Protein AF-0000000069318572 (afdb_homodimer)

pLDDT: mean 92.72, std 10.65, range [46.88, 98.94]

Organism: Aedes albopictus (NCBI:txid7160)

Sequence (500 aa):
MDRWQNRVAAVTGASAGIGWAIAKALLQSGMVVVGMARRVDKIEELKLTLDEKLQRRMHGCKCDVSSEKDIVTAFKWIDANLGGADVLVNNAGVLKSTQLIEPGNTQMIRDVVETNIVGLILCAREAYQSMKRRNIDGHIVNMNSVVGHGVPVGVDTLTTYNVYPATKHAVTALTETFRIELLNEKSQVKLTSISPGAVRTDIFNDPDLLKKPIPFLEPEDIANSVVHVISTPKHVEIKELTIKPLGERFMDRWQNRVAAVTGASAGIGWAIAKALLQSGMVVVGMARRVDKIEELKLTLDEKLQRRMHGCKCDVSSEKDIVTAFKWIDANLGGADVLVNNAGVLKSTQLIEPGNTQMIRDVVETNIVGLILCAREAYQSMKRRNIDGHIVNMNSVVGHGVPVGVDTLTTYNVYPATKHAVTALTETFRIELLNEKSQVKLTSISPGAVRTDIFNDPDLLKKPIPFLEPEDIANSVVHVISTPKHVEIKELTIKPLGERF

Structure (mmCIF, N/CA/C/O backbone):
data_AF-0000000069318572-model_v1
#
loop_
_entity.id
_entity.type
_entity.pdbx_description
1 polymer 'Uncharacterized protein'
#
loop_
_atom_site.group_PDB
_atom_site.id
_atom_site.type_symbol
_atom_site.label_atom_id
_atom_site.label_alt_id
_atom_site.label_comp_id
_atom_site.label_asym_id
_atom_site.label_entity_id
_atom_site.label_seq_id
_atom_site.pdbx_PDB_ins_code
_atom_site.Cartn_x
_atom_site.Cartn_y
_atom_site.Cartn_z
_atom_site.occupancy
_atom_site.B_iso_or_equiv
_atom_site.auth_seq_id
_atom_site.auth_comp_id
_atom_site.auth_asym_id
_atom_site.auth_atom_id
_atom_site.pdbx_PDB_model_num
ATOM 1 N N . MET A 1 1 ? -2.518 24.375 22.562 1 90.25 1 MET A N 1
ATOM 2 C CA . MET A 1 1 ? -2.598 24.906 21.203 1 90.25 1 MET A CA 1
ATOM 3 C C . MET A 1 1 ? -1.965 26.297 21.141 1 90.25 1 MET A C 1
ATOM 5 O O . MET A 1 1 ? -1.921 26.906 20.062 1 90.25 1 MET A O 1
ATOM 9 N N . ASP A 1 2 ? -1.312 26.625 22.203 1 90.31 2 ASP A N 1
ATOM 10 C CA . ASP A 1 2 ? -0.705 27.938 22.281 1 90.31 2 ASP A CA 1
ATOM 11 C C . ASP A 1 2 ? 0.4 28.109 21.234 1 90.31 2 ASP A C 1
ATOM 13 O O . ASP A 1 2 ? 0.49 29.141 20.578 1 90.31 2 ASP A O 1
ATOM 17 N N . ARG A 1 3 ? 1.161 27.094 21.047 1 92.94 3 ARG A N 1
ATOM 18 C CA . ARG A 1 3 ? 2.305 27.203 20.141 1 92.94 3 ARG A CA 1
ATOM 19 C C . ARG A 1 3 ? 1.853 27.281 18.688 1 92.94 3 ARG A C 1
ATOM 21 O O . ARG A 1 3 ? 2.646 27.594 17.812 1 92.94 3 ARG A O 1
ATOM 28 N N . TRP A 1 4 ? 0.541 27 18.469 1 97.12 4 TRP A N 1
ATOM 29 C CA . TRP A 1 4 ? 0.069 26.906 17.094 1 97.12 4 TRP A CA 1
ATOM 30 C C . TRP A 1 4 ? -0.735 28.141 16.703 1 97.12 4 TRP A C 1
ATOM 32 O O . TRP A 1 4 ? -1.257 28.219 15.586 1 97.12 4 TRP A O 1
ATOM 42 N N . GLN A 1 5 ? -0.785 29.156 17.688 1 97.88 5 GLN A N 1
ATOM 43 C CA . GLN A 1 5 ? -1.544 30.359 17.375 1 97.88 5 GLN A CA 1
ATOM 44 C C . GLN A 1 5 ? -0.988 31.062 16.141 1 97.88 5 GLN A C 1
ATOM 46 O O . GLN A 1 5 ? 0.212 31.328 16.062 1 97.88 5 GLN A O 1
ATOM 51 N N . ASN A 1 6 ? -1.862 31.281 15.117 1 97.81 6 ASN A N 1
ATOM 52 C CA . ASN A 1 6 ? -1.591 31.984 13.867 1 97.81 6 ASN A CA 1
ATOM 53 C C . ASN A 1 6 ? -0.64 31.188 12.977 1 97.81 6 ASN A C 1
ATOM 55 O O . ASN A 1 6 ? -0.155 31.703 11.961 1 97.81 6 ASN A O 1
ATOM 59 N N . ARG A 1 7 ? -0.29 29.938 13.406 1 98.38 7 ARG A N 1
ATOM 60 C CA . ARG A 1 7 ? 0.487 29.062 12.539 1 98.38 7 ARG A CA 1
ATOM 61 C C . ARG A 1 7 ? -0.397 28.422 11.469 1 98.38 7 ARG A C 1
ATOM 63 O O . ARG A 1 7 ? -1.621 28.391 11.609 1 98.38 7 ARG A O 1
ATOM 70 N N . VAL A 1 8 ? 0.186 27.906 10.414 1 98.88 8 VAL A N 1
ATOM 71 C CA . VAL A 1 8 ? -0.548 27.5 9.219 1 98.88 8 VAL A CA 1
ATOM 72 C C . VAL A 1 8 ? -0.693 25.969 9.195 1 98.88 8 VAL A C 1
ATOM 74 O O . VAL A 1 8 ? 0.294 25.25 9.336 1 98.88 8 VAL A O 1
ATOM 77 N N . ALA A 1 9 ? -1.889 25.5 9.047 1 98.94 9 ALA A N 1
ATOM 78 C CA . ALA A 1 9 ? -2.184 24.078 8.844 1 98.94 9 ALA A CA 1
ATOM 79 C C . ALA A 1 9 ? -2.758 23.844 7.445 1 98.94 9 ALA A C 1
ATOM 81 O O . ALA A 1 9 ? -3.672 24.547 7.016 1 98.94 9 ALA A O 1
ATOM 82 N N . ALA A 1 10 ? -2.156 22.953 6.723 1 98.94 10 ALA A N 1
ATOM 83 C CA . ALA A 1 10 ? -2.74 22.438 5.484 1 98.94 10 ALA A CA 1
ATOM 84 C C . ALA A 1 10 ? -3.535 21.156 5.742 1 98.94 10 ALA A C 1
ATOM 86 O O . ALA A 1 10 ? -3.045 20.234 6.395 1 98.94 10 ALA A O 1
ATOM 87 N N . VAL A 1 11 ? -4.77 21.109 5.32 1 98.94 11 VAL A N 1
ATOM 88 C CA . VAL A 1 11 ? -5.637 19.938 5.484 1 98.94 11 VAL A CA 1
ATOM 89 C C . VAL A 1 11 ? -6.09 19.438 4.113 1 98.94 11 VAL A C 1
ATOM 91 O O . VAL A 1 11 ? -6.777 20.156 3.383 1 98.94 11 VAL A O 1
ATOM 94 N N . THR A 1 12 ? -5.707 18.234 3.742 1 98.88 12 THR A N 1
ATOM 95 C CA . THR A 1 12 ? -6.168 17.672 2.477 1 98.88 12 THR A CA 1
ATOM 96 C C . THR A 1 12 ? -7.543 17.031 2.641 1 98.88 12 THR A C 1
ATOM 98 O O . THR A 1 12 ? -7.871 16.516 3.715 1 98.88 12 THR A O 1
ATOM 101 N N . GLY A 1 13 ? -8.32 17.062 1.559 1 98.06 13 GLY A N 1
ATOM 102 C CA . GLY A 1 13 ? -9.68 16.531 1.632 1 98.06 13 GLY A CA 1
ATOM 103 C C . GLY A 1 13 ? -10.578 17.328 2.562 1 98.06 13 GLY A C 1
ATOM 104 O O . GLY A 1 13 ? -11.344 16.75 3.336 1 98.06 13 GLY A O 1
ATOM 105 N N . ALA A 1 14 ? -10.492 18.625 2.521 1 98.31 14 ALA A N 1
ATOM 106 C CA . ALA A 1 14 ? -11.102 19.484 3.539 1 98.31 14 ALA A CA 1
ATOM 107 C C . ALA A 1 14 ? -12.516 19.891 3.133 1 98.31 14 ALA A C 1
ATOM 109 O O . ALA A 1 14 ? -13.156 20.703 3.82 1 98.31 14 ALA A O 1
ATOM 110 N N . SER A 1 15 ? -13.047 19.359 2.025 1 96.81 15 SER A N 1
ATOM 111 C CA . SER A 1 15 ? -14.297 19.875 1.486 1 96.81 15 SER A CA 1
ATOM 112 C C . SER A 1 15 ? -15.5 19.188 2.139 1 96.81 15 SER A C 1
ATOM 114 O O . SER A 1 15 ? -16.641 19.516 1.839 1 96.81 15 SER A O 1
ATOM 116 N N . ALA A 1 16 ? -15.305 18.156 2.967 1 93.44 16 ALA A N 1
ATOM 117 C CA . ALA A 1 16 ? -16.406 17.469 3.609 1 93.44 16 ALA A CA 1
ATOM 118 C C . ALA A 1 16 ? -15.922 16.578 4.75 1 93.44 16 ALA A C 1
ATOM 120 O O . ALA A 1 16 ? -14.711 16.469 4.98 1 93.44 16 ALA A O 1
ATOM 121 N N . GLY A 1 17 ? -16.812 16.125 5.516 1 94.5 17 GLY A N 1
ATOM 122 C CA . GLY A 1 17 ? -16.578 15.039 6.445 1 94.5 17 GLY A CA 1
ATOM 123 C C . GLY A 1 17 ? -15.492 15.344 7.461 1 94.5 17 GLY A C 1
ATOM 124 O O . GLY A 1 17 ? -15.523 16.391 8.117 1 94.5 17 GLY A O 1
ATOM 125 N N . ILE A 1 18 ? -14.609 14.391 7.609 1 97 18 ILE A N 1
ATOM 126 C CA . ILE A 1 18 ? -13.539 14.469 8.602 1 97 18 ILE A CA 1
ATOM 127 C C . ILE A 1 18 ? -12.656 15.68 8.312 1 97 18 ILE A C 1
ATOM 129 O O . ILE A 1 18 ? -12.297 16.422 9.227 1 97 18 ILE A O 1
ATOM 133 N N . GLY A 1 19 ? -12.375 15.938 7.016 1 98.31 19 GLY A N 1
ATOM 134 C CA . GLY A 1 19 ? -11.492 17.016 6.625 1 98.31 19 GLY A CA 1
ATOM 135 C C . GLY A 1 19 ? -12.016 18.391 7.027 1 98.31 19 GLY A C 1
ATOM 136 O O . GLY A 1 19 ? -11.273 19.203 7.574 1 98.31 19 GLY A O 1
ATOM 137 N N . TRP A 1 20 ? -13.234 18.562 6.777 1 98.38 20 TRP A N 1
ATOM 138 C CA . TRP A 1 20 ? -13.82 19.859 7.141 1 98.38 20 TRP A CA 1
ATOM 139 C C . TRP A 1 20 ? -13.898 20 8.656 1 98.38 20 TRP A C 1
ATOM 141 O O . TRP A 1 20 ? -13.641 21.094 9.188 1 98.38 20 TRP A O 1
ATOM 151 N N . ALA A 1 21 ? -14.266 18.922 9.352 1 98.44 21 ALA A N 1
ATOM 152 C CA . ALA A 1 21 ? -14.32 18.984 10.805 1 98.44 21 ALA A CA 1
ATOM 153 C C . ALA A 1 21 ? -12.961 19.328 11.398 1 98.44 21 ALA A C 1
ATOM 155 O O . ALA A 1 21 ? -12.867 20.094 12.359 1 98.44 21 ALA A O 1
ATOM 156 N N . ILE A 1 22 ? -11.906 18.781 10.797 1 98.81 22 ILE A N 1
ATOM 157 C CA . ILE A 1 22 ? -10.547 19.062 11.234 1 98.81 22 ILE A CA 1
ATOM 158 C C . ILE A 1 22 ? -10.219 20.531 10.977 1 98.81 22 ILE A C 1
ATOM 160 O O . ILE A 1 22 ? -9.711 21.234 11.859 1 98.81 22 ILE A O 1
ATOM 164 N N . ALA A 1 23 ? -10.539 21.016 9.773 1 98.88 23 ALA A N 1
ATOM 165 C CA . ALA A 1 23 ? -10.281 22.406 9.422 1 98.88 23 ALA A CA 1
ATOM 166 C C . ALA A 1 23 ? -10.953 23.344 10.414 1 98.88 23 ALA A C 1
ATOM 168 O O . ALA A 1 23 ? -10.32 24.266 10.945 1 98.88 23 ALA A O 1
ATOM 169 N N . LYS A 1 24 ? -12.172 23.078 10.711 1 98.69 24 LYS A N 1
ATOM 170 C CA . LYS A 1 24 ? -12.945 23.906 11.625 1 98.69 24 LYS A CA 1
ATOM 171 C C . LYS A 1 24 ? -12.344 23.906 13.023 1 98.69 24 LYS A C 1
ATOM 173 O O . LYS A 1 24 ? -12.203 24.953 13.648 1 98.69 24 LYS A O 1
ATOM 178 N N . ALA A 1 25 ? -11.992 22.734 13.484 1 98.62 25 ALA A N 1
ATOM 179 C CA . ALA A 1 25 ? -11.422 22.609 14.828 1 98.62 25 ALA A CA 1
ATOM 180 C C . ALA A 1 25 ? -10.102 23.359 14.938 1 98.62 25 ALA A C 1
ATOM 182 O O . ALA A 1 25 ? -9.82 23.984 15.961 1 98.62 25 ALA A O 1
ATOM 183 N N . LEU A 1 26 ? -9.281 23.297 13.883 1 98.81 26 LEU A N 1
ATOM 184 C CA . LEU A 1 26 ? -7.992 23.969 13.883 1 98.81 26 LEU A CA 1
ATOM 185 C C . LEU A 1 26 ? -8.172 25.484 13.836 1 98.81 26 LEU A C 1
ATOM 187 O O . LEU A 1 26 ? -7.445 26.219 14.508 1 98.81 26 LEU A O 1
ATOM 191 N N . LEU A 1 27 ? -9.148 25.953 13.07 1 98.75 27 LEU A N 1
ATOM 192 C CA . LEU A 1 27 ? -9.492 27.375 13.055 1 98.75 27 LEU A CA 1
ATOM 193 C C . LEU A 1 27 ? -9.906 27.844 14.438 1 98.75 27 LEU A C 1
ATOM 195 O O . LEU A 1 27 ? -9.422 28.875 14.914 1 98.75 27 LEU A O 1
ATOM 199 N N . GLN A 1 28 ? -10.719 27.078 15.055 1 98.19 28 GLN A N 1
ATOM 200 C CA . GLN A 1 28 ? -11.234 27.406 16.375 1 98.19 28 GLN A CA 1
ATOM 201 C C . GLN A 1 28 ? -10.125 27.391 17.422 1 98.19 28 GLN A C 1
ATOM 203 O O . GLN A 1 28 ? -10.242 28.031 18.469 1 98.19 28 GLN A O 1
ATOM 208 N N . SER A 1 29 ? -9.078 26.688 17.078 1 98.06 29 SER A N 1
ATOM 209 C CA . SER A 1 29 ? -7.949 26.578 18 1 98.06 29 SER A CA 1
ATOM 210 C C . SER A 1 29 ? -6.918 27.672 17.734 1 98.06 29 SER A C 1
ATOM 212 O O . SER A 1 29 ? -5.824 27.656 18.297 1 98.06 29 SER A O 1
ATOM 214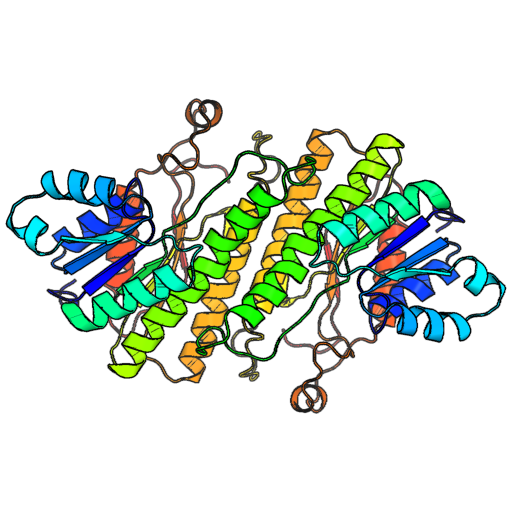 N N . GLY A 1 30 ? -7.199 28.578 16.781 1 98.31 30 GLY A N 1
ATOM 215 C CA . GLY A 1 30 ? -6.383 29.766 16.594 1 98.31 30 GLY A CA 1
ATOM 216 C C . GLY A 1 30 ? -5.449 29.688 15.406 1 98.31 30 GLY A C 1
ATOM 217 O O . GLY A 1 30 ? -4.656 30.594 15.164 1 98.31 30 GLY A O 1
ATOM 218 N N . MET A 1 31 ? -5.516 28.594 14.633 1 98.75 31 MET A N 1
ATOM 219 C CA . MET A 1 31 ? -4.609 28.422 13.508 1 98.75 31 MET A CA 1
ATOM 220 C C . MET A 1 31 ? -5.164 29.094 12.25 1 98.75 31 MET A C 1
ATOM 222 O O . MET A 1 31 ? -6.344 29.438 12.203 1 98.75 31 MET A O 1
ATOM 226 N N . VAL A 1 32 ? -4.289 29.344 11.281 1 98.88 32 VAL A N 1
ATOM 227 C CA . VAL A 1 32 ? -4.656 29.594 9.898 1 98.88 32 VAL A CA 1
ATOM 228 C C . VAL A 1 32 ? -4.762 28.281 9.133 1 98.88 32 VAL A C 1
ATOM 230 O O . VAL A 1 32 ? -3.916 27.391 9.297 1 98.88 32 VAL A O 1
ATOM 233 N N . VAL A 1 33 ? -5.852 28.109 8.359 1 98.94 33 VAL A N 1
ATOM 234 C CA . VAL A 1 33 ? -6.055 26.797 7.738 1 98.94 33 VAL A CA 1
ATOM 235 C C . VAL A 1 33 ? -6.164 26.953 6.223 1 98.94 33 VAL A C 1
ATOM 237 O O . VAL A 1 33 ? -6.84 27.859 5.734 1 98.94 33 VAL A O 1
ATOM 240 N N . VAL A 1 34 ? -5.41 26.172 5.488 1 98.94 34 VAL A N 1
ATOM 241 C CA . VAL A 1 34 ? -5.578 25.969 4.051 1 98.94 34 VAL A CA 1
ATOM 242 C C . VAL A 1 34 ? -6.262 24.641 3.789 1 98.94 34 VAL A C 1
ATOM 244 O O . VAL A 1 34 ? -5.66 23.578 3.975 1 98.94 34 VAL A O 1
ATOM 247 N N . GLY A 1 35 ? -7.531 24.734 3.406 1 98.81 35 GLY A N 1
ATOM 248 C CA . GLY A 1 35 ? -8.242 23.531 2.982 1 98.81 35 GLY A CA 1
ATOM 249 C C . GLY A 1 35 ? -8 23.172 1.529 1 98.81 35 GLY A C 1
ATOM 250 O O . GLY A 1 35 ? -8.305 23.969 0.631 1 98.81 35 GLY A O 1
ATOM 251 N N . MET A 1 36 ? -7.445 22.016 1.3 1 98.75 36 MET A N 1
ATOM 252 C CA . MET A 1 36 ? -7.133 21.547 -0.045 1 98.75 36 MET A CA 1
ATOM 253 C C . MET A 1 36 ? -8.141 20.484 -0.492 1 98.75 36 MET A C 1
ATOM 255 O O . MET A 1 36 ? -8.445 19.547 0.255 1 98.75 36 MET A O 1
ATOM 259 N N . ALA A 1 37 ? -8.672 20.672 -1.62 1 98.38 37 ALA A N 1
ATOM 260 C CA . ALA A 1 37 ? -9.617 19.703 -2.166 1 98.38 37 ALA A CA 1
ATOM 261 C C . ALA A 1 37 ? -9.797 19.891 -3.67 1 98.38 37 ALA A C 1
ATOM 263 O O . ALA A 1 37 ? -9.477 20.953 -4.207 1 98.38 37 ALA A O 1
ATOM 264 N N . ARG A 1 38 ? -10.312 18.891 -4.344 1 96 38 ARG A N 1
ATOM 265 C CA . ARG A 1 38 ? -10.688 19 -5.75 1 96 38 ARG A CA 1
ATOM 266 C C . ARG A 1 38 ? -11.828 20 -5.934 1 96 38 ARG A C 1
ATOM 268 O O . ARG A 1 38 ? -11.812 20.797 -6.871 1 96 38 ARG A O 1
ATOM 275 N N . ARG A 1 39 ? -12.758 19.969 -4.965 1 93.75 39 ARG A N 1
ATOM 276 C CA . ARG A 1 39 ? -13.93 20.828 -4.996 1 93.75 39 ARG A CA 1
ATOM 277 C C . ARG A 1 39 ? -13.734 22.047 -4.094 1 93.75 39 ARG A C 1
ATOM 279 O O . ARG A 1 39 ? -14.352 22.141 -3.031 1 93.75 39 ARG A O 1
ATOM 286 N N . VAL A 1 40 ? -12.961 22.922 -4.637 1 97.38 40 VAL A N 1
ATOM 287 C CA . VAL A 1 40 ? -12.625 24.078 -3.83 1 97.38 40 VAL A CA 1
ATOM 288 C C . VAL A 1 40 ? -13.883 24.922 -3.594 1 97.38 40 VAL A C 1
ATOM 290 O O . VAL A 1 40 ? -14.008 25.578 -2.561 1 97.38 40 VAL A O 1
ATOM 293 N N . ASP A 1 41 ? -14.859 24.828 -4.461 1 98 41 ASP A N 1
ATOM 294 C CA . ASP A 1 41 ? -16.109 25.562 -4.309 1 98 41 ASP A CA 1
ATOM 295 C C . ASP A 1 41 ? -16.859 25.125 -3.051 1 98 41 ASP A C 1
ATOM 297 O O . ASP A 1 41 ? -17.484 25.938 -2.379 1 98 41 ASP A O 1
ATOM 301 N N . LYS A 1 42 ? -16.734 23.844 -2.762 1 97.5 42 LYS A N 1
ATOM 302 C CA . LYS A 1 42 ? -17.375 23.328 -1.549 1 97.5 42 LYS A CA 1
ATOM 303 C C . LYS A 1 42 ? -16.703 23.906 -0.3 1 97.5 42 LYS A C 1
ATOM 305 O O . LYS A 1 42 ? -17.375 24.188 0.695 1 97.5 42 LYS A O 1
ATOM 310 N N . ILE A 1 43 ? -15.414 24.062 -0.311 1 98 43 ILE A N 1
ATOM 311 C CA . ILE A 1 43 ? -14.688 24.656 0.804 1 98 43 ILE A CA 1
ATOM 312 C C . ILE A 1 43 ? -15.141 26.109 0.993 1 98 43 ILE A C 1
ATOM 314 O O . ILE A 1 43 ? -15.391 26.547 2.119 1 98 43 ILE A O 1
ATOM 318 N N . GLU A 1 44 ? -15.273 26.844 -0.125 1 97.69 44 GLU A N 1
ATOM 319 C CA . GLU A 1 44 ? -15.688 28.234 -0.061 1 97.69 44 GLU A CA 1
ATOM 320 C C . GLU A 1 44 ? -17.109 28.375 0.482 1 97.69 44 GLU A C 1
ATOM 322 O O . GLU A 1 44 ? -17.406 29.297 1.241 1 97.69 44 GLU A O 1
ATOM 327 N N . GLU A 1 45 ? -17.953 27.453 0.084 1 98.06 45 GLU A N 1
ATOM 328 C CA . GLU A 1 45 ? -19.312 27.438 0.616 1 98.06 45 GLU A CA 1
ATOM 329 C C . GLU A 1 45 ? -19.312 27.188 2.121 1 98.06 45 GLU A C 1
ATOM 331 O O . GLU A 1 45 ? -20.031 27.859 2.865 1 98.06 45 GLU A O 1
ATOM 336 N N . LEU A 1 46 ? -18.547 26.234 2.594 1 97.88 46 LEU A N 1
ATOM 337 C CA . LEU A 1 46 ? -18.438 25.906 4.012 1 97.88 46 LEU A CA 1
ATOM 338 C C . LEU A 1 46 ? -17.828 27.062 4.797 1 97.88 46 LEU A C 1
ATOM 340 O O . LEU A 1 46 ? -18.25 27.328 5.926 1 97.88 46 LEU A O 1
ATOM 344 N N . LYS A 1 47 ? -16.891 27.672 4.195 1 97.81 47 LYS A N 1
ATOM 345 C CA . LYS A 1 47 ? -16.219 28.828 4.797 1 97.81 47 LYS A CA 1
ATOM 346 C C . LYS A 1 47 ? -17.234 29.906 5.184 1 97.81 47 LYS A C 1
ATOM 348 O O . LYS A 1 47 ? -17.078 30.562 6.219 1 97.81 47 LYS A O 1
ATOM 353 N N . LEU A 1 48 ? -18.281 30.094 4.418 1 97.38 48 LEU A N 1
ATOM 354 C CA . LEU A 1 48 ? -19.281 31.141 4.637 1 97.38 48 LEU A CA 1
ATOM 355 C C . LEU A 1 48 ? -20.109 30.844 5.883 1 97.38 48 LEU A C 1
ATOM 357 O O . LEU A 1 48 ? -20.781 31.734 6.41 1 97.38 48 LEU A O 1
ATOM 361 N N . THR A 1 49 ? -20.062 29.594 6.324 1 97.25 49 THR A N 1
ATOM 362 C CA . THR A 1 49 ? -20.828 29.234 7.512 1 97.25 49 THR A CA 1
ATOM 363 C C . THR A 1 49 ? -20.062 29.625 8.781 1 97.25 49 THR A C 1
ATOM 365 O O . THR A 1 49 ? -20.625 29.578 9.875 1 97.25 49 THR A O 1
ATOM 368 N N . LEU A 1 50 ? -18.828 30.047 8.68 1 97.75 50 LEU A N 1
ATOM 369 C CA . LEU A 1 50 ? -17.984 30.406 9.812 1 97.75 50 LEU A CA 1
ATOM 370 C C . LEU A 1 50 ? -18.203 31.875 10.195 1 97.75 50 LEU A C 1
ATOM 372 O O . LEU A 1 50 ? -18.703 32.656 9.398 1 97.75 50 LEU A O 1
ATOM 376 N N . ASP A 1 51 ? -17.828 32.219 11.406 1 96.88 51 ASP A N 1
ATOM 377 C CA . ASP A 1 51 ? -17.812 33.625 11.781 1 96.88 51 ASP A CA 1
ATOM 378 C C . ASP A 1 51 ? -16.734 34.406 11.031 1 96.88 51 ASP A C 1
ATOM 380 O O . ASP A 1 51 ? -15.789 33.781 10.5 1 96.88 51 ASP A O 1
ATOM 384 N N . GLU A 1 52 ? -16.812 35.656 11.031 1 96.75 52 GLU A N 1
ATOM 385 C CA . GLU A 1 52 ? -15.969 36.5 10.211 1 96.75 52 GLU A CA 1
ATOM 386 C C . GLU A 1 52 ? -14.492 36.344 10.57 1 96.75 52 GLU A C 1
ATOM 388 O O . GLU A 1 52 ? -13.633 36.281 9.688 1 96.75 52 GLU A O 1
ATOM 393 N N . LYS A 1 53 ? -14.242 36.281 11.844 1 96.56 53 LYS A N 1
ATOM 394 C CA . LYS A 1 53 ? -12.859 36.125 12.289 1 96.56 53 LYS A CA 1
ATOM 395 C C . LYS A 1 53 ? -12.242 34.844 11.773 1 96.56 53 LYS A C 1
ATOM 397 O O . LYS A 1 53 ? -11.086 34.812 11.352 1 96.56 53 LYS A O 1
ATOM 402 N N . LEU A 1 54 ? -12.969 33.781 11.82 1 97.94 54 LEU A N 1
ATOM 403 C CA . LEU A 1 54 ? -12.492 32.469 11.336 1 97.94 54 LEU A CA 1
ATOM 404 C C . LEU A 1 54 ? -12.398 32.469 9.812 1 97.94 54 LEU A C 1
ATOM 406 O O . LEU A 1 54 ? -11.484 31.859 9.25 1 97.94 54 LEU A O 1
ATOM 410 N N . GLN A 1 55 ? -13.328 33.125 9.117 1 98.25 55 GLN A N 1
ATOM 411 C CA . GLN A 1 55 ? -13.32 33.188 7.66 1 98.25 55 GLN A CA 1
ATOM 412 C C . GLN A 1 55 ? -12.016 33.781 7.145 1 98.25 55 GLN A C 1
ATOM 414 O O . GLN A 1 55 ? -11.477 33.344 6.133 1 98.25 55 GLN A O 1
ATOM 419 N N . ARG A 1 56 ? -11.516 34.75 7.859 1 97.56 56 ARG A N 1
ATOM 420 C CA . ARG A 1 56 ? -10.305 35.438 7.434 1 97.56 56 ARG A CA 1
ATOM 421 C C . ARG A 1 56 ? -9.094 34.531 7.5 1 97.56 56 ARG A C 1
ATOM 423 O O . ARG A 1 56 ? -8.117 34.719 6.773 1 97.56 56 ARG A O 1
ATOM 430 N N . ARG A 1 57 ? -9.172 33.5 8.344 1 98.44 57 ARG A N 1
ATOM 431 C CA . ARG A 1 57 ? -8.047 32.594 8.531 1 98.44 57 ARG A CA 1
ATOM 432 C C . ARG A 1 57 ? -8.258 31.297 7.781 1 98.44 57 ARG A C 1
ATOM 434 O O . ARG A 1 57 ? -7.465 30.359 7.91 1 98.44 57 ARG A O 1
ATOM 441 N N . MET A 1 58 ? -9.336 31.172 7.016 1 98.81 58 MET A N 1
ATOM 442 C CA . MET A 1 58 ? -9.648 30 6.219 1 98.81 58 MET A CA 1
ATOM 443 C C . MET A 1 58 ? -9.406 30.25 4.734 1 98.81 58 MET A C 1
ATOM 445 O O . MET A 1 58 ? -9.992 31.172 4.156 1 98.81 58 MET A O 1
ATOM 449 N N . HIS A 1 59 ? -8.523 29.484 4.137 1 98.69 59 HIS A N 1
ATOM 450 C CA . HIS A 1 59 ? -8.219 29.594 2.717 1 98.69 59 HIS A CA 1
ATOM 451 C C . HIS A 1 59 ? -8.547 28.312 1.979 1 98.69 59 HIS A C 1
ATOM 453 O O . HIS A 1 59 ? -8.18 27.219 2.43 1 98.69 59 HIS A O 1
ATOM 459 N N . GLY A 1 60 ? -9.297 28.422 0.877 1 98.44 60 GLY A N 1
ATOM 460 C CA . GLY A 1 60 ? -9.5 27.297 -0.017 1 98.44 60 GLY A CA 1
ATOM 461 C C . GLY A 1 60 ? -8.445 27.203 -1.105 1 98.44 60 GLY A C 1
ATOM 462 O O . GLY A 1 60 ? -8.031 28.219 -1.668 1 98.44 60 GLY A O 1
ATOM 463 N N . CYS A 1 61 ? -7.969 25.969 -1.33 1 98.31 61 CYS A N 1
ATOM 464 C CA . CYS A 1 61 ? -6.969 25.719 -2.363 1 98.31 61 CYS A CA 1
ATOM 465 C C . CYS A 1 61 ? -7.352 24.5 -3.209 1 98.31 61 CYS A C 1
ATOM 467 O O . CYS A 1 61 ? -7.516 23.406 -2.682 1 98.31 61 CYS A O 1
ATOM 469 N N . LYS A 1 62 ? -7.578 24.781 -4.512 1 98.38 62 LYS A N 1
ATOM 470 C CA . LYS A 1 62 ? -7.871 23.656 -5.406 1 98.38 62 LYS A CA 1
ATOM 471 C C . LYS A 1 62 ? -6.664 22.734 -5.539 1 98.38 62 LYS A C 1
ATOM 473 O O . LYS A 1 62 ? -5.578 23.172 -5.926 1 98.38 62 LYS A O 1
ATOM 478 N N . CYS A 1 63 ? -6.895 21.469 -5.18 1 98.69 63 CYS A N 1
ATOM 479 C CA . CYS A 1 63 ? -5.793 20.516 -5.23 1 98.69 63 CYS A CA 1
ATOM 480 C C . CYS A 1 63 ? -6.316 19.094 -5.305 1 98.69 63 CYS A C 1
ATOM 482 O O . CYS A 1 63 ? -6.961 18.609 -4.367 1 98.69 63 CYS A O 1
ATOM 484 N N . ASP A 1 64 ? -6.098 18.469 -6.398 1 98.62 64 ASP A N 1
ATOM 485 C CA . ASP A 1 64 ? -6.227 17.016 -6.512 1 98.62 64 ASP A CA 1
ATOM 486 C C . ASP A 1 64 ? -4.945 16.312 -6.074 1 98.62 64 ASP A C 1
ATOM 488 O O . ASP A 1 64 ? -3.932 16.375 -6.77 1 98.62 64 ASP A O 1
ATOM 492 N N . VAL A 1 65 ? -5.043 15.602 -4.945 1 98.5 65 VAL A N 1
ATOM 493 C CA . VAL A 1 65 ? -3.814 15.055 -4.371 1 98.5 65 VAL A CA 1
ATOM 494 C C . VAL A 1 65 ? -3.307 13.906 -5.242 1 98.5 65 VAL A C 1
ATOM 496 O O . VAL A 1 65 ? -2.191 13.422 -5.043 1 98.5 65 VAL A O 1
ATOM 499 N N . SER A 1 66 ? -4.098 13.43 -6.207 1 97.94 66 SER A N 1
ATOM 500 C CA . SER A 1 66 ? -3.596 12.445 -7.16 1 97.94 66 SER A CA 1
ATOM 501 C C . SER A 1 66 ? -2.764 13.109 -8.25 1 97.94 66 SER A C 1
ATOM 503 O O . SER A 1 66 ? -2.182 12.43 -9.102 1 97.94 66 SER A O 1
ATOM 505 N N . SER A 1 67 ? -2.68 14.445 -8.312 1 98.44 67 SER A N 1
ATOM 506 C CA . SER A 1 67 ? -1.887 15.227 -9.258 1 98.44 67 SER A CA 1
ATOM 507 C C . SER A 1 67 ? -0.672 15.852 -8.586 1 98.44 67 SER A C 1
ATOM 509 O O . SER A 1 67 ? -0.81 16.781 -7.781 1 98.44 67 SER A O 1
ATOM 511 N N . GLU A 1 68 ? 0.503 15.43 -8.969 1 98.12 68 GLU A N 1
ATOM 512 C CA . GLU A 1 68 ? 1.716 16.031 -8.414 1 98.12 68 GLU A CA 1
ATOM 513 C C . GLU A 1 68 ? 1.765 17.531 -8.68 1 98.12 68 GLU A C 1
ATOM 515 O O . GLU A 1 68 ? 2.193 18.297 -7.82 1 98.12 68 GLU A O 1
ATOM 520 N N . LYS A 1 69 ? 1.393 17.891 -9.852 1 98.38 69 LYS A N 1
ATOM 521 C CA . LYS A 1 69 ? 1.403 19.297 -10.219 1 98.38 69 LYS A CA 1
ATOM 522 C C . LYS A 1 69 ? 0.537 20.125 -9.273 1 98.38 69 LYS A C 1
ATOM 524 O O . LYS A 1 69 ? 0.95 21.188 -8.812 1 98.38 69 LYS A O 1
ATOM 529 N N . ASP A 1 70 ? -0.688 19.625 -8.938 1 98.75 70 ASP A N 1
ATOM 530 C CA . ASP A 1 70 ? -1.575 20.312 -8.016 1 98.75 70 ASP A CA 1
ATOM 531 C C . ASP A 1 70 ? -0.946 20.438 -6.629 1 98.75 70 ASP A C 1
ATOM 533 O O . ASP A 1 70 ? -1.013 21.484 -5.996 1 98.75 70 ASP A O 1
ATOM 537 N N . ILE A 1 71 ? -0.311 19.375 -6.152 1 98.75 71 ILE A N 1
ATOM 538 C CA . ILE A 1 71 ? 0.292 19.328 -4.824 1 98.75 71 ILE A CA 1
ATOM 539 C C . ILE A 1 71 ? 1.417 20.359 -4.734 1 98.75 71 ILE A C 1
ATOM 541 O O . ILE A 1 71 ? 1.444 21.172 -3.816 1 98.75 71 ILE A O 1
ATOM 545 N N . VAL A 1 72 ? 2.293 20.312 -5.715 1 98.5 72 VAL A N 1
ATOM 546 C CA . VAL A 1 72 ? 3.438 21.219 -5.723 1 98.5 72 VAL A CA 1
ATOM 547 C C . VAL A 1 72 ? 2.955 22.672 -5.789 1 98.5 72 VAL A C 1
ATOM 549 O O . VAL A 1 72 ? 3.447 23.531 -5.059 1 98.5 72 VAL A O 1
ATOM 552 N N . THR A 1 73 ? 1.956 22.906 -6.605 1 98.56 73 THR A N 1
ATOM 553 C CA . THR A 1 73 ? 1.399 24.25 -6.758 1 98.56 73 THR A CA 1
ATOM 554 C C . THR A 1 73 ? 0.773 24.734 -5.449 1 98.56 73 THR A C 1
ATOM 556 O O . THR A 1 73 ? 0.952 25.875 -5.051 1 98.56 73 THR A O 1
ATOM 559 N N . ALA A 1 74 ? 0.048 23.891 -4.801 1 98.69 74 ALA A N 1
ATOM 560 C CA . ALA A 1 74 ? -0.612 24.234 -3.547 1 98.69 74 ALA A CA 1
ATOM 561 C C . ALA A 1 74 ? 0.407 24.609 -2.477 1 98.69 74 ALA A C 1
ATOM 563 O O . ALA A 1 74 ? 0.265 25.641 -1.811 1 98.69 74 ALA A O 1
ATOM 564 N N . PHE A 1 75 ? 1.478 23.828 -2.305 1 98.62 75 PHE A N 1
ATOM 565 C CA . PHE A 1 75 ? 2.445 24.094 -1.248 1 98.62 75 PHE A CA 1
ATOM 566 C C . PHE A 1 75 ? 3.312 25.297 -1.596 1 98.62 75 PHE A C 1
ATOM 568 O O . PHE A 1 75 ? 3.729 26.047 -0.708 1 98.62 75 PHE A O 1
ATOM 575 N N . LYS A 1 76 ? 3.551 25.5 -2.9 1 98.5 76 LYS A N 1
ATOM 576 C CA . LYS A 1 76 ? 4.207 26.734 -3.312 1 98.5 76 LYS A CA 1
ATOM 577 C C . LYS A 1 76 ? 3.365 27.953 -2.949 1 98.5 76 LYS A C 1
ATOM 579 O O . LYS A 1 76 ? 3.895 28.969 -2.488 1 98.5 76 LYS A O 1
ATOM 584 N N . TRP A 1 77 ? 2.109 27.859 -3.193 1 9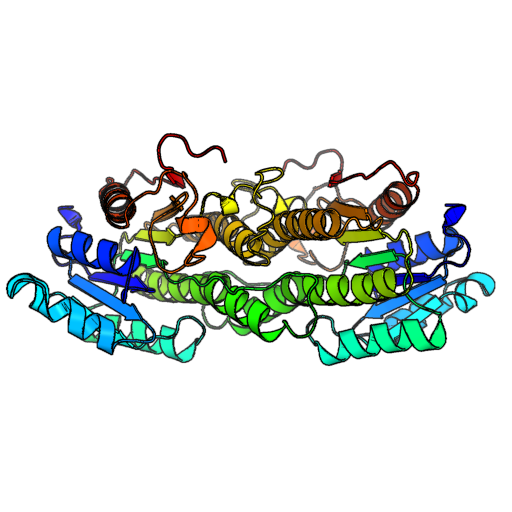8.69 77 TRP A N 1
ATOM 585 C CA . TRP A 1 77 ? 1.208 28.953 -2.846 1 98.69 77 TRP A CA 1
ATOM 586 C C . TRP A 1 77 ? 1.227 29.219 -1.345 1 98.69 77 TRP A C 1
ATOM 588 O O . TRP A 1 77 ? 1.272 30.375 -0.911 1 98.69 77 TRP A O 1
ATOM 598 N N . ILE A 1 78 ? 1.182 28.141 -0.521 1 98.75 78 ILE A N 1
ATOM 599 C CA . ILE A 1 78 ? 1.195 28.281 0.932 1 98.75 78 ILE A CA 1
ATOM 600 C C . ILE A 1 78 ? 2.482 28.969 1.376 1 98.75 78 ILE A C 1
ATOM 602 O O . ILE A 1 78 ? 2.451 29.859 2.225 1 98.75 78 ILE A O 1
ATOM 606 N N . ASP A 1 79 ? 3.6 28.609 0.808 1 98.44 79 ASP A N 1
ATOM 607 C CA . ASP A 1 79 ? 4.883 29.234 1.113 1 98.44 79 ASP A CA 1
ATOM 608 C C . ASP A 1 79 ? 4.871 30.719 0.759 1 98.44 79 ASP A C 1
ATOM 610 O O . ASP A 1 79 ? 5.262 31.562 1.571 1 98.44 79 ASP A O 1
ATOM 614 N N . ALA A 1 80 ? 4.371 31 -0.407 1 98.44 80 ALA A N 1
ATOM 615 C CA . ALA A 1 80 ? 4.438 32.375 -0.943 1 98.44 80 ALA A CA 1
ATOM 616 C C . ALA A 1 80 ? 3.477 33.281 -0.209 1 98.44 80 ALA A C 1
ATOM 618 O O . ALA A 1 80 ? 3.781 34.469 0.005 1 98.44 80 ALA A O 1
ATOM 619 N N . ASN A 1 81 ? 2.336 32.781 0.211 1 98.5 81 ASN A N 1
ATOM 620 C CA . ASN A 1 81 ? 1.274 33.656 0.688 1 98.5 81 ASN A CA 1
ATOM 621 C C . ASN A 1 81 ? 1.145 33.625 2.207 1 98.5 81 ASN A C 1
ATOM 623 O O . ASN A 1 81 ? 0.673 34.562 2.826 1 98.5 81 ASN A O 1
ATOM 627 N N . LEU A 1 82 ? 1.549 32.5 2.801 1 98.5 82 LEU A N 1
ATOM 628 C CA . LEU A 1 82 ? 1.298 32.344 4.227 1 98.5 82 LEU A CA 1
ATOM 629 C C . LEU A 1 82 ? 2.586 32.031 4.973 1 98.5 82 LEU A C 1
ATOM 631 O O . LEU A 1 82 ? 2.572 31.844 6.191 1 98.5 82 LEU A O 1
ATOM 635 N N . GLY A 1 83 ? 3.721 31.891 4.215 1 98 83 GLY A N 1
ATOM 636 C CA . GLY A 1 83 ? 5.012 31.641 4.836 1 98 83 GLY A CA 1
ATOM 637 C C . GLY A 1 83 ? 5.301 30.172 5.047 1 98 83 GLY A C 1
ATOM 638 O O . GLY A 1 83 ? 6.32 29.812 5.645 1 98 83 GLY A O 1
ATOM 639 N N . GLY A 1 84 ? 4.395 29.297 4.676 1 98.31 84 GLY A N 1
ATOM 640 C CA . GLY A 1 84 ? 4.625 27.859 4.762 1 98.31 84 GLY A CA 1
ATOM 641 C C . GLY A 1 84 ? 3.699 27.172 5.742 1 98.31 84 GLY A C 1
ATOM 642 O O . GLY A 1 84 ? 3.238 27.781 6.707 1 98.31 84 GLY A O 1
ATOM 643 N N . ALA A 1 85 ? 3.504 25.875 5.543 1 98 85 ALA A N 1
ATOM 644 C CA . ALA A 1 85 ? 2.676 25.078 6.441 1 98 85 ALA A CA 1
ATOM 645 C C . ALA A 1 85 ? 3.48 24.578 7.641 1 98 85 ALA A C 1
ATOM 647 O O . ALA A 1 85 ? 4.578 24.047 7.484 1 98 85 ALA A O 1
ATOM 648 N N . ASP A 1 86 ? 2.951 24.75 8.812 1 98.69 86 ASP A N 1
ATOM 649 C CA . ASP A 1 86 ? 3.553 24.266 10.055 1 98.69 86 ASP A CA 1
ATOM 650 C C . ASP A 1 86 ? 2.998 22.891 10.43 1 98.69 86 ASP A C 1
ATOM 652 O O . ASP A 1 86 ? 3.664 22.109 11.117 1 98.69 86 ASP A O 1
ATOM 656 N N . VAL A 1 87 ? 1.785 22.625 10.047 1 98.81 87 VAL A N 1
ATOM 657 C CA . VAL A 1 87 ? 1.101 21.359 10.273 1 98.81 87 VAL A CA 1
ATOM 658 C C . VAL A 1 87 ? 0.48 20.859 8.969 1 98.81 87 VAL A C 1
ATOM 660 O O . VAL A 1 87 ? -0.1 21.641 8.219 1 98.81 87 VAL A O 1
ATOM 663 N N . LEU A 1 88 ? 0.699 19.641 8.648 1 98.94 88 LEU A N 1
ATOM 664 C CA . LEU A 1 88 ? -0.036 18.953 7.586 1 98.94 88 LEU A CA 1
ATOM 665 C C . LEU A 1 88 ? -0.941 17.875 8.156 1 98.94 88 LEU A C 1
ATOM 667 O O . LEU A 1 88 ? -0.485 17.016 8.914 1 98.94 88 LEU A O 1
ATOM 671 N N . VAL A 1 89 ? -2.195 17.953 7.875 1 98.94 89 VAL A N 1
ATOM 672 C CA . VAL A 1 89 ? -3.104 16.828 8.094 1 98.94 89 VAL A CA 1
ATOM 673 C C . VAL A 1 89 ? -3.428 16.156 6.758 1 98.94 89 VAL A C 1
ATOM 675 O O . VAL A 1 89 ? -4.242 16.672 5.98 1 98.94 89 VAL A O 1
ATOM 678 N N . ASN A 1 90 ? -2.758 15.07 6.516 1 98.69 90 ASN A N 1
ATOM 679 C CA . ASN A 1 90 ? -2.992 14.234 5.348 1 98.69 90 ASN A CA 1
ATOM 680 C C . ASN A 1 90 ? -4.258 13.391 5.504 1 98.69 90 ASN A C 1
ATOM 682 O O . ASN A 1 90 ? -4.191 12.234 5.914 1 98.69 90 ASN A O 1
ATOM 686 N N . ASN A 1 91 ? -5.367 13.977 5.074 1 98.44 91 ASN A N 1
ATOM 687 C CA . ASN A 1 91 ? -6.668 13.375 5.348 1 98.44 91 ASN A CA 1
ATOM 688 C C . ASN A 1 91 ? -7.328 12.859 4.074 1 98.44 91 ASN A C 1
ATOM 690 O O . ASN A 1 91 ? -8.164 11.953 4.125 1 98.44 91 ASN A O 1
ATOM 694 N N . ALA A 1 92 ? -6.918 13.445 2.926 1 97.75 92 ALA A N 1
ATOM 695 C CA . ALA A 1 92 ? -7.559 13.039 1.675 1 97.75 92 ALA A CA 1
ATOM 696 C C . ALA A 1 92 ? -7.438 11.539 1.459 1 97.75 92 ALA A C 1
ATOM 698 O O . ALA A 1 92 ? -6.383 10.945 1.712 1 97.75 92 ALA A O 1
ATOM 699 N N . GLY A 1 93 ? -8.445 10.906 1.105 1 95.69 93 GLY A N 1
ATOM 700 C CA . GLY A 1 93 ? -8.531 9.492 0.776 1 95.69 93 GLY A CA 1
ATOM 701 C C . GLY A 1 93 ? -9.828 9.117 0.08 1 95.69 93 GLY A C 1
ATOM 702 O O . GLY A 1 93 ? -10.852 9.781 0.255 1 95.69 93 GLY A O 1
ATOM 703 N N . VAL A 1 94 ? -9.766 8.07 -0.695 1 94.19 94 VAL A N 1
ATOM 704 C CA . VAL A 1 94 ? -10.969 7.637 -1.404 1 94.19 94 VAL A CA 1
ATOM 705 C C . VAL A 1 94 ? -11.109 6.121 -1.295 1 94.19 94 VAL A C 1
ATOM 707 O O . VAL A 1 94 ? -10.125 5.41 -1.085 1 94.19 94 VAL A O 1
ATOM 710 N N . LEU A 1 95 ? -12.297 5.699 -1.299 1 92.56 95 LEU A N 1
ATOM 711 C CA . LEU A 1 95 ? -12.742 4.316 -1.461 1 92.56 95 LEU A CA 1
ATOM 712 C C . LEU A 1 95 ? -13.617 4.172 -2.699 1 92.56 95 LEU A C 1
ATOM 714 O O . LEU A 1 95 ? -14.461 5.027 -2.975 1 92.56 95 LEU A O 1
ATOM 718 N N . LYS A 1 96 ? -13.297 3.236 -3.533 1 89.19 96 LYS A N 1
ATOM 719 C CA . LYS A 1 96 ? -14.133 2.957 -4.699 1 89.19 96 LYS A CA 1
ATOM 720 C C . LYS A 1 96 ? -14.859 1.624 -4.551 1 89.19 96 LYS A C 1
ATOM 722 O O . LYS A 1 96 ? -14.289 0.651 -4.055 1 89.19 96 LYS A O 1
ATOM 727 N N . SER A 1 97 ? -16.078 1.678 -5 1 85.19 97 SER A N 1
ATOM 728 C CA . SER A 1 97 ? -16.875 0.464 -4.926 1 85.19 97 SER A CA 1
ATOM 729 C C . SER A 1 97 ? -16.516 -0.511 -6.039 1 85.19 97 SER A C 1
ATOM 731 O O . SER A 1 97 ? -16.797 -0.254 -7.215 1 85.19 97 SER A O 1
ATOM 733 N N . THR A 1 98 ? -15.797 -1.589 -5.742 1 87.75 98 THR A N 1
ATOM 734 C CA . THR A 1 98 ? -15.453 -2.699 -6.621 1 87.75 98 THR A CA 1
ATOM 735 C C . THR A 1 98 ? -14.922 -3.881 -5.816 1 87.75 98 THR A C 1
ATOM 737 O O . THR A 1 98 ? -15.062 -3.92 -4.59 1 87.75 98 THR A O 1
ATOM 740 N N . GLN A 1 99 ? -14.516 -4.91 -6.469 1 90.94 99 GLN A N 1
ATOM 741 C CA . GLN A 1 99 ? -13.789 -6.031 -5.891 1 90.94 99 GLN A CA 1
ATOM 742 C C . GLN A 1 99 ? -12.438 -6.23 -6.586 1 90.94 99 GLN A C 1
ATOM 744 O O . GLN A 1 99 ? -12.289 -5.91 -7.766 1 90.94 99 GLN A O 1
ATOM 749 N N . LEU A 1 100 ? -11.469 -6.766 -5.848 1 94 100 LEU A N 1
ATOM 750 C CA . LEU A 1 100 ? -10.164 -7.02 -6.445 1 94 100 LEU A CA 1
ATOM 751 C C . LEU A 1 100 ? -10.281 -7.969 -7.633 1 94 100 LEU A C 1
ATOM 753 O O . LEU A 1 100 ? -9.609 -7.789 -8.648 1 94 100 LEU A O 1
ATOM 757 N N . ILE A 1 101 ? -11.188 -8.844 -7.508 1 93.81 101 ILE A N 1
ATOM 758 C CA . ILE A 1 101 ? -11.273 -9.938 -8.469 1 93.81 101 ILE A CA 1
ATOM 759 C C . ILE A 1 101 ? -12.117 -9.508 -9.664 1 93.81 101 ILE A C 1
ATOM 761 O O . ILE A 1 101 ? -12.156 -10.203 -10.688 1 93.81 101 ILE A O 1
ATOM 765 N N . GLU A 1 102 ? -12.797 -8.398 -9.578 1 93.19 102 GLU A N 1
ATOM 766 C CA . GLU A 1 102 ? -13.695 -7.961 -10.641 1 93.19 102 GLU A CA 1
ATOM 767 C C . GLU A 1 102 ? -12.922 -7.441 -11.844 1 93.19 102 GLU A C 1
ATOM 769 O O . GLU A 1 102 ? -11.984 -6.652 -11.695 1 93.19 102 GLU A O 1
ATOM 774 N N . PRO A 1 103 ? -13.352 -7.902 -13.102 1 92.81 103 PRO A N 1
ATOM 775 C CA . PRO A 1 103 ? -12.688 -7.367 -14.297 1 92.81 103 PRO A CA 1
ATOM 776 C C . PRO A 1 103 ? -13.016 -5.895 -14.539 1 92.81 103 PRO A C 1
ATOM 778 O O . PRO A 1 103 ? -14.008 -5.383 -14.016 1 92.81 103 PRO A O 1
ATOM 781 N N . GLY A 1 104 ? -12.18 -5.246 -15.336 1 92.38 104 GLY A N 1
ATOM 782 C CA . GLY A 1 104 ? -12.461 -3.895 -15.789 1 92.38 104 GLY A CA 1
ATOM 783 C C . GLY A 1 104 ? -12.367 -2.861 -14.688 1 92.38 104 GLY A C 1
ATOM 784 O O . GLY A 1 104 ? -12.961 -1.786 -14.781 1 92.38 104 GLY A O 1
ATOM 785 N N . ASN A 1 105 ? -11.633 -3.176 -13.578 1 94.06 105 ASN A N 1
ATOM 786 C CA . ASN A 1 105 ? -11.625 -2.277 -12.43 1 94.06 105 ASN A CA 1
ATOM 787 C C . ASN A 1 105 ? -10.266 -1.601 -12.258 1 94.06 105 ASN A C 1
ATOM 789 O O . ASN A 1 105 ? -10.008 -0.974 -11.234 1 94.06 105 ASN A O 1
ATOM 793 N N . THR A 1 106 ? -9.414 -1.65 -13.25 1 97 106 THR A N 1
ATOM 794 C CA . THR A 1 106 ? -8.031 -1.209 -13.125 1 97 106 THR A CA 1
ATOM 795 C C . THR A 1 106 ? -7.965 0.269 -12.75 1 97 106 THR A C 1
ATOM 797 O O . THR A 1 106 ? -7.223 0.652 -11.836 1 97 106 THR A O 1
ATOM 800 N N . GLN A 1 107 ? -8.703 1.037 -13.445 1 97.06 107 GLN A N 1
ATOM 801 C CA . GLN A 1 107 ? -8.633 2.473 -13.195 1 97.06 107 GLN A CA 1
ATOM 802 C C . GLN A 1 107 ? -9.133 2.811 -11.797 1 97.06 107 GLN A C 1
ATOM 804 O O . GLN A 1 107 ? -8.594 3.707 -11.141 1 97.06 107 GLN A O 1
ATOM 809 N N . MET A 1 108 ? -10.164 2.127 -11.32 1 95.62 108 MET A N 1
ATOM 810 C CA . MET A 1 108 ? -10.664 2.344 -9.969 1 95.62 108 MET A CA 1
ATOM 811 C C . MET A 1 108 ? -9.594 2.018 -8.938 1 95.62 108 MET A C 1
ATOM 813 O O . MET A 1 108 ? -9.406 2.766 -7.973 1 95.62 108 MET A O 1
ATOM 817 N N . ILE A 1 109 ? -8.875 0.933 -9.156 1 97.06 109 ILE A N 1
ATOM 818 C CA . ILE A 1 109 ? -7.797 0.515 -8.266 1 97.06 109 ILE A CA 1
ATOM 819 C C . ILE A 1 109 ? -6.691 1.567 -8.273 1 97.06 109 ILE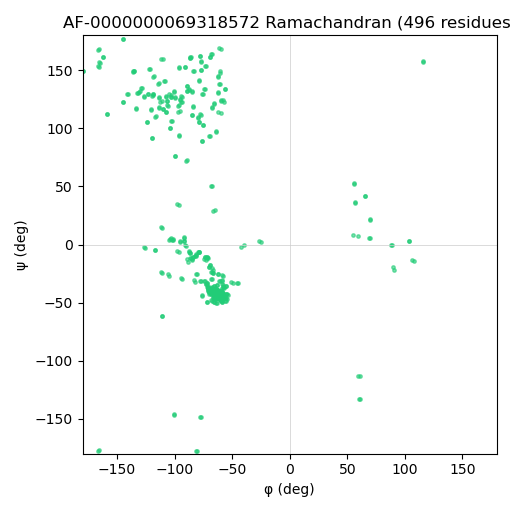 A C 1
ATOM 821 O O . ILE A 1 109 ? -6.234 2.004 -7.211 1 97.06 109 ILE A O 1
ATOM 825 N N . ARG A 1 110 ? -6.312 2.018 -9.438 1 97.81 110 ARG A N 1
ATOM 826 C CA . ARG A 1 110 ? -5.242 2.998 -9.578 1 97.81 110 ARG A CA 1
ATOM 827 C C . ARG A 1 110 ? -5.617 4.316 -8.914 1 97.81 110 ARG A C 1
ATOM 829 O O . ARG A 1 110 ? -4.773 4.977 -8.305 1 97.81 110 ARG A O 1
ATOM 836 N N . ASP A 1 111 ? -6.898 4.703 -9.055 1 97.12 111 ASP A N 1
ATOM 837 C CA . ASP A 1 111 ? -7.355 5.941 -8.438 1 97.12 111 ASP A CA 1
ATOM 838 C C . ASP A 1 111 ? -7.152 5.91 -6.926 1 97.12 111 ASP A C 1
ATOM 840 O O . ASP A 1 111 ? -6.68 6.883 -6.336 1 97.12 111 ASP A O 1
ATOM 844 N N . VAL A 1 112 ? -7.52 4.781 -6.34 1 97.44 112 VAL A N 1
ATOM 845 C CA . VAL A 1 112 ? -7.422 4.641 -4.891 1 97.44 112 VAL A CA 1
ATOM 846 C C . VAL A 1 112 ? -5.953 4.605 -4.473 1 97.44 112 VAL A C 1
ATOM 848 O O . VAL A 1 112 ? -5.555 5.293 -3.529 1 97.44 112 VAL A O 1
ATOM 851 N N . VAL A 1 113 ? -5.129 3.912 -5.172 1 98.5 113 VAL A N 1
ATOM 852 C CA . VAL A 1 113 ? -3.709 3.768 -4.867 1 98.5 113 VAL A CA 1
ATOM 853 C C . VAL A 1 113 ? -3.006 5.113 -5.031 1 98.5 113 VAL A C 1
ATOM 855 O O . VAL A 1 113 ? -2.23 5.523 -4.164 1 98.5 113 VAL A O 1
ATOM 858 N N . GLU A 1 114 ? -3.309 5.793 -6.102 1 98.44 114 GLU A N 1
ATOM 859 C CA . GLU A 1 114 ? -2.68 7.082 -6.371 1 98.44 114 GLU A CA 1
ATOM 860 C C . GLU A 1 114 ? -3.033 8.102 -5.293 1 98.44 114 GLU A C 1
ATOM 862 O O . GLU A 1 114 ? -2.158 8.82 -4.801 1 98.44 114 GLU A O 1
ATOM 867 N N . THR A 1 115 ? -4.242 8.164 -4.938 1 98.25 115 THR A N 1
ATOM 868 C CA . THR A 1 115 ? -4.711 9.156 -3.977 1 98.25 115 THR A CA 1
ATOM 869 C C . THR A 1 115 ? -4.223 8.812 -2.57 1 98.25 115 THR A C 1
ATOM 871 O O . THR A 1 115 ? -3.619 9.656 -1.896 1 98.25 115 THR A O 1
ATOM 874 N N . ASN A 1 116 ? -4.418 7.566 -2.135 1 98.5 116 ASN A N 1
ATOM 875 C CA . ASN A 1 116 ? -4.246 7.191 -0.735 1 98.5 116 ASN A CA 1
ATOM 876 C C . ASN A 1 116 ? -2.775 6.957 -0.396 1 98.5 116 ASN A C 1
ATOM 878 O O . ASN A 1 116 ? -2.385 7.027 0.771 1 98.5 116 ASN A O 1
ATOM 882 N N . ILE A 1 117 ? -1.984 6.602 -1.41 1 98.75 117 ILE A N 1
ATOM 883 C CA . ILE A 1 117 ? -0.593 6.266 -1.124 1 98.75 117 ILE A CA 1
ATOM 884 C C . ILE A 1 117 ? 0.325 7.34 -1.702 1 98.75 117 ILE A C 1
ATOM 886 O O . ILE A 1 117 ? 0.948 8.102 -0.956 1 98.75 117 ILE A O 1
ATOM 890 N N . VAL A 1 118 ? 0.295 7.527 -3.018 1 98.75 118 VAL A N 1
ATOM 891 C CA . VAL A 1 118 ? 1.238 8.43 -3.666 1 98.75 118 VAL A CA 1
ATOM 892 C C . VAL A 1 118 ? 0.938 9.875 -3.254 1 98.75 118 VAL A C 1
ATOM 894 O O . VAL A 1 118 ? 1.846 10.617 -2.885 1 98.75 118 VAL A O 1
ATOM 897 N N . GLY A 1 119 ? -0.368 10.234 -3.346 1 98.81 119 GLY A N 1
ATOM 898 C CA . GLY A 1 119 ? -0.76 11.57 -2.92 1 98.81 119 GLY A CA 1
ATOM 899 C C . GLY A 1 119 ? -0.328 11.898 -1.502 1 98.81 119 GLY A C 1
ATOM 900 O O . GLY A 1 119 ? 0.152 13 -1.23 1 98.81 119 GLY A O 1
ATOM 901 N N . LEU A 1 120 ? -0.507 10.922 -0.614 1 98.75 120 LEU A N 1
ATOM 902 C CA . LEU A 1 120 ? -0.106 11.102 0.777 1 98.75 120 LEU A CA 1
ATOM 903 C C . LEU A 1 120 ? 1.396 11.336 0.884 1 98.75 120 LEU A C 1
ATOM 905 O O . LEU A 1 120 ? 1.836 12.242 1.597 1 98.75 120 LEU A O 1
ATOM 909 N N . ILE A 1 121 ? 2.213 10.562 0.197 1 98.81 121 ILE A N 1
ATOM 910 C CA . ILE A 1 121 ? 3.668 10.68 0.222 1 98.81 121 ILE A CA 1
ATOM 911 C C . ILE A 1 121 ? 4.082 12.07 -0.265 1 98.81 121 ILE A C 1
ATOM 913 O O . ILE A 1 121 ? 4.887 12.742 0.379 1 98.81 121 ILE A O 1
ATOM 917 N N . LEU A 1 122 ? 3.502 12.492 -1.377 1 98.75 122 LEU A N 1
ATOM 918 C CA . LEU A 1 122 ? 3.928 13.742 -2.004 1 98.75 122 LEU A CA 1
ATOM 919 C C . LEU A 1 122 ? 3.533 14.938 -1.149 1 98.75 122 LEU A C 1
ATOM 921 O O . LEU A 1 122 ? 4.293 15.906 -1.04 1 98.75 122 LEU A O 1
ATOM 925 N N . CYS A 1 123 ? 2.344 14.883 -0.566 1 98.81 123 CYS A N 1
ATOM 926 C CA . CYS A 1 123 ? 1.938 15.961 0.33 1 98.81 123 CYS A CA 1
ATOM 927 C C . CYS A 1 123 ? 2.879 16.062 1.526 1 98.81 123 CYS A C 1
ATOM 929 O O . CYS A 1 123 ? 3.32 17.156 1.888 1 98.81 123 CYS A O 1
ATOM 931 N N . ALA A 1 124 ? 3.178 14.914 2.115 1 98.69 124 ALA A N 1
ATOM 932 C CA . ALA A 1 124 ? 4.09 14.898 3.258 1 98.69 124 ALA A CA 1
ATOM 933 C C . ALA A 1 124 ? 5.473 15.406 2.865 1 98.69 124 ALA A C 1
ATOM 935 O O . ALA A 1 124 ? 6.098 16.172 3.613 1 98.69 124 ALA A O 1
ATOM 936 N N . ARG A 1 125 ? 5.949 14.961 1.699 1 98.38 125 ARG A N 1
ATOM 937 C CA . ARG A 1 125 ? 7.254 15.383 1.209 1 98.38 125 ARG A CA 1
ATOM 938 C C . ARG A 1 125 ? 7.32 16.906 1.055 1 98.38 125 ARG A C 1
ATOM 940 O O . ARG A 1 125 ? 8.25 17.531 1.546 1 98.38 125 ARG A O 1
ATOM 947 N N . GLU A 1 126 ? 6.293 17.484 0.371 1 98.44 126 GLU A N 1
ATOM 948 C CA . GLU A 1 126 ? 6.289 18.922 0.128 1 98.44 126 GLU A CA 1
ATOM 949 C C . GLU A 1 126 ? 6.156 19.703 1.434 1 98.44 126 GLU A C 1
ATOM 951 O O . GLU A 1 126 ? 6.824 20.734 1.622 1 98.44 126 GLU A O 1
ATOM 956 N N . ALA A 1 127 ? 5.305 19.266 2.355 1 98.5 127 ALA A N 1
ATOM 957 C CA . ALA A 1 127 ? 5.172 19.906 3.658 1 98.5 127 ALA A CA 1
ATOM 958 C C . ALA A 1 127 ? 6.492 19.875 4.422 1 98.5 127 ALA A C 1
ATOM 960 O O . ALA A 1 127 ? 6.926 20.906 4.965 1 98.5 127 ALA A O 1
ATOM 961 N N . TYR A 1 128 ? 7.145 18.75 4.441 1 98.38 128 TYR A N 1
ATOM 962 C CA . TYR A 1 128 ? 8.391 18.609 5.188 1 98.38 128 TYR A CA 1
ATOM 963 C C . TYR A 1 128 ? 9.484 19.484 4.594 1 98.38 128 TYR A C 1
ATOM 965 O O . TYR A 1 128 ? 10.266 20.094 5.328 1 98.38 128 TYR A O 1
ATOM 973 N N . GLN A 1 129 ? 9.531 19.453 3.219 1 97.25 129 GLN A N 1
ATOM 974 C CA . GLN A 1 129 ? 10.547 20.297 2.584 1 97.25 129 GLN A CA 1
ATOM 975 C C . GLN A 1 129 ? 10.406 21.75 3.02 1 97.25 129 GLN A C 1
ATOM 977 O O . GLN A 1 129 ? 11.406 22.422 3.264 1 97.25 129 GLN A O 1
ATOM 982 N N . SER A 1 130 ? 9.211 22.219 3.072 1 97.06 130 SER A N 1
ATOM 983 C CA . SER A 1 130 ? 8.953 23.562 3.553 1 97.06 130 SER A CA 1
ATOM 984 C C . SER A 1 130 ? 9.375 23.719 5.008 1 97.06 130 SER A C 1
ATOM 986 O O . SER A 1 130 ? 10.055 24.688 5.359 1 97.06 130 SER A O 1
ATOM 988 N N . MET A 1 131 ? 9.016 22.75 5.871 1 97.94 131 MET A N 1
ATOM 989 C CA . MET A 1 131 ? 9.359 22.797 7.293 1 97.94 131 MET A CA 1
ATOM 990 C C . MET A 1 131 ? 10.875 22.766 7.484 1 97.94 131 MET A C 1
ATOM 992 O O . MET A 1 131 ? 11.406 23.484 8.328 1 97.94 131 MET A O 1
ATOM 996 N N . LYS A 1 132 ? 11.5 21.953 6.699 1 96.81 132 LYS A N 1
ATOM 997 C CA . LYS A 1 132 ? 12.953 21.797 6.758 1 96.81 132 LYS A CA 1
ATOM 998 C C . LYS A 1 132 ? 13.648 23.109 6.379 1 96.81 132 LYS A C 1
ATOM 1000 O O . LYS A 1 132 ? 14.562 23.547 7.082 1 96.81 132 LYS A O 1
ATOM 1005 N N . ARG A 1 133 ? 13.188 23.688 5.305 1 96.69 133 ARG A N 1
ATOM 1006 C CA . ARG A 1 133 ? 13.781 24.938 4.848 1 96.69 133 ARG A CA 1
ATOM 1007 C C . ARG A 1 133 ? 13.641 26.031 5.902 1 96.69 133 ARG A C 1
ATOM 1009 O O . ARG A 1 133 ? 14.523 26.875 6.055 1 96.69 133 ARG A O 1
ATOM 1016 N N . ARG A 1 134 ? 12.578 25.969 6.664 1 97 134 ARG A N 1
ATOM 1017 C CA . ARG A 1 134 ? 12.266 27 7.645 1 97 134 ARG A CA 1
ATOM 1018 C C . ARG A 1 134 ? 12.758 26.609 9.031 1 97 134 ARG A C 1
ATOM 1020 O O . ARG A 1 134 ? 12.625 27.375 9.984 1 97 134 ARG A O 1
ATOM 1027 N N . ASN A 1 135 ? 13.234 25.422 9.18 1 96 135 ASN A N 1
ATOM 1028 C CA . ASN A 1 135 ? 13.766 24.891 10.43 1 96 135 ASN A CA 1
ATOM 1029 C C . ASN A 1 135 ? 12.742 24.984 11.562 1 96 135 ASN A C 1
ATOM 1031 O O . ASN A 1 135 ? 13.023 25.547 12.617 1 96 135 ASN A O 1
ATOM 1035 N N . ILE A 1 136 ? 11.594 24.453 11.281 1 94.31 136 ILE A N 1
ATOM 1036 C CA . ILE A 1 136 ? 10.547 24.562 12.289 1 94.31 136 ILE A CA 1
ATOM 1037 C C . ILE A 1 136 ? 10.242 23.172 12.859 1 94.31 136 ILE A C 1
ATOM 1039 O O . ILE A 1 136 ? 10.594 22.156 12.25 1 94.31 136 ILE A O 1
ATOM 1043 N N . ASP A 1 137 ? 9.633 23.188 14.047 1 95.19 137 ASP A N 1
ATOM 1044 C CA . ASP A 1 137 ? 9.133 21.984 14.688 1 95.19 137 ASP A CA 1
ATOM 1045 C C . ASP A 1 137 ? 7.684 21.703 14.289 1 95.19 137 ASP A C 1
ATOM 1047 O O . ASP A 1 137 ? 6.777 21.781 15.125 1 95.19 137 ASP A O 1
ATOM 1051 N N . GLY A 1 138 ? 7.508 21.297 13.07 1 97.75 138 GLY A N 1
ATOM 1052 C CA . GLY A 1 138 ? 6.184 21.047 12.516 1 97.75 138 GLY A CA 1
ATOM 1053 C C . GLY A 1 138 ? 5.609 19.703 12.906 1 97.75 138 GLY A C 1
ATOM 1054 O O . GLY A 1 138 ? 6.176 19 13.75 1 97.75 138 GLY A O 1
ATOM 1055 N N . HIS A 1 139 ? 4.453 19.391 12.414 1 98.5 139 HIS A N 1
ATOM 1056 C CA . HIS A 1 139 ? 3.752 18.156 12.703 1 98.5 139 HIS A CA 1
ATOM 1057 C C . HIS A 1 139 ? 2.982 17.656 11.492 1 98.5 139 HIS A C 1
ATOM 1059 O O . HIS A 1 139 ? 2.207 18.391 10.891 1 98.5 139 HIS A O 1
ATOM 1065 N N . ILE A 1 140 ? 3.283 16.484 11.109 1 98.75 140 ILE A N 1
ATOM 1066 C CA . ILE A 1 140 ? 2.545 15.828 10.039 1 98.75 140 ILE A CA 1
ATOM 1067 C C . ILE A 1 140 ? 1.653 14.734 10.625 1 98.75 140 ILE A C 1
ATOM 1069 O O . ILE A 1 140 ? 2.123 13.875 11.375 1 98.75 140 ILE A O 1
ATOM 1073 N N . VAL A 1 141 ? 0.385 14.836 10.359 1 98.75 141 VAL A N 1
ATOM 1074 C CA . VAL A 1 141 ? -0.598 13.844 10.773 1 98.75 141 VAL A CA 1
ATOM 1075 C C . VAL A 1 141 ? -1.117 13.086 9.555 1 98.75 141 VAL A C 1
ATOM 1077 O O . VAL A 1 141 ? -1.689 13.68 8.641 1 98.75 141 VAL A O 1
ATOM 1080 N N . ASN A 1 142 ? -0.87 11.773 9.477 1 98.81 142 ASN A N 1
ATOM 1081 C CA . ASN A 1 142 ? -1.421 10.914 8.438 1 98.81 142 ASN A CA 1
ATOM 1082 C C . ASN A 1 142 ? -2.715 10.242 8.891 1 98.81 142 ASN A C 1
ATOM 1084 O O . ASN A 1 142 ? -2.744 9.578 9.93 1 98.81 142 ASN A O 1
ATOM 1088 N N . MET A 1 143 ? -3.768 10.477 8.133 1 98.56 143 MET A N 1
ATOM 1089 C CA . MET A 1 143 ? -5.035 9.812 8.43 1 98.56 143 MET A CA 1
ATOM 1090 C C . MET A 1 143 ? -5.031 8.375 7.906 1 98.56 143 MET A C 1
ATOM 1092 O O . MET A 1 143 ? -5.035 8.148 6.695 1 98.56 143 MET A O 1
ATOM 1096 N N . ASN A 1 144 ? -4.98 7.438 8.789 1 98.25 144 ASN A N 1
ATOM 1097 C CA . ASN A 1 144 ? -4.992 6.004 8.531 1 98.25 144 ASN A CA 1
ATOM 1098 C C . ASN A 1 144 ? -6.375 5.402 8.758 1 98.25 144 ASN A C 1
ATOM 1100 O O . ASN A 1 144 ? -7.383 5.977 8.344 1 98.25 144 ASN A O 1
ATOM 1104 N N . SER A 1 145 ? -6.535 4.281 9.18 1 95.19 145 SER A N 1
ATOM 1105 C CA . SER A 1 145 ? -7.75 3.537 9.492 1 95.19 145 SER A CA 1
ATOM 1106 C C . SER A 1 145 ? -7.445 2.307 10.336 1 95.19 145 SER A C 1
ATOM 1108 O O . SER A 1 145 ? -6.312 1.819 10.352 1 95.19 145 SER A O 1
ATOM 1110 N N . VAL A 1 146 ? -8.477 1.854 11.07 1 92.81 146 VAL A N 1
ATOM 1111 C CA . VAL A 1 146 ? -8.32 0.594 11.789 1 92.81 146 VAL A CA 1
ATOM 1112 C C . VAL A 1 146 ? -7.98 -0.523 10.805 1 92.81 146 VAL A C 1
ATOM 1114 O O . VAL A 1 146 ? -7.262 -1.464 11.141 1 92.81 146 VAL A O 1
ATOM 1117 N N . VAL A 1 147 ? -8.383 -0.402 9.586 1 92.12 147 VAL A N 1
ATOM 1118 C CA . VAL A 1 147 ? -8.117 -1.45 8.602 1 92.12 147 VAL A CA 1
ATOM 1119 C C . VAL A 1 147 ? -6.676 -1.353 8.109 1 92.12 147 VAL A C 1
ATOM 1121 O O . VAL A 1 147 ? -6.215 -2.201 7.348 1 92.12 147 VAL A O 1
ATOM 1124 N N . GLY A 1 148 ? -5.938 -0.317 8.5 1 95.81 148 GLY A N 1
ATOM 1125 C CA . GLY A 1 148 ? -4.504 -0.252 8.266 1 95.81 148 GLY A CA 1
ATOM 1126 C C . GLY A 1 148 ? -3.705 -1.178 9.164 1 95.81 148 GLY A C 1
ATOM 1127 O O . GLY A 1 148 ? -2.521 -1.422 8.922 1 95.81 148 GLY A O 1
ATOM 1128 N N . HIS A 1 149 ? -4.422 -1.702 10.148 1 93.12 149 HIS A N 1
ATOM 1129 C CA . HIS A 1 149 ? -3.756 -2.527 11.148 1 93.12 149 HIS A CA 1
ATOM 1130 C C . HIS A 1 149 ? -4.285 -3.957 11.125 1 93.12 149 HIS A C 1
ATOM 1132 O O . HIS A 1 149 ? -3.795 -4.816 11.859 1 93.12 149 HIS A O 1
ATOM 1138 N N . GLY A 1 150 ? -5.281 -4.168 10.305 1 89.88 150 GLY A N 1
ATOM 1139 C CA . GLY A 1 150 ? -5.883 -5.477 10.141 1 89.88 150 GLY A CA 1
ATOM 1140 C C . GLY A 1 150 ? -7.012 -5.492 9.125 1 89.88 150 GLY A C 1
ATOM 1141 O O . GLY A 1 150 ? -7.715 -4.492 8.961 1 89.88 150 GLY A O 1
ATOM 1142 N N . VAL A 1 151 ? -7.184 -6.605 8.477 1 88.62 151 VAL A N 1
ATOM 1143 C CA . VAL A 1 151 ? -8.305 -6.785 7.559 1 88.62 151 VAL A CA 1
ATOM 1144 C C . VAL A 1 151 ? -9.438 -7.52 8.266 1 88.62 151 VAL A C 1
ATOM 1146 O O . VAL A 1 151 ? -9.227 -8.578 8.859 1 88.62 151 VAL A O 1
ATOM 1149 N N . PRO A 1 152 ? -10.594 -6.859 8.352 1 76.81 152 PRO A N 1
ATOM 1150 C CA . PRO A 1 152 ? -11.695 -7.477 9.094 1 76.81 152 PRO A CA 1
ATOM 1151 C C . PRO A 1 152 ? -12.188 -8.773 8.453 1 76.81 152 PRO A C 1
ATOM 1153 O O . PRO A 1 152 ? -12.797 -8.742 7.387 1 76.81 152 PRO A O 1
ATOM 1156 N N . VAL A 1 153 ? -11.656 -9.844 9.031 1 65.88 153 VAL A N 1
ATOM 1157 C CA . VAL A 1 153 ? -12.062 -11.172 8.586 1 65.88 153 VAL A CA 1
ATOM 1158 C C . VAL A 1 153 ? -13.273 -11.641 9.391 1 65.88 153 VAL A C 1
ATOM 1160 O O . VAL A 1 153 ? -13.312 -11.5 10.609 1 65.88 153 VAL A O 1
ATOM 1163 N N . GLY A 1 154 ? -14.344 -12.172 8.656 1 57.53 154 GLY A N 1
ATOM 1164 C CA . GLY A 1 154 ? -15.414 -12.828 9.391 1 57.53 154 GLY A CA 1
ATOM 1165 C C . GLY A 1 154 ? -16.531 -11.883 9.789 1 57.53 154 GLY A C 1
ATOM 1166 O O . GLY A 1 154 ? -17.516 -12.305 10.398 1 57.53 154 GLY A O 1
ATOM 1167 N N . VAL A 1 155 ? -16.156 -10.594 9.828 1 50.5 155 VAL A N 1
ATOM 1168 C CA . VAL A 1 155 ? -17.297 -9.734 10.148 1 50.5 155 VAL A CA 1
ATOM 1169 C C . VAL A 1 155 ? -18.391 -9.898 9.094 1 50.5 155 VAL A C 1
ATOM 1171 O O . VAL A 1 155 ? -18.094 -10.203 7.934 1 50.5 155 VAL A O 1
ATOM 1174 N N . ASP A 1 156 ? -19.438 -10.43 9.523 1 46.88 156 ASP A N 1
ATOM 1175 C CA . ASP A 1 156 ? -20.578 -10.656 8.648 1 46.88 156 ASP A CA 1
ATOM 1176 C C . ASP A 1 156 ? -20.578 -9.688 7.473 1 46.88 156 ASP A C 1
ATOM 1178 O O . ASP A 1 156 ? -21.578 -9.562 6.766 1 46.88 156 ASP A O 1
ATOM 1182 N N . THR A 1 157 ? -19.562 -8.883 7.422 1 51.44 157 THR A N 1
ATOM 1183 C CA . THR A 1 157 ? -19.641 -7.945 6.309 1 51.44 157 THR A CA 1
ATOM 1184 C C . THR A 1 157 ? -18.844 -8.453 5.109 1 51.44 157 THR A C 1
ATOM 1186 O O . THR A 1 157 ? -17.656 -8.773 5.234 1 51.44 157 THR A O 1
ATOM 1189 N N . LEU A 1 158 ? -19.578 -9.156 4.242 1 53.34 158 LEU A N 1
ATOM 1190 C CA . LEU A 1 158 ? -19.188 -9.547 2.889 1 53.34 158 LEU A CA 1
ATOM 1191 C C . LEU A 1 158 ? -18.438 -8.414 2.193 1 53.34 158 LEU A C 1
ATOM 1193 O O . LEU A 1 158 ? -17.875 -8.617 1.116 1 53.34 158 LEU A O 1
ATOM 1197 N N . THR A 1 159 ? -18.312 -7.344 2.943 1 64.25 159 THR A N 1
ATOM 1198 C CA . THR A 1 159 ? -17.766 -6.215 2.201 1 64.25 159 THR A CA 1
ATOM 1199 C C . THR A 1 159 ? -16.266 -6.094 2.426 1 64.25 159 THR A C 1
ATOM 1201 O O . THR A 1 159 ? -15.797 -6.062 3.568 1 64.25 159 THR A O 1
ATOM 1204 N N . THR A 1 160 ? -15.414 -6.273 1.517 1 69.69 160 THR A N 1
ATOM 1205 C CA . THR A 1 160 ? -13.961 -6.332 1.63 1 69.69 160 THR A CA 1
ATOM 1206 C C . THR A 1 160 ? -13.352 -4.941 1.482 1 69.69 160 THR A C 1
ATOM 1208 O O . THR A 1 160 ? -12.203 -4.711 1.881 1 69.69 160 THR A O 1
ATOM 1211 N N . TYR A 1 161 ? -13.914 -3.977 1.104 1 80.75 161 TYR A N 1
ATOM 1212 C CA . TYR A 1 161 ? -13.453 -2.629 0.788 1 80.75 161 TYR A CA 1
ATOM 1213 C C . TYR A 1 161 ? -12.328 -2.664 -0.243 1 80.75 161 TYR A C 1
ATOM 1215 O O . TYR A 1 161 ? -11.617 -1.678 -0.425 1 80.75 161 TYR A O 1
ATOM 1223 N N . ASN A 1 162 ? -12.094 -3.846 -0.781 1 87.19 162 ASN A N 1
ATOM 1224 C CA . ASN A 1 162 ? -11.234 -4.078 -1.938 1 87.19 162 ASN A CA 1
ATOM 1225 C C . ASN A 1 162 ? -9.797 -3.637 -1.668 1 87.19 162 ASN A C 1
ATOM 1227 O O . ASN A 1 162 ? -9.133 -4.172 -0.779 1 87.19 162 ASN A O 1
ATOM 1231 N N . VAL A 1 163 ? -9.375 -2.574 -2.404 1 94.12 163 VAL A N 1
ATOM 1232 C CA . VAL A 1 163 ? -7.973 -2.182 -2.338 1 94.12 163 VAL A CA 1
ATOM 1233 C C . VAL A 1 163 ? -7.762 -1.209 -1.18 1 94.12 163 VAL A C 1
ATOM 1235 O O . VAL A 1 163 ? -6.625 -0.944 -0.783 1 94.12 163 VAL A O 1
ATOM 1238 N N . TYR A 1 164 ? -8.766 -0.749 -0.485 1 93.06 164 TYR A N 1
ATOM 1239 C CA . TYR A 1 164 ? -8.68 0.298 0.527 1 93.06 164 TYR A CA 1
ATOM 1240 C C . TYR A 1 164 ? -7.855 -0.166 1.723 1 93.06 164 TYR A C 1
ATOM 1242 O O . TYR A 1 164 ? -6.895 0.499 2.117 1 93.06 164 TYR A O 1
ATOM 1250 N N . PRO A 1 165 ? -8.117 -1.357 2.305 1 94.5 165 PRO A N 1
ATOM 1251 C CA . PRO A 1 165 ? -7.289 -1.79 3.434 1 94.5 165 PRO A CA 1
ATOM 1252 C C . PRO A 1 165 ? -5.805 -1.863 3.084 1 94.5 165 PRO A C 1
ATOM 1254 O O . PRO A 1 165 ? -4.953 -1.559 3.922 1 94.5 165 PRO A O 1
ATOM 1257 N N . ALA A 1 166 ? -5.52 -2.273 1.878 1 97.31 166 ALA A N 1
ATOM 1258 C CA . ALA A 1 166 ? -4.129 -2.334 1.436 1 97.31 166 ALA A CA 1
ATOM 1259 C C . ALA A 1 166 ? -3.479 -0.954 1.481 1 97.31 166 ALA A C 1
ATOM 1261 O O . ALA A 1 166 ? -2.332 -0.815 1.914 1 97.31 166 ALA A O 1
ATOM 1262 N N . THR A 1 167 ? -4.18 0.076 1.025 1 98.06 167 THR A N 1
ATOM 1263 C CA . THR A 1 167 ? -3.623 1.424 1.033 1 98.06 167 THR A CA 1
ATOM 1264 C C . THR A 1 167 ? -3.408 1.912 2.463 1 98.06 167 THR A C 1
ATOM 1266 O O . THR A 1 167 ? -2.436 2.617 2.746 1 98.06 167 THR A O 1
ATOM 1269 N N . LYS A 1 168 ? -4.289 1.528 3.336 1 97.69 168 LYS A N 1
ATOM 1270 C CA . LYS A 1 168 ? -4.152 1.981 4.719 1 97.69 168 LYS A CA 1
ATOM 1271 C C . LYS A 1 168 ? -3.074 1.188 5.449 1 97.69 168 LYS A C 1
ATOM 1273 O O . LYS A 1 168 ? -2.385 1.724 6.32 1 97.69 168 LYS A O 1
ATOM 1278 N N . HIS A 1 169 ? -2.863 -0.071 5.109 1 97.94 169 HIS A N 1
ATOM 1279 C CA . HIS A 1 169 ? -1.668 -0.778 5.555 1 97.94 169 HIS A CA 1
ATOM 1280 C C . HIS A 1 169 ? -0.402 -0.064 5.098 1 97.94 169 HIS A C 1
ATOM 1282 O O . HIS A 1 169 ? 0.566 0.042 5.855 1 97.94 169 HIS A O 1
ATOM 1288 N N . ALA A 1 170 ? -0.439 0.359 3.881 1 98.56 170 ALA A N 1
ATOM 1289 C CA . ALA A 1 170 ? 0.703 1.105 3.359 1 98.56 170 ALA A CA 1
ATOM 1290 C C . ALA A 1 170 ? 0.939 2.381 4.164 1 98.56 170 ALA A C 1
ATOM 1292 O O . ALA A 1 170 ? 2.084 2.736 4.453 1 98.56 170 ALA A O 1
ATOM 1293 N N . VAL A 1 171 ? -0.111 3.07 4.531 1 98.5 171 VAL A N 1
ATOM 1294 C CA . VAL A 1 171 ? -0.003 4.301 5.309 1 98.5 171 VAL A CA 1
ATOM 1295 C C . VAL A 1 171 ? 0.66 4.008 6.648 1 98.5 171 VAL A C 1
ATOM 1297 O O . VAL A 1 171 ? 1.476 4.797 7.133 1 98.5 171 VAL A O 1
ATOM 1300 N N . THR A 1 172 ? 0.318 2.869 7.27 1 97.69 172 THR A N 1
ATOM 1301 C CA . THR A 1 172 ? 0.948 2.461 8.516 1 97.69 172 THR A CA 1
ATOM 1302 C C . THR A 1 172 ? 2.463 2.381 8.359 1 97.69 172 THR A C 1
ATOM 1304 O O . THR A 1 172 ? 3.207 2.957 9.156 1 97.69 172 THR A O 1
ATOM 1307 N N . ALA A 1 173 ? 2.887 1.742 7.34 1 96.94 173 ALA A N 1
ATOM 1308 C CA . ALA A 1 173 ? 4.316 1.565 7.098 1 96.94 173 ALA A CA 1
ATOM 1309 C C . ALA A 1 173 ? 4.969 2.885 6.695 1 96.94 173 ALA A C 1
ATOM 1311 O O . ALA A 1 173 ? 6.094 3.176 7.109 1 96.94 173 ALA A O 1
ATOM 1312 N N . LEU A 1 174 ? 4.305 3.662 5.871 1 97.69 174 LEU A N 1
ATOM 1313 C CA . LEU A 1 174 ? 4.832 4.941 5.414 1 97.69 174 LEU A CA 1
ATOM 1314 C C . LEU A 1 174 ? 5.094 5.875 6.594 1 97.69 174 LEU A C 1
ATOM 1316 O O . LEU A 1 174 ? 6.102 6.582 6.621 1 97.69 174 LEU A O 1
ATOM 1320 N N . THR A 1 175 ? 4.145 5.891 7.516 1 96.75 175 THR A N 1
ATOM 1321 C CA . THR A 1 175 ? 4.297 6.77 8.664 1 96.75 175 THR A CA 1
ATOM 1322 C C . THR A 1 175 ? 5.578 6.441 9.43 1 96.75 175 THR A C 1
ATOM 1324 O O . THR A 1 175 ? 6.352 7.344 9.773 1 96.75 175 THR A O 1
ATOM 1327 N N . GLU A 1 176 ? 5.801 5.176 9.594 1 93.94 176 GLU A N 1
ATOM 1328 C CA . GLU A 1 176 ? 7.012 4.758 10.297 1 93.94 176 GLU A CA 1
ATOM 1329 C C . GLU A 1 176 ? 8.258 5.051 9.469 1 93.94 176 GLU A C 1
ATOM 1331 O O . GLU A 1 176 ? 9.281 5.48 10.008 1 93.94 176 GLU A O 1
ATOM 1336 N N . THR A 1 177 ? 8.219 4.801 8.203 1 94.38 177 THR A N 1
ATOM 1337 C CA . THR A 1 177 ? 9.359 5.062 7.332 1 94.38 177 THR A CA 1
ATOM 1338 C C . THR A 1 177 ? 9.703 6.547 7.32 1 94.38 177 THR A C 1
ATOM 1340 O O . THR A 1 177 ? 10.875 6.922 7.43 1 94.38 177 THR A O 1
ATOM 1343 N N . PHE A 1 178 ? 8.688 7.414 7.176 1 94.81 178 PHE A N 1
ATOM 1344 C CA . PHE A 1 178 ? 8.898 8.852 7.266 1 94.81 178 PHE A CA 1
ATOM 1345 C C . PHE A 1 178 ? 9.578 9.219 8.578 1 94.81 178 PHE A C 1
ATOM 1347 O O . PHE A 1 178 ? 10.523 10.008 8.594 1 94.81 178 PHE A O 1
ATOM 1354 N N . ARG A 1 179 ? 9.07 8.656 9.633 1 93 179 ARG A N 1
ATOM 1355 C CA . ARG A 1 179 ? 9.617 8.953 10.953 1 93 179 ARG A CA 1
ATOM 1356 C C . ARG A 1 179 ? 11.109 8.641 11.016 1 93 179 ARG A C 1
ATOM 1358 O O . ARG A 1 179 ? 11.898 9.453 11.5 1 93 179 ARG A O 1
ATOM 1365 N N . ILE A 1 180 ? 11.516 7.465 10.5 1 92.19 180 ILE A N 1
ATOM 1366 C CA . ILE A 1 180 ? 12.906 7.043 10.516 1 92.19 180 ILE A CA 1
ATOM 1367 C C . ILE A 1 180 ? 13.75 8.008 9.688 1 92.19 180 ILE A C 1
ATOM 1369 O O . ILE A 1 180 ? 14.844 8.398 10.086 1 92.19 180 ILE A O 1
ATOM 1373 N N . GLU A 1 181 ? 13.242 8.406 8.562 1 92.44 181 GLU A N 1
ATOM 1374 C CA . GLU A 1 181 ? 13.992 9.328 7.711 1 92.44 181 GLU A CA 1
ATOM 1375 C C . GLU A 1 181 ? 14.141 10.688 8.383 1 92.44 181 GLU A C 1
ATOM 1377 O O . GLU A 1 181 ? 15.195 11.328 8.273 1 92.44 181 GLU A O 1
ATOM 1382 N N . LEU A 1 182 ? 13.094 11.133 9.047 1 92.69 182 LEU A N 1
ATOM 1383 C CA . LEU A 1 182 ? 13.18 12.391 9.773 1 92.69 182 LEU A CA 1
ATOM 1384 C C . LEU A 1 182 ? 14.203 12.305 10.898 1 92.69 182 LEU A C 1
ATOM 1386 O O . LEU A 1 182 ? 14.969 13.25 11.125 1 92.69 182 LEU A O 1
ATOM 1390 N N . LEU A 1 183 ? 14.195 11.188 11.57 1 88.88 183 LEU A N 1
ATOM 1391 C CA . LEU A 1 183 ? 15.164 10.961 12.633 1 88.88 183 LEU A CA 1
ATOM 1392 C C . LEU A 1 183 ? 16.578 10.977 12.086 1 88.88 183 LEU A C 1
ATOM 1394 O O . LEU A 1 183 ? 17.484 11.57 12.695 1 88.88 183 LEU A O 1
ATOM 1398 N N . ASN A 1 184 ? 16.719 10.352 10.953 1 89.12 184 ASN A N 1
ATOM 1399 C CA . ASN A 1 184 ? 18.031 10.32 10.32 1 89.12 184 ASN A CA 1
ATOM 1400 C C . ASN A 1 184 ? 18.531 11.719 9.953 1 89.12 184 ASN A C 1
ATOM 1402 O O . ASN A 1 184 ? 19.734 11.984 9.961 1 89.12 184 ASN A O 1
ATOM 1406 N N . GLU A 1 185 ? 17.578 12.633 9.75 1 90.88 185 GLU A N 1
ATOM 1407 C CA . GLU A 1 185 ? 17.922 14.016 9.414 1 90.88 185 GLU A CA 1
ATOM 1408 C C . GLU A 1 185 ? 17.953 14.898 10.656 1 90.88 185 GLU A C 1
ATOM 1410 O O . GLU A 1 185 ? 18.094 16.109 10.562 1 90.88 185 GLU A O 1
ATOM 1415 N N . LYS A 1 186 ? 17.734 14.289 11.828 1 92.5 186 LYS A N 1
ATOM 1416 C CA . LYS A 1 186 ? 17.688 15.008 13.102 1 92.5 186 LYS A CA 1
ATOM 1417 C C . LYS A 1 186 ? 16.641 16.109 13.078 1 92.5 186 LYS A C 1
ATOM 1419 O O . LYS A 1 186 ? 16.859 17.203 13.594 1 92.5 186 LYS A O 1
ATOM 1424 N N . SER A 1 187 ? 15.547 15.805 12.375 1 94.38 187 SER A N 1
ATOM 1425 C CA . SER A 1 187 ? 14.445 16.75 12.273 1 94.38 187 SER A CA 1
ATOM 1426 C C . SER A 1 187 ? 13.672 16.844 13.586 1 94.38 187 SER A C 1
ATOM 1428 O O . SER A 1 187 ? 13.609 15.875 14.344 1 94.38 187 SER A O 1
ATOM 1430 N N . GLN A 1 188 ? 13.039 18.016 13.797 1 94.5 188 GLN A N 1
ATOM 1431 C CA . GLN A 1 188 ? 12.18 18.219 14.961 1 94.5 188 GLN A CA 1
ATOM 1432 C C . GLN A 1 188 ? 10.711 18.094 14.586 1 94.5 188 GLN A C 1
ATOM 1434 O O . GLN A 1 188 ? 9.828 18.406 15.391 1 94.5 188 GLN A O 1
ATOM 1439 N N . VAL A 1 189 ? 10.484 17.734 13.312 1 97.25 189 VAL A N 1
ATOM 1440 C CA . VAL A 1 189 ? 9.117 17.547 12.836 1 97.25 189 VAL A CA 1
ATOM 1441 C C . VAL A 1 189 ? 8.562 16.219 13.344 1 97.25 189 VAL A C 1
ATOM 1443 O O . VAL A 1 189 ? 9.227 15.195 13.266 1 97.25 189 VAL A O 1
ATOM 1446 N N . LYS A 1 190 ? 7.367 16.25 13.938 1 96.75 190 LYS A N 1
ATOM 1447 C CA . LYS A 1 190 ? 6.715 15.062 14.469 1 96.75 190 LYS A CA 1
ATOM 1448 C C . LYS A 1 190 ? 5.816 14.414 13.414 1 96.75 190 LYS A C 1
ATOM 1450 O O . LYS A 1 190 ? 5.359 15.086 12.484 1 96.75 190 LYS A O 1
ATOM 1455 N N . LEU A 1 191 ? 5.637 13.109 13.562 1 96.69 191 LEU A N 1
ATOM 1456 C CA . LEU A 1 191 ? 4.746 12.32 12.711 1 96.69 191 LEU A CA 1
ATOM 1457 C C . LEU A 1 191 ? 3.754 11.523 13.555 1 96.69 191 LEU A C 1
ATOM 1459 O O . LEU A 1 191 ? 4.148 10.844 14.5 1 96.69 191 LEU A O 1
ATOM 1463 N N . THR A 1 192 ? 2.461 11.68 13.25 1 97.69 192 THR A N 1
ATOM 1464 C CA . THR A 1 192 ? 1.424 10.914 13.93 1 97.69 192 THR A CA 1
ATOM 1465 C C . THR A 1 192 ? 0.505 10.227 12.922 1 97.69 192 THR A C 1
ATOM 1467 O O . THR A 1 192 ? 0.133 10.828 11.906 1 97.69 192 THR A O 1
ATOM 1470 N N . SER A 1 193 ? 0.213 8.977 13.172 1 98.44 193 SER A N 1
ATOM 1471 C CA . SER A 1 193 ? -0.86 8.273 12.477 1 98.44 193 SER A CA 1
ATOM 1472 C C . SER A 1 193 ? -2.127 8.227 13.32 1 98.44 193 SER A C 1
ATOM 1474 O O . SER A 1 193 ? -2.074 7.875 14.508 1 98.44 193 SER A O 1
ATOM 1476 N N . ILE A 1 194 ? -3.279 8.664 12.805 1 98.06 194 ILE A N 1
ATOM 1477 C CA . ILE A 1 194 ? -4.582 8.477 13.438 1 98.06 194 ILE A CA 1
ATOM 1478 C C . ILE A 1 194 ? -5.383 7.426 12.664 1 98.06 194 ILE A C 1
ATOM 1480 O O . ILE A 1 194 ? -5.523 7.52 11.445 1 98.06 194 ILE A O 1
ATOM 1484 N N . SER A 1 195 ? -5.887 6.41 13.375 1 98.19 195 SER A N 1
ATOM 1485 C CA . SER A 1 195 ? -6.598 5.289 12.766 1 98.19 195 SER A CA 1
ATOM 1486 C C . SER A 1 195 ? -8.023 5.188 13.289 1 98.19 195 SER A C 1
ATOM 1488 O O . SER A 1 195 ? -8.281 4.477 14.266 1 98.19 195 SER A O 1
ATOM 1490 N N . PRO A 1 196 ? -8.977 5.844 12.594 1 95.69 196 PRO A N 1
ATOM 1491 C CA . PRO A 1 196 ? -10.383 5.77 13.016 1 95.69 196 PRO A CA 1
ATOM 1492 C C . PRO A 1 196 ? -11.039 4.449 12.625 1 95.69 196 PRO A C 1
ATOM 1494 O O . PRO A 1 196 ? -10.656 3.826 11.633 1 95.69 196 PRO A O 1
ATOM 1497 N N . GLY A 1 197 ? -12.016 4.047 13.445 1 92.06 197 GLY A N 1
ATOM 1498 C CA . GLY A 1 197 ? -13.016 3.086 13.016 1 92.06 197 GLY A CA 1
ATOM 1499 C C . GLY A 1 197 ? -14.086 3.695 12.133 1 92.06 197 GLY A C 1
ATOM 1500 O O . GLY A 1 197 ? -13.797 4.586 11.328 1 92.06 197 GLY A O 1
ATOM 1501 N N . ALA A 1 198 ? -15.266 3.221 12.172 1 88.62 198 ALA A N 1
ATOM 1502 C CA . ALA A 1 198 ? -16.344 3.705 11.328 1 88.62 198 ALA A CA 1
ATOM 1503 C C . ALA A 1 198 ? -16.734 5.133 11.695 1 88.62 198 ALA A C 1
ATOM 1505 O O . ALA A 1 198 ? -17.078 5.414 12.844 1 88.62 198 ALA A O 1
ATOM 1506 N N . VAL A 1 199 ? -16.578 6.023 10.773 1 91.62 199 VAL A N 1
ATOM 1507 C CA . VAL A 1 199 ? -16.969 7.422 10.953 1 91.62 199 VAL A CA 1
ATOM 1508 C C . VAL A 1 199 ? -18.109 7.766 10 1 91.62 199 VAL A C 1
ATOM 1510 O O . VAL A 1 199 ? -18.125 7.34 8.844 1 91.62 199 VAL A O 1
ATOM 1513 N N . ARG A 1 200 ? -19.031 8.461 10.445 1 87.19 200 ARG A N 1
ATOM 1514 C CA . ARG A 1 200 ? -20.156 8.875 9.602 1 87.19 200 ARG A CA 1
ATOM 1515 C C . ARG A 1 200 ? -19.703 9.891 8.555 1 87.19 200 ARG A C 1
ATOM 1517 O O . ARG A 1 200 ? -19.703 11.094 8.82 1 87.19 200 ARG A O 1
ATOM 1524 N N . THR A 1 201 ? -19.359 9.398 7.406 1 86.19 201 THR A N 1
ATOM 1525 C CA . THR A 1 201 ? -18.953 10.227 6.281 1 86.19 201 THR A CA 1
ATOM 1526 C C . THR A 1 201 ? -19.422 9.625 4.961 1 86.19 201 THR A C 1
ATOM 1528 O O . THR A 1 201 ? -20.031 8.555 4.945 1 86.19 201 THR A O 1
ATOM 1531 N N . ASP A 1 202 ? -19.156 10.336 3.971 1 75.19 202 ASP A N 1
ATOM 1532 C CA . ASP A 1 202 ? -19.562 9.891 2.641 1 75.19 202 ASP A CA 1
ATOM 1533 C C . ASP A 1 202 ? -18.703 8.742 2.15 1 75.19 202 ASP A C 1
ATOM 1535 O O . ASP A 1 202 ? -19.047 8.055 1.186 1 75.19 202 ASP A O 1
ATOM 1539 N N . ILE A 1 203 ? -17.594 8.453 2.77 1 68.81 203 ILE A N 1
ATOM 1540 C CA . ILE A 1 203 ? -16.688 7.43 2.262 1 68.81 203 ILE A CA 1
ATOM 1541 C C . ILE A 1 203 ? -17.344 6.055 2.363 1 68.81 203 ILE A C 1
ATOM 1543 O O . ILE A 1 203 ? -17.172 5.207 1.486 1 68.81 203 ILE A O 1
ATOM 1547 N N . PHE A 1 204 ? -18.078 5.855 3.398 1 63.94 204 PHE A N 1
ATOM 1548 C CA . PHE A 1 204 ? -18.781 4.586 3.555 1 63.94 204 PHE A CA 1
ATOM 1549 C C . PHE A 1 204 ? -20.219 4.711 3.098 1 63.94 204 PHE A C 1
ATOM 1551 O O . PHE A 1 204 ? -21.125 4.109 3.691 1 63.94 204 PHE A O 1
ATOM 1558 N N . ASN A 1 205 ? -20.406 5.457 2.143 1 58.84 205 ASN A N 1
ATOM 1559 C CA . ASN A 1 205 ? -21.781 5.777 1.791 1 58.84 205 ASN A CA 1
ATOM 1560 C C . ASN A 1 205 ? -22.531 4.547 1.288 1 58.84 205 ASN A C 1
ATOM 1562 O O . ASN A 1 205 ? -23.359 4.648 0.375 1 58.84 205 ASN A O 1
ATOM 1566 N N . ASP A 1 206 ? -22.125 3.479 1.762 1 58.25 206 ASP A N 1
ATOM 1567 C CA . ASP A 1 206 ? -22.969 2.322 1.476 1 58.25 206 ASP A CA 1
ATOM 1568 C C . ASP A 1 206 ? -24.234 2.34 2.33 1 58.25 206 ASP A C 1
ATOM 1570 O O . ASP A 1 206 ? -24.172 2.176 3.551 1 58.25 206 ASP A O 1
ATOM 1574 N N . PRO A 1 207 ? -25.281 2.746 1.63 1 58.47 207 PRO A N 1
ATOM 1575 C CA . PRO A 1 207 ? -26.531 2.834 2.385 1 58.47 207 PRO A CA 1
ATOM 1576 C C . PRO A 1 207 ? -26.781 1.613 3.268 1 58.47 207 PRO A C 1
ATOM 1578 O O . PRO A 1 207 ? -27.328 1.74 4.367 1 58.47 207 PRO A O 1
ATOM 1581 N N . ASP A 1 208 ? -26.312 0.51 2.725 1 58.59 208 ASP A N 1
ATOM 1582 C CA . ASP A 1 208 ? -26.562 -0.714 3.479 1 58.59 208 ASP A CA 1
ATOM 1583 C C . ASP A 1 208 ? -25.703 -0.767 4.742 1 58.59 208 ASP A C 1
ATOM 1585 O O . ASP A 1 208 ? -26.141 -1.285 5.773 1 58.59 208 ASP A O 1
ATOM 1589 N N . LEU A 1 209 ? -24.531 -0.216 4.633 1 61.56 209 LEU A N 1
ATOM 1590 C CA . LEU A 1 209 ? -23.672 -0.17 5.805 1 61.56 209 LEU A CA 1
ATOM 1591 C C . LEU A 1 209 ? -24.203 0.824 6.836 1 61.56 209 LEU A C 1
ATOM 1593 O O . LEU A 1 209 ? -24.125 0.577 8.039 1 61.56 209 LEU A O 1
ATOM 1597 N N . LEU A 1 210 ? -24.703 1.853 6.273 1 59.25 210 LEU A N 1
ATOM 1598 C CA . LEU A 1 210 ? -25.188 2.91 7.152 1 59.25 210 LEU A CA 1
ATOM 1599 C C . LEU A 1 210 ? -26.438 2.469 7.895 1 59.25 210 LEU A C 1
ATOM 1601 O O . LEU A 1 210 ? -26.781 3.027 8.945 1 59.25 210 LEU A O 1
ATOM 1605 N N . LYS A 1 211 ? -27.094 1.431 7.359 1 59.44 211 LYS A N 1
ATOM 1606 C CA . LYS A 1 211 ? -28.312 0.896 7.965 1 59.44 211 LYS A CA 1
ATOM 1607 C C . LYS A 1 211 ? -27.984 -0.12 9.055 1 59.44 211 LYS A C 1
ATOM 1609 O O . LYS A 1 211 ? -28.828 -0.458 9.875 1 59.44 211 LYS A O 1
ATOM 1614 N N . LYS A 1 212 ? -26.75 -0.476 9.047 1 62.41 212 LYS A N 1
ATOM 1615 C CA . LYS A 1 212 ? -26.406 -1.498 10.031 1 62.41 212 LYS A CA 1
ATOM 1616 C C . LYS A 1 212 ? -26.25 -0.89 11.422 1 62.41 212 LYS A C 1
ATOM 1618 O O . LYS A 1 212 ? -25.875 0.273 11.562 1 62.41 212 LYS A O 1
ATOM 1623 N N . PRO A 1 213 ? -26.734 -1.628 12.367 1 67.25 213 PRO A N 1
ATOM 1624 C CA . PRO A 1 213 ? -26.641 -1.117 13.742 1 67.25 213 PRO A CA 1
ATOM 1625 C C . PRO A 1 213 ? -25.203 -1.055 14.258 1 67.25 213 PRO A C 1
ATOM 1627 O O . PRO A 1 213 ? -24.875 -1.692 15.258 1 67.25 213 PRO A O 1
ATOM 1630 N N . ILE A 1 214 ? -24.422 -0.49 13.492 1 71.88 214 ILE A N 1
ATOM 1631 C CA . ILE A 1 214 ? -23.047 -0.351 13.953 1 71.88 214 ILE A CA 1
ATOM 1632 C C . ILE A 1 214 ? -22.812 1.064 14.477 1 71.88 214 ILE A C 1
ATOM 1634 O O . ILE A 1 214 ? -23.359 2.029 13.938 1 71.88 214 ILE A O 1
ATOM 1638 N N . PRO A 1 215 ? -22.219 1.146 15.656 1 81.94 215 PRO A N 1
ATOM 1639 C CA . PRO A 1 215 ? -21.906 2.471 16.188 1 81.94 215 PRO A CA 1
ATOM 1640 C C . PRO A 1 215 ? -20.938 3.248 15.312 1 81.94 215 PRO A C 1
ATOM 1642 O O . PRO A 1 215 ? -20.047 2.654 14.695 1 81.94 215 PRO A O 1
ATOM 1645 N N . PHE A 1 216 ? -21.172 4.516 15.117 1 88.69 216 PHE A N 1
ATOM 1646 C CA . PHE A 1 216 ? -20.312 5.371 14.305 1 88.69 216 PHE A CA 1
ATOM 1647 C C . PHE A 1 216 ? -19.719 6.496 15.148 1 88.69 216 PHE A C 1
ATOM 1649 O O . PHE A 1 216 ? -20.375 7 16.062 1 88.69 216 PHE A O 1
ATOM 1656 N N . LEU A 1 217 ? -18.5 6.832 14.82 1 91.81 217 LEU A N 1
ATOM 1657 C CA . LEU A 1 217 ? -17.969 8.125 15.242 1 91.81 217 LEU A CA 1
ATOM 1658 C C . LEU A 1 217 ? -18.516 9.242 14.367 1 91.81 217 LEU A C 1
ATOM 1660 O O . LEU A 1 217 ? -18.984 9 13.258 1 91.81 217 LEU A O 1
ATOM 1664 N N . GLU A 1 218 ? -18.484 10.438 14.914 1 93.25 218 GLU A N 1
ATOM 1665 C CA . GLU A 1 218 ? -18.719 11.641 14.133 1 93.25 218 GLU A CA 1
ATOM 1666 C C . GLU A 1 218 ? -17.422 12.281 13.672 1 93.25 218 GLU A C 1
ATOM 1668 O O . GLU A 1 218 ? -16.375 12.133 14.328 1 93.25 218 GLU A O 1
ATOM 1673 N N . PRO A 1 219 ? -17.406 12.992 12.555 1 96.56 219 PRO A N 1
ATOM 1674 C CA . PRO A 1 219 ? -16.203 13.672 12.078 1 96.56 219 PRO A CA 1
ATOM 1675 C C . PRO A 1 219 ? -15.531 14.508 13.164 1 96.56 219 PRO A C 1
ATOM 1677 O O . PRO A 1 219 ? -14.305 14.555 13.234 1 96.56 219 PRO A O 1
ATOM 1680 N N . GLU A 1 220 ? -16.297 15.078 14.07 1 97.19 220 GLU A N 1
ATOM 1681 C CA . GLU A 1 220 ? -15.773 15.922 15.133 1 97.19 220 GLU A CA 1
ATOM 1682 C C . GLU A 1 220 ? -14.938 15.109 16.125 1 97.19 220 GLU A C 1
ATOM 1684 O O . GLU A 1 220 ? -14 15.633 16.734 1 97.19 220 GLU A O 1
ATOM 1689 N N . ASP A 1 221 ? -15.281 13.844 16.266 1 95.81 221 ASP A N 1
ATOM 1690 C CA . ASP A 1 221 ? -14.492 12.984 17.141 1 95.81 221 ASP A CA 1
ATOM 1691 C C . ASP A 1 221 ? -13.062 12.844 16.641 1 95.81 221 ASP A C 1
ATOM 1693 O O . ASP A 1 221 ? -12.109 12.836 17.422 1 95.81 221 ASP A O 1
ATOM 1697 N N . ILE A 1 222 ? -12.906 12.742 15.312 1 97.75 222 ILE A N 1
ATOM 1698 C CA . ILE A 1 222 ? -11.586 12.648 14.703 1 97.75 222 ILE A CA 1
ATOM 1699 C C . ILE A 1 222 ? -10.867 13.992 14.812 1 97.75 222 ILE A C 1
ATOM 1701 O O . ILE A 1 222 ? -9.672 14.039 15.125 1 97.75 222 ILE A O 1
ATOM 1705 N N . ALA A 1 223 ? -11.609 15.078 14.609 1 98.5 223 ALA A N 1
ATOM 1706 C CA . ALA A 1 223 ? -11.039 16.422 14.719 1 98.5 223 ALA A CA 1
ATOM 1707 C C . ALA A 1 223 ? -10.461 16.656 16.109 1 98.5 223 ALA A C 1
ATOM 1709 O O . ALA A 1 223 ? -9.383 17.234 16.25 1 98.5 223 ALA A O 1
ATOM 1710 N N . ASN A 1 224 ? -11.18 16.172 17.125 1 96.69 224 ASN A N 1
ATOM 1711 C CA . ASN A 1 224 ? -10.703 16.312 18.5 1 96.69 224 ASN A CA 1
ATOM 1712 C C . ASN A 1 224 ? -9.391 15.57 18.7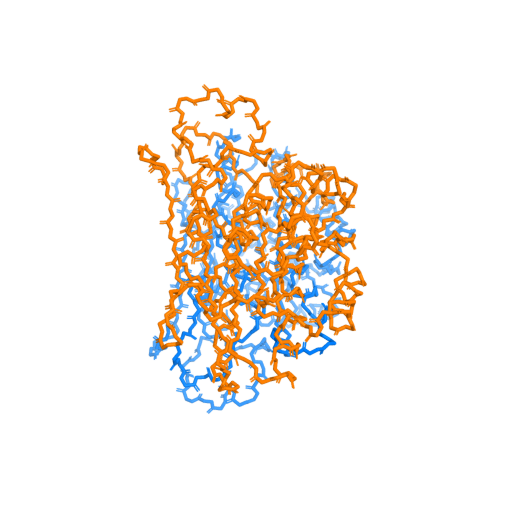03 1 96.69 224 ASN A C 1
ATOM 1714 O O . ASN A 1 224 ? -8.508 16.047 19.422 1 96.69 224 ASN A O 1
ATOM 1718 N N . SER A 1 225 ? -9.281 14.43 18.141 1 97.56 225 SER A N 1
ATOM 1719 C CA . SER A 1 225 ? -8.047 13.656 18.234 1 97.56 225 SER A CA 1
ATOM 1720 C C . SER A 1 225 ? -6.887 14.375 17.562 1 97.56 225 SER A C 1
ATOM 1722 O O . SER A 1 225 ? -5.762 14.352 18.062 1 97.56 225 SER A O 1
ATOM 1724 N N . VAL A 1 226 ? -7.156 15.023 16.375 1 98.38 226 VAL A N 1
ATOM 1725 C CA . VAL A 1 226 ? -6.113 15.773 15.68 1 98.38 226 VAL A CA 1
ATOM 1726 C C . VAL A 1 226 ? -5.629 16.922 16.562 1 98.38 226 VAL A C 1
ATOM 1728 O O . VAL A 1 226 ? -4.422 17.109 16.734 1 98.38 226 VAL A O 1
ATOM 1731 N N . VAL A 1 227 ? -6.535 17.688 17.188 1 98.19 227 VAL A N 1
ATOM 1732 C CA . VAL A 1 227 ? -6.172 18.781 18.062 1 98.19 227 VAL A CA 1
ATOM 1733 C C . VAL A 1 227 ? -5.348 18.266 19.234 1 98.19 227 VAL A C 1
ATOM 1735 O O . VAL A 1 227 ? -4.328 18.844 19.609 1 98.19 227 VAL A O 1
ATOM 1738 N N . HIS A 1 228 ? -5.789 17.125 19.781 1 95.69 228 HIS A N 1
ATOM 1739 C CA . HIS A 1 228 ? -5.074 16.516 20.906 1 95.69 228 HIS A CA 1
ATOM 1740 C C . HIS A 1 228 ? -3.639 16.188 20.531 1 95.69 228 HIS A C 1
ATOM 1742 O O . HIS A 1 228 ? -2.701 16.547 21.234 1 95.69 228 HIS A O 1
ATOM 1748 N N . VAL A 1 229 ? -3.439 15.547 19.375 1 96.5 229 VAL A N 1
ATOM 1749 C CA . VAL A 1 229 ? -2.117 15.039 19.031 1 96.5 229 VAL A CA 1
ATOM 1750 C C . VAL A 1 229 ? -1.188 16.203 18.688 1 96.5 229 VAL A C 1
ATOM 1752 O O . VAL A 1 229 ? -0.007 16.188 19.047 1 96.5 229 VAL A O 1
ATOM 1755 N N . ILE A 1 230 ? -1.702 17.266 18.016 1 97.38 230 ILE A N 1
ATOM 1756 C CA . ILE A 1 230 ? -0.777 18.312 17.625 1 97.38 230 ILE A CA 1
ATOM 1757 C C . ILE A 1 230 ? -0.529 19.25 18.797 1 97.38 230 ILE A C 1
ATOM 1759 O O . ILE A 1 230 ? 0.404 20.062 18.766 1 97.38 230 ILE A O 1
ATOM 1763 N N . SER A 1 231 ? -1.295 19.141 19.906 1 96 231 SER A N 1
ATOM 1764 C CA . SER A 1 231 ? -1.156 20 21.078 1 96 231 SER A CA 1
ATOM 1765 C C . SER A 1 231 ? -0.065 19.484 22 1 96 231 SER A C 1
ATOM 1767 O O . SER A 1 231 ? 0.303 20.172 22.969 1 96 231 SER A O 1
ATOM 1769 N N . THR A 1 232 ? 0.426 18.281 21.766 1 93.12 232 THR A N 1
ATOM 1770 C CA . THR A 1 232 ? 1.451 17.734 22.641 1 93.12 232 THR A CA 1
ATOM 1771 C C . THR A 1 232 ? 2.697 18.609 22.641 1 93.12 232 THR A C 1
ATOM 1773 O O . THR A 1 232 ? 3.01 19.25 21.641 1 93.12 232 THR A O 1
ATOM 1776 N N . PRO A 1 233 ? 3.389 18.641 23.797 1 90.81 233 PRO A N 1
ATOM 1777 C CA . PRO A 1 233 ? 4.633 19.406 23.828 1 90.81 233 PRO A CA 1
ATOM 1778 C C . PRO A 1 233 ? 5.66 18.906 22.812 1 90.81 233 PRO A C 1
ATOM 1780 O O . PRO A 1 233 ? 5.523 17.797 22.297 1 90.81 233 PRO A O 1
ATOM 1783 N N . LYS A 1 234 ? 6.676 19.672 22.625 1 90.75 234 LYS A N 1
ATOM 1784 C CA . LYS A 1 234 ? 7.684 19.406 21.609 1 90.75 234 LYS A CA 1
ATOM 1785 C C . LYS A 1 234 ? 8.344 18.062 21.828 1 90.75 234 LYS A C 1
ATOM 1787 O O . LYS A 1 234 ? 8.727 17.375 20.875 1 90.75 234 LYS A O 1
ATOM 1792 N N . HIS A 1 235 ? 8.445 17.641 23.094 1 90.81 235 HIS A N 1
ATOM 1793 C CA . HIS A 1 235 ? 9.203 16.422 23.391 1 90.81 235 HIS A CA 1
ATOM 1794 C C . HIS A 1 235 ? 8.305 15.195 23.359 1 90.81 235 HIS A C 1
ATOM 1796 O O . HIS A 1 235 ? 8.773 14.07 23.547 1 90.81 235 HIS A O 1
ATOM 1802 N N . VAL A 1 236 ? 6.973 15.336 23.094 1 90.25 236 VAL A N 1
ATOM 1803 C CA . VAL A 1 236 ? 6.02 14.234 23.109 1 90.25 236 VAL A CA 1
ATOM 1804 C C . VAL A 1 236 ? 5.492 13.992 21.688 1 90.25 236 VAL A C 1
ATOM 1806 O O . VAL A 1 236 ? 4.918 14.891 21.078 1 90.25 236 VAL A O 1
ATOM 1809 N N . GLU A 1 237 ? 5.742 12.82 21.172 1 93.5 237 GLU A N 1
ATOM 1810 C CA . GLU A 1 237 ? 5.234 12.398 19.875 1 93.5 237 GLU A CA 1
ATOM 1811 C C . GLU A 1 237 ? 4.289 11.203 20.016 1 93.5 237 GLU A C 1
ATOM 1813 O O . GLU A 1 237 ? 4.703 10.125 20.438 1 93.5 237 GLU A O 1
ATOM 1818 N N . ILE A 1 238 ? 3.057 11.414 19.797 1 92.81 238 ILE A N 1
ATOM 1819 C CA . ILE A 1 238 ? 2.125 10.297 19.688 1 92.81 238 ILE A CA 1
ATOM 1820 C C . ILE A 1 238 ? 2.268 9.625 18.328 1 92.81 238 ILE A C 1
ATOM 1822 O O . ILE A 1 238 ? 1.863 10.195 17.312 1 92.81 238 ILE A O 1
ATOM 1826 N N . LYS A 1 239 ? 2.754 8.445 18.281 1 93.31 239 LYS A N 1
ATOM 1827 C CA . LYS A 1 239 ? 3.068 7.766 17.031 1 93.31 239 LYS A CA 1
ATOM 1828 C C . LYS A 1 239 ? 1.802 7.262 16.344 1 93.31 239 LYS A C 1
ATOM 1830 O O . LYS A 1 239 ? 1.673 7.348 15.125 1 93.31 239 LYS A O 1
ATOM 1835 N N . GLU A 1 240 ? 0.929 6.664 17.203 1 96.19 240 GLU A N 1
ATOM 1836 C CA . GLU A 1 240 ? -0.304 6.055 16.719 1 96.19 240 GLU A CA 1
ATOM 1837 C C . GLU A 1 240 ? -1.463 6.316 17.672 1 96.19 240 GLU A C 1
ATOM 1839 O O . GLU A 1 240 ? -1.311 6.191 18.891 1 96.19 240 GLU A O 1
ATOM 1844 N N . LEU A 1 241 ? -2.58 6.789 17.156 1 93.81 241 LEU A N 1
ATOM 1845 C CA . LEU A 1 241 ? -3.834 6.914 17.891 1 93.81 241 LEU A CA 1
ATOM 1846 C C . LEU A 1 241 ? -4.957 6.168 17.172 1 93.81 241 LEU A C 1
ATOM 1848 O O . LEU A 1 241 ? -5.398 6.578 16.094 1 93.81 241 LEU A O 1
ATOM 1852 N N . THR A 1 242 ? -5.383 4.965 17.719 1 95 242 THR A N 1
ATOM 1853 C CA . THR A 1 242 ? -6.516 4.203 17.188 1 95 242 THR A CA 1
ATOM 1854 C C . THR A 1 242 ? -7.789 4.543 17.969 1 95 242 THR A C 1
ATOM 1856 O O . THR A 1 242 ? -7.816 4.48 19.188 1 95 242 THR A O 1
ATOM 1859 N N . ILE A 1 243 ? -8.844 4.961 17.266 1 92.12 243 ILE A N 1
ATOM 1860 C CA . ILE A 1 243 ? -10.086 5.398 17.906 1 92.12 243 ILE A CA 1
ATOM 1861 C C . ILE A 1 243 ? -11.273 4.73 17.234 1 92.12 243 ILE A C 1
ATOM 1863 O O . ILE A 1 243 ? -11.383 4.734 16 1 92.12 243 ILE A O 1
ATOM 1867 N N . LYS A 1 244 ? -12.164 4.141 17.984 1 90.5 244 LYS A N 1
ATOM 1868 C CA . LYS A 1 244 ? -13.328 3.414 17.484 1 90.5 244 LYS A CA 1
ATOM 1869 C C . LYS A 1 244 ? -14.586 3.768 18.281 1 90.5 244 LYS A C 1
ATOM 1871 O O . LYS A 1 244 ? -14.5 4.164 19.438 1 90.5 244 LYS A O 1
ATOM 1876 N N . PRO A 1 245 ? -15.719 3.717 17.578 1 89.06 245 PRO A N 1
ATOM 1877 C CA . PRO A 1 245 ? -16.922 3.801 18.406 1 89.06 245 PRO A CA 1
ATOM 1878 C C . PRO A 1 245 ? -17.047 2.641 19.391 1 89.06 245 PRO A C 1
ATOM 1880 O O . PRO A 1 245 ? -16.672 1.508 19.078 1 89.06 245 PRO A O 1
ATOM 1883 N N . LEU A 1 246 ? -17.578 2.975 20.547 1 82 246 LEU A N 1
ATOM 1884 C CA . LEU A 1 246 ? -17.797 1.923 21.531 1 82 246 LEU A CA 1
ATOM 1885 C C . LEU A 1 246 ? -18.703 0.831 20.953 1 82 246 LEU A C 1
ATOM 1887 O O . LEU A 1 246 ? -19.766 1.12 20.406 1 82 246 LEU A O 1
ATOM 1891 N N . GLY A 1 247 ? -18.312 -0.358 20.938 1 77.88 247 GLY A N 1
ATOM 1892 C CA . GLY A 1 247 ? -19.125 -1.469 20.484 1 77.88 247 GLY A CA 1
ATOM 1893 C C . GLY A 1 247 ? -18.688 -2.002 19.125 1 77.88 247 GLY A C 1
ATOM 1894 O O . GLY A 1 247 ? -19.188 -3.039 18.672 1 77.88 247 GLY A O 1
ATOM 1895 N N . GLU A 1 248 ? -17.828 -1.27 18.391 1 80.12 248 GLU A N 1
ATOM 1896 C CA . GLU A 1 248 ? -17.328 -1.81 17.125 1 80.12 248 GLU A CA 1
ATOM 1897 C C . GLU A 1 248 ? -16.531 -3.09 17.359 1 80.12 248 GLU A C 1
ATOM 1899 O O . GLU A 1 248 ? -15.578 -3.102 18.141 1 80.12 248 GLU A O 1
ATOM 1904 N N . ARG A 1 249 ? -16.859 -4.125 16.578 1 69.88 249 ARG A N 1
ATOM 1905 C CA . ARG A 1 249 ? -16.312 -5.453 16.844 1 69.88 249 ARG A CA 1
ATOM 1906 C C . ARG A 1 249 ? -14.922 -5.598 16.234 1 69.88 249 ARG A C 1
ATOM 1908 O O . ARG A 1 249 ? -14.086 -6.332 16.766 1 69.88 249 ARG A O 1
ATOM 1915 N N . PHE A 1 250 ? -14.773 -4.953 15.258 1 78.75 250 PHE A N 1
ATOM 1916 C CA . PHE A 1 250 ? -13.461 -5.07 14.641 1 78.75 250 PHE A CA 1
ATOM 1917 C C . PHE A 1 250 ? -12.453 -4.145 15.312 1 78.75 250 PHE A C 1
ATOM 1919 O O . PHE A 1 250 ? -12.781 -3.002 15.641 1 78.75 250 PHE A O 1
ATOM 1926 N N . MET B 1 1 ? 3.387 -33 -4.797 1 90.06 1 MET B N 1
ATOM 1927 C CA . MET B 1 1 ? 3.393 -32.281 -6.07 1 90.06 1 MET B CA 1
ATOM 1928 C C . MET B 1 1 ? 2.734 -33.094 -7.164 1 90.06 1 MET B C 1
ATOM 1930 O O . MET B 1 1 ? 2.635 -32.656 -8.312 1 90.06 1 MET B O 1
ATOM 1934 N N . ASP B 1 2 ? 2.123 -34.156 -6.711 1 90 2 ASP B N 1
ATOM 1935 C CA . ASP B 1 2 ? 1.499 -35.062 -7.66 1 90 2 ASP B CA 1
ATOM 1936 C C . ASP B 1 2 ? 0.345 -34.375 -8.398 1 90 2 ASP B C 1
ATOM 1938 O O . ASP B 1 2 ? 0.205 -34.531 -9.609 1 90 2 ASP B O 1
ATOM 1942 N N . ARG B 1 3 ? -0.409 -33.625 -7.703 1 92.75 3 ARG B N 1
ATOM 1943 C CA . ARG B 1 3 ? -1.595 -33.031 -8.305 1 92.75 3 ARG B CA 1
ATOM 1944 C C . ARG B 1 3 ? -1.209 -31.938 -9.312 1 92.75 3 ARG B C 1
ATOM 1946 O O . ARG B 1 3 ? -2.049 -31.469 -10.086 1 92.75 3 ARG B O 1
ATOM 1953 N N . TRP B 1 4 ? 0.099 -31.547 -9.281 1 97 4 TRP B N 1
ATOM 1954 C CA . TRP B 1 4 ? 0.509 -30.406 -10.102 1 97 4 TRP B CA 1
ATOM 1955 C C . TRP B 1 4 ? 1.271 -30.875 -11.336 1 97 4 TRP B C 1
ATOM 1957 O O . TRP B 1 4 ? 1.739 -30.062 -12.133 1 97 4 TRP B O 1
ATOM 1967 N N . GLN B 1 5 ? 1.343 -32.281 -11.5 1 97.88 5 GLN B N 1
ATOM 1968 C CA . GLN B 1 5 ? 2.064 -32.781 -12.664 1 97.88 5 GLN B CA 1
ATOM 1969 C C . GLN B 1 5 ? 1.443 -32.281 -13.961 1 97.88 5 GLN B C 1
ATOM 1971 O O . GLN B 1 5 ? 0.235 -32.406 -14.172 1 97.88 5 GLN B O 1
ATOM 1976 N N . ASN B 1 6 ? 2.266 -31.609 -14.812 1 97.81 6 ASN B N 1
ATOM 1977 C CA . ASN B 1 6 ? 1.931 -31.094 -16.141 1 97.81 6 ASN B CA 1
ATOM 1978 C C . ASN B 1 6 ? 0.957 -29.922 -16.047 1 97.81 6 ASN B C 1
ATOM 1980 O O . ASN B 1 6 ? 0.416 -29.484 -17.062 1 97.81 6 ASN B O 1
ATOM 1984 N N . ARG B 1 7 ? 0.658 -29.484 -14.797 1 98.38 7 ARG B N 1
ATOM 1985 C CA . ARG B 1 7 ? -0.14 -28.266 -14.633 1 98.38 7 ARG B CA 1
ATOM 1986 C C . ARG B 1 7 ? 0.708 -27.016 -14.852 1 98.38 7 ARG B C 1
ATOM 1988 O O . ARG B 1 7 ? 1.938 -27.078 -14.781 1 98.38 7 ARG B O 1
ATOM 1995 N N . VAL B 1 8 ? 0.086 -25.891 -15.094 1 98.88 8 VAL B N 1
ATOM 1996 C CA . VAL B 1 8 ? 0.775 -24.688 -15.562 1 98.88 8 VAL B CA 1
ATOM 1997 C C . VAL B 1 8 ? 0.948 -23.703 -14.406 1 98.88 8 VAL B C 1
ATOM 1999 O O . VAL B 1 8 ? -0.018 -23.375 -13.719 1 98.88 8 VAL B O 1
ATOM 2002 N N . ALA B 1 9 ? 2.146 -23.266 -14.18 1 98.94 9 ALA B N 1
ATOM 2003 C CA . ALA B 1 9 ? 2.461 -22.203 -13.234 1 98.94 9 ALA B CA 1
ATOM 2004 C C . ALA B 1 9 ? 2.98 -20.969 -13.953 1 98.94 9 ALA B C 1
ATOM 2006 O O . ALA B 1 9 ? 3.859 -21.062 -14.805 1 98.94 9 ALA B O 1
ATOM 2007 N N . ALA B 1 10 ? 2.371 -19.844 -13.688 1 98.94 10 ALA B N 1
ATOM 2008 C CA . ALA B 1 10 ? 2.914 -18.547 -14.094 1 98.94 10 ALA B CA 1
ATOM 2009 C C . ALA B 1 10 ? 3.74 -17.922 -12.977 1 98.94 10 ALA B C 1
ATOM 2011 O O . ALA B 1 10 ? 3.295 -17.844 -11.828 1 98.94 10 ALA B O 1
ATOM 2012 N N . VAL B 1 11 ? 4.949 -17.531 -13.25 1 98.94 11 VAL B N 1
ATOM 2013 C CA . VAL B 1 11 ? 5.844 -16.906 -12.289 1 98.94 11 VAL B CA 1
ATOM 2014 C C . VAL B 1 11 ? 6.25 -15.523 -12.781 1 98.94 11 VAL B C 1
ATOM 2016 O O . VAL B 1 11 ? 6.891 -15.398 -13.836 1 98.94 11 VAL B O 1
ATOM 2019 N N . THR B 1 12 ? 5.875 -14.469 -12.07 1 98.88 12 THR B N 1
ATOM 2020 C CA . THR B 1 12 ? 6.293 -13.125 -12.453 1 98.88 12 THR B CA 1
ATOM 2021 C C . THR B 1 12 ? 7.688 -12.82 -11.914 1 98.88 12 THR B C 1
ATOM 2023 O O . THR B 1 12 ? 8.07 -13.328 -10.852 1 98.88 12 THR B O 1
ATOM 2026 N N . GLY B 1 13 ? 8.422 -11.992 -12.641 1 98 13 GLY B N 1
ATOM 2027 C CA . GLY B 1 13 ? 9.789 -11.688 -12.25 1 98 13 GLY B CA 1
ATOM 2028 C C . GLY B 1 13 ? 10.711 -12.891 -12.312 1 98 13 GLY B C 1
ATOM 2029 O O . GLY B 1 13 ? 11.516 -13.117 -11.406 1 98 13 GLY B O 1
ATOM 2030 N N . ALA B 1 14 ? 10.602 -13.688 -13.336 1 98.31 14 ALA B N 1
ATOM 2031 C CA . ALA B 1 14 ? 11.234 -15 -13.375 1 98.31 14 ALA B CA 1
ATOM 2032 C C . ALA B 1 14 ? 12.625 -14.922 -14.016 1 98.31 14 ALA B C 1
ATOM 2034 O O . ALA B 1 14 ? 13.281 -15.953 -14.211 1 98.31 14 ALA B O 1
ATOM 2035 N N . SER B 1 15 ? 13.117 -13.719 -14.32 1 96.69 15 SER B N 1
ATOM 2036 C CA . SER B 1 15 ? 14.336 -13.602 -15.109 1 96.69 15 SER B CA 1
ATOM 2037 C C . SER B 1 15 ? 15.578 -13.648 -14.219 1 96.69 15 SER B C 1
ATOM 2039 O O . SER B 1 15 ? 16.703 -13.602 -14.719 1 96.69 15 SER B O 1
ATOM 2041 N N . ALA B 1 16 ? 15.438 -13.641 -12.891 1 93.38 16 ALA B N 1
ATOM 2042 C CA . ALA B 1 16 ? 16.594 -13.672 -11.992 1 93.38 16 ALA B CA 1
ATOM 2043 C C . ALA B 1 16 ? 16.156 -14 -10.562 1 93.38 16 ALA B C 1
ATOM 2045 O O . ALA B 1 16 ? 14.961 -14.141 -10.281 1 93.38 16 ALA B O 1
ATOM 2046 N N . GLY B 1 17 ? 17.094 -14.297 -9.781 1 94.44 17 GLY B N 1
ATOM 2047 C CA . GLY B 1 17 ? 16.906 -14.328 -8.336 1 94.44 17 GLY B CA 1
ATOM 2048 C C . GLY B 1 17 ? 15.867 -15.336 -7.887 1 94.44 17 GLY B C 1
ATOM 2049 O O . GLY B 1 17 ? 15.906 -16.5 -8.289 1 94.44 17 GLY B O 1
ATOM 2050 N N . ILE B 1 18 ? 15 -14.859 -7.012 1 97 18 ILE B N 1
ATOM 2051 C CA . ILE B 1 18 ? 13.977 -15.695 -6.398 1 97 18 ILE B CA 1
ATOM 2052 C C . ILE B 1 18 ? 13.055 -16.266 -7.48 1 97 18 ILE B C 1
ATOM 2054 O O . ILE B 1 18 ? 12.727 -17.453 -7.469 1 97 18 ILE B O 1
ATOM 2058 N N . GLY B 1 19 ? 12.719 -15.422 -8.492 1 98.31 19 GLY B N 1
ATOM 2059 C CA . GLY B 1 19 ? 11.797 -15.828 -9.539 1 98.31 19 GLY B CA 1
ATOM 2060 C C . GLY B 1 19 ? 12.312 -17 -10.367 1 98.31 19 GLY B C 1
ATOM 2061 O O . GLY B 1 19 ? 11.578 -17.953 -10.625 1 98.31 19 GLY B O 1
ATOM 2062 N N . TRP B 1 20 ? 13.516 -16.875 -10.719 1 98.38 20 TRP B N 1
ATOM 2063 C CA . TRP B 1 20 ? 14.094 -17.969 -11.508 1 98.38 20 TRP B CA 1
ATOM 2064 C C . TRP B 1 20 ? 14.234 -19.234 -10.672 1 98.38 20 TRP B C 1
ATOM 2066 O O . TRP B 1 20 ? 13.969 -20.328 -11.156 1 98.38 20 TRP B O 1
ATOM 2076 N N . ALA B 1 21 ? 14.648 -19.094 -9.414 1 98.44 21 ALA B N 1
ATOM 2077 C CA . ALA B 1 21 ? 14.766 -20.25 -8.531 1 98.44 21 ALA B CA 1
ATOM 2078 C C . ALA B 1 21 ? 13.422 -20.953 -8.383 1 98.44 21 ALA B C 1
ATOM 2080 O O . ALA B 1 21 ? 13.359 -22.188 -8.359 1 98.44 21 ALA B O 1
ATOM 2081 N N . ILE B 1 22 ? 12.359 -20.156 -8.289 1 98.81 22 ILE B N 1
ATOM 2082 C CA . ILE B 1 22 ? 11.008 -20.719 -8.172 1 98.81 22 ILE B CA 1
ATOM 2083 C C . ILE B 1 22 ? 10.641 -21.438 -9.461 1 98.81 22 ILE B C 1
ATOM 2085 O O . ILE B 1 22 ? 10.156 -22.578 -9.422 1 98.81 22 ILE B O 1
ATOM 2089 N N . ALA B 1 23 ? 10.906 -20.797 -10.602 1 98.88 23 ALA B N 1
ATOM 2090 C CA . ALA B 1 23 ? 10.609 -21.422 -11.891 1 98.88 23 ALA B CA 1
ATOM 2091 C C . ALA B 1 23 ? 11.305 -22.781 -12.023 1 98.88 23 ALA B C 1
ATOM 2093 O O . ALA B 1 23 ? 10.664 -23.766 -12.367 1 98.88 23 ALA B O 1
ATOM 2094 N N . LYS B 1 24 ? 12.539 -22.812 -11.672 1 98.62 24 LYS B N 1
ATOM 2095 C CA . LYS B 1 24 ? 13.328 -24.031 -11.781 1 98.62 24 LYS B CA 1
ATOM 2096 C C . LYS B 1 24 ? 12.781 -25.125 -10.859 1 98.62 24 LYS B C 1
ATOM 2098 O O . LYS B 1 24 ? 12.648 -26.266 -11.273 1 98.62 24 LYS B O 1
ATOM 2103 N N . ALA B 1 25 ? 12.477 -24.75 -9.641 1 98.56 25 ALA B N 1
ATOM 2104 C CA . ALA B 1 25 ? 11.969 -25.719 -8.672 1 98.56 25 ALA B CA 1
ATOM 2105 C C . ALA B 1 25 ? 10.633 -26.297 -9.125 1 98.56 25 ALA B C 1
ATOM 2107 O O . ALA B 1 25 ? 10.375 -27.5 -8.961 1 98.56 25 ALA B O 1
ATOM 2108 N N . LEU B 1 26 ? 9.773 -25.453 -9.711 1 98.81 26 LEU B N 1
ATOM 2109 C CA . LEU B 1 26 ? 8.469 -25.906 -10.188 1 98.81 26 LEU B CA 1
ATOM 2110 C C . LEU B 1 26 ? 8.625 -26.828 -11.391 1 98.81 26 LEU B C 1
ATOM 2112 O O . LEU B 1 26 ? 7.914 -27.828 -11.508 1 98.81 26 LEU B O 1
ATOM 2116 N N . LEU B 1 27 ? 9.555 -26.516 -12.281 1 98.69 27 LEU B N 1
ATOM 2117 C CA . LEU B 1 27 ? 9.867 -27.391 -13.398 1 98.69 27 LEU B CA 1
ATOM 2118 C C . LEU B 1 27 ? 10.328 -28.75 -12.906 1 98.69 27 LEU B C 1
ATOM 2120 O O . LEU B 1 27 ? 9.852 -29.781 -13.391 1 98.69 27 LEU B O 1
ATOM 2124 N N . GLN B 1 28 ? 11.188 -28.719 -11.953 1 98.19 28 GLN B N 1
ATOM 2125 C CA . GLN B 1 28 ? 11.758 -29.953 -11.406 1 98.19 28 GLN B CA 1
ATOM 2126 C C . GLN B 1 28 ? 10.695 -30.766 -10.68 1 98.19 28 GLN B C 1
ATOM 2128 O O . GLN B 1 28 ? 10.844 -31.984 -10.508 1 98.19 28 GLN B O 1
ATOM 2133 N N . SER B 1 29 ? 9.641 -30.078 -10.312 1 98.06 29 SER B N 1
ATOM 2134 C CA . SER B 1 29 ? 8.555 -30.75 -9.609 1 98.06 29 SER B CA 1
ATOM 2135 C C . SER B 1 29 ? 7.492 -31.25 -10.578 1 98.06 29 SER B C 1
ATOM 2137 O O . SER B 1 29 ? 6.426 -31.703 -10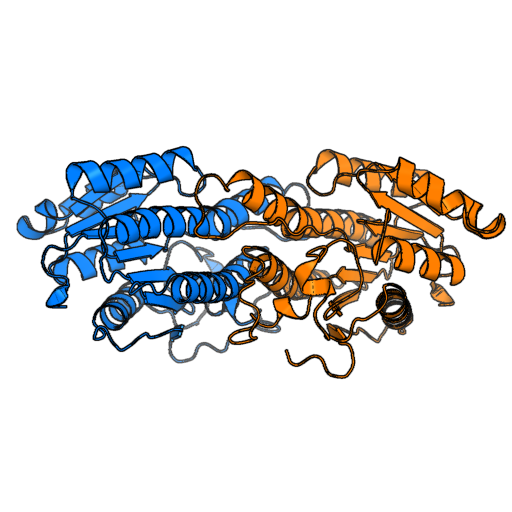.156 1 98.06 29 SER B O 1
ATOM 2139 N N . GLY B 1 30 ? 7.715 -31.078 -11.891 1 98.31 30 GLY B N 1
ATOM 2140 C CA . GLY B 1 30 ? 6.871 -31.703 -12.898 1 98.31 30 GLY B CA 1
ATOM 2141 C C . GLY B 1 30 ? 5.891 -30.75 -13.547 1 98.31 30 GLY B C 1
ATOM 2142 O O . GLY B 1 30 ? 5.074 -31.156 -14.375 1 98.31 30 GLY B O 1
ATOM 2143 N N . MET B 1 31 ? 5.941 -29.469 -13.195 1 98.75 31 MET B N 1
ATOM 2144 C CA . MET B 1 31 ? 4.992 -28.5 -13.734 1 98.75 31 MET B CA 1
ATOM 2145 C C . MET B 1 31 ? 5.48 -27.953 -15.07 1 98.75 31 MET B C 1
ATOM 2147 O O . MET B 1 31 ? 6.652 -28.109 -15.422 1 98.75 31 MET B O 1
ATOM 2151 N N . VAL B 1 32 ? 4.566 -27.375 -15.836 1 98.88 32 VAL B N 1
ATOM 2152 C CA . VAL B 1 32 ? 4.871 -26.453 -16.922 1 98.88 32 VAL B CA 1
ATOM 2153 C C . VAL B 1 32 ? 4.969 -25.031 -16.391 1 98.88 32 VAL B C 1
ATOM 2155 O O . VAL B 1 32 ? 4.148 -24.609 -15.57 1 98.88 32 VAL B O 1
ATOM 2158 N N . VAL B 1 33 ? 6.027 -24.297 -16.797 1 98.94 33 VAL B N 1
ATOM 2159 C CA . VAL B 1 33 ? 6.23 -22.984 -16.188 1 98.94 33 VAL B CA 1
ATOM 2160 C C . VAL B 1 33 ? 6.273 -21.906 -17.266 1 98.94 33 VAL B C 1
ATOM 2162 O O . VAL B 1 33 ? 6.906 -22.094 -18.312 1 98.94 33 VAL B O 1
ATOM 2165 N N . VAL B 1 34 ? 5.5 -20.859 -17.094 1 98.94 34 VAL B N 1
ATOM 2166 C CA . VAL B 1 34 ? 5.613 -19.625 -17.859 1 98.94 34 VAL B CA 1
ATOM 2167 C C . VAL B 1 34 ? 6.312 -18.547 -17.016 1 98.94 34 VAL B C 1
ATOM 2169 O O . VAL B 1 34 ? 5.738 -18.047 -16.047 1 98.94 34 VAL B O 1
ATOM 2172 N N . GLY B 1 35 ? 7.559 -18.281 -17.375 1 98.81 35 GLY B N 1
ATOM 2173 C CA . GLY B 1 35 ? 8.273 -17.188 -16.75 1 98.81 35 GLY B CA 1
ATOM 2174 C C . GLY B 1 35 ? 7.977 -15.844 -17.391 1 98.81 35 GLY B C 1
ATOM 2175 O O . GLY B 1 35 ? 8.234 -15.641 -18.578 1 98.81 35 GLY B O 1
ATOM 2176 N N . MET B 1 36 ? 7.426 -14.945 -16.609 1 98.75 36 MET B N 1
ATOM 2177 C CA . MET B 1 36 ? 7.074 -13.609 -17.078 1 98.75 36 MET B CA 1
ATOM 2178 C C . MET B 1 36 ? 8.078 -12.578 -16.594 1 98.75 36 MET B C 1
ATOM 2180 O O . MET B 1 36 ? 8.43 -12.555 -15.406 1 98.75 36 MET B O 1
ATOM 2184 N N . ALA B 1 37 ? 8.57 -11.812 -17.469 1 98.38 37 ALA B N 1
ATOM 2185 C CA . ALA B 1 37 ? 9.516 -10.758 -17.109 1 98.38 37 ALA B CA 1
ATOM 2186 C C . ALA B 1 37 ? 9.625 -9.711 -18.203 1 98.38 37 ALA B C 1
ATOM 2188 O O . ALA B 1 37 ? 9.266 -9.969 -19.359 1 98.38 37 ALA B O 1
ATOM 2189 N N . ARG B 1 38 ? 10.133 -8.547 -17.875 1 95.88 38 ARG B N 1
ATOM 2190 C CA . ARG B 1 38 ? 10.438 -7.523 -18.859 1 95.88 38 ARG B CA 1
ATOM 2191 C C . ARG B 1 38 ? 11.555 -7.98 -19.797 1 95.88 38 ARG B C 1
ATOM 2193 O O . ARG B 1 38 ? 11.492 -7.758 -21.016 1 95.88 38 ARG B O 1
ATOM 2200 N N . ARG B 1 39 ? 12.531 -8.688 -19.188 1 93.38 39 ARG B N 1
ATOM 2201 C CA . ARG B 1 39 ? 13.688 -9.188 -19.938 1 93.38 39 ARG B CA 1
ATOM 2202 C C . ARG B 1 39 ? 13.508 -10.664 -20.297 1 93.38 39 ARG B C 1
ATOM 2204 O O . ARG B 1 39 ? 14.156 -11.531 -19.719 1 93.38 39 ARG B O 1
ATOM 2211 N N . VAL B 1 40 ? 12.688 -10.812 -21.281 1 97.38 40 VAL B N 1
ATOM 2212 C CA . VAL B 1 40 ? 12.367 -12.18 -21.656 1 97.38 40 VAL B CA 1
ATOM 2213 C C . VAL B 1 40 ? 13.609 -12.867 -22.219 1 97.38 40 VAL B C 1
ATOM 2215 O O . VAL B 1 40 ? 13.766 -14.086 -22.078 1 97.38 40 VAL B O 1
ATOM 2218 N N . ASP B 1 41 ? 14.555 -12.117 -22.734 1 98 41 ASP B N 1
ATOM 2219 C CA . ASP B 1 41 ? 15.805 -12.672 -23.25 1 98 41 ASP B CA 1
ATOM 2220 C C . ASP B 1 41 ? 16.609 -13.352 -22.141 1 98 41 ASP B C 1
ATOM 2222 O O . ASP B 1 41 ? 17.25 -14.375 -22.375 1 98 41 ASP B O 1
ATOM 2226 N N . LYS B 1 42 ? 16.516 -12.773 -20.953 1 97.44 42 LYS B N 1
ATOM 2227 C CA . LYS B 1 42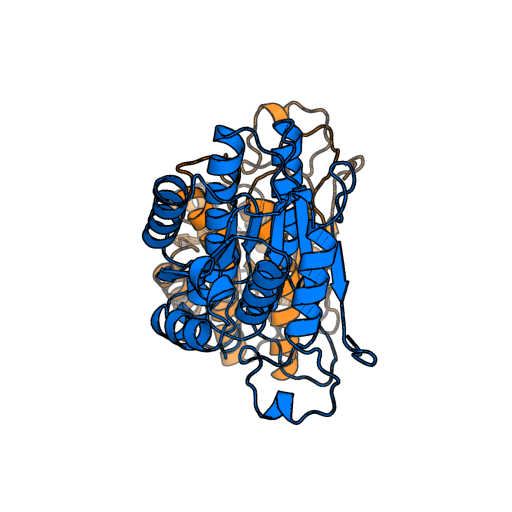 ? 17.219 -13.375 -19.828 1 97.44 42 LYS B CA 1
ATOM 2228 C C . LYS B 1 42 ? 16.594 -14.719 -19.453 1 97.44 42 LYS B C 1
ATOM 2230 O O . LYS B 1 42 ? 17.297 -15.656 -19.078 1 97.44 42 LYS B O 1
ATOM 2235 N N . ILE B 1 43 ? 15.297 -14.836 -19.531 1 97.94 43 ILE B N 1
ATOM 2236 C CA . ILE B 1 43 ? 14.609 -16.094 -19.266 1 97.94 43 ILE B CA 1
ATOM 2237 C C . ILE B 1 43 ? 15.039 -17.141 -20.281 1 97.94 43 ILE B C 1
ATOM 2239 O O . ILE B 1 43 ? 15.328 -18.297 -19.922 1 97.94 43 ILE B O 1
ATOM 2243 N N . GLU B 1 44 ? 15.109 -16.734 -21.562 1 97.69 44 GLU B N 1
ATOM 2244 C CA . GLU B 1 44 ? 15.5 -17.656 -22.625 1 97.69 44 GLU B CA 1
ATOM 2245 C C . GLU B 1 44 ? 16.938 -18.141 -22.438 1 97.69 44 GLU B C 1
ATOM 2247 O O . GLU B 1 44 ? 17.25 -19.312 -22.688 1 97.69 44 GLU B O 1
ATOM 2252 N N . GLU B 1 45 ? 17.781 -17.25 -22.016 1 98.06 45 GLU B N 1
ATOM 2253 C CA . GLU B 1 45 ? 19.172 -17.625 -21.719 1 98.06 45 GLU B CA 1
ATOM 2254 C C . GLU B 1 45 ? 19.234 -18.625 -20.578 1 98.06 45 GLU B C 1
ATOM 2256 O O . GLU B 1 45 ? 19.969 -19.609 -20.656 1 98.06 45 GLU B O 1
ATOM 2261 N N . LEU B 1 46 ? 18.5 -18.406 -19.5 1 97.88 46 LEU B N 1
ATOM 2262 C CA . LEU B 1 46 ? 18.469 -19.281 -18.344 1 97.88 46 LEU B CA 1
ATOM 2263 C C . LEU B 1 46 ? 17.875 -20.641 -18.719 1 97.88 46 LEU B C 1
ATOM 2265 O O . LEU B 1 46 ? 18.328 -21.688 -18.234 1 97.88 46 LEU B O 1
ATOM 2269 N N . LYS B 1 47 ? 16.891 -20.578 -19.547 1 97.75 47 LYS B N 1
ATOM 2270 C CA . LYS B 1 47 ? 16.234 -21.797 -20.031 1 97.75 47 LYS B CA 1
ATOM 2271 C C . LYS B 1 47 ? 17.234 -22.75 -20.656 1 97.75 47 LYS B C 1
ATOM 2273 O O . LYS B 1 47 ? 17.125 -23.969 -20.5 1 97.75 47 LYS B O 1
ATOM 2278 N N . LEU B 1 48 ? 18.25 -22.266 -21.328 1 97.38 48 LEU B N 1
ATOM 2279 C CA . LEU B 1 48 ? 19.234 -23.078 -22.031 1 97.38 48 LEU B CA 1
ATOM 2280 C C . LEU B 1 48 ? 20.125 -23.844 -21.047 1 97.38 48 LEU B C 1
ATOM 2282 O O . LEU B 1 48 ? 20.797 -24.797 -21.438 1 97.38 48 LEU B O 1
ATOM 2286 N N . THR B 1 49 ? 20.109 -23.391 -19.812 1 97.19 49 THR B N 1
ATOM 2287 C CA . THR B 1 49 ? 20.922 -24.062 -18.812 1 97.19 49 THR B CA 1
ATOM 2288 C C . THR B 1 49 ? 20.219 -25.297 -18.281 1 97.19 49 THR B C 1
ATOM 2290 O O . THR B 1 49 ? 20.812 -26.109 -17.562 1 97.19 49 THR B O 1
ATOM 2293 N N . LEU B 1 50 ? 18.984 -25.516 -18.609 1 97.75 50 LEU B N 1
ATOM 2294 C CA . LEU B 1 50 ? 18.172 -26.641 -18.141 1 97.75 50 LEU B CA 1
ATOM 2295 C C . LEU B 1 50 ? 18.375 -27.859 -19.047 1 97.75 50 LEU B C 1
ATOM 2297 O O . LEU B 1 50 ? 18.844 -27.734 -20.172 1 97.75 50 LEU B O 1
ATOM 2301 N N . ASP B 1 51 ? 18.031 -29.016 -18.531 1 96.88 51 ASP B N 1
ATOM 2302 C CA . ASP B 1 51 ? 18.016 -30.203 -19.375 1 96.88 51 ASP B CA 1
ATOM 2303 C C . ASP B 1 51 ? 16.891 -30.125 -20.406 1 96.88 51 ASP B C 1
ATOM 2305 O O . ASP B 1 51 ? 15.938 -29.359 -20.234 1 96.88 51 ASP B O 1
ATOM 2309 N N . GLU B 1 52 ? 16.953 -30.922 -21.391 1 96.75 52 GLU B N 1
ATOM 2310 C CA . GLU B 1 52 ? 16.047 -30.859 -22.531 1 96.75 52 GLU B CA 1
ATOM 2311 C C . GLU B 1 52 ? 14.594 -31.047 -22.109 1 96.75 52 GLU B C 1
ATOM 2313 O O . GLU B 1 52 ? 13.703 -30.344 -22.594 1 96.75 52 GLU B O 1
ATOM 2318 N N . LYS B 1 53 ? 14.398 -32 -21.25 1 96.5 53 LYS B N 1
ATOM 2319 C CA . LYS B 1 53 ? 13.039 -32.281 -20.797 1 96.5 53 LYS B CA 1
ATOM 2320 C C . LYS B 1 53 ? 12.43 -31.062 -20.094 1 96.5 53 LYS B C 1
ATOM 2322 O O . LYS B 1 53 ? 11.25 -30.75 -20.297 1 96.5 53 LYS B O 1
ATOM 2327 N N . LEU B 1 54 ? 13.188 -30.422 -19.281 1 97.88 54 LEU B N 1
ATOM 2328 C CA . LEU B 1 54 ? 12.719 -29.234 -18.562 1 97.88 54 LEU B CA 1
ATOM 2329 C C . LEU B 1 54 ? 12.555 -28.047 -19.516 1 97.88 54 LEU B C 1
ATOM 2331 O O . LEU B 1 54 ? 11.633 -27.25 -19.359 1 97.88 54 LEU B O 1
ATOM 2335 N N . GLN B 1 55 ? 13.438 -27.906 -20.5 1 98.25 55 GLN B N 1
ATOM 2336 C CA . GLN B 1 55 ? 13.367 -26.812 -21.469 1 98.25 55 GLN B CA 1
ATOM 2337 C C . GLN B 1 55 ? 12.031 -26.828 -22.203 1 98.25 55 GLN B C 1
ATOM 2339 O O . GLN B 1 55 ? 11.461 -25.766 -22.484 1 98.25 55 GLN B O 1
ATOM 2344 N N . ARG B 1 56 ? 11.547 -28 -22.469 1 97.56 56 ARG B N 1
ATOM 2345 C CA . ARG B 1 56 ? 10.305 -28.141 -23.234 1 97.56 56 ARG B CA 1
ATOM 2346 C C . ARG B 1 56 ? 9.109 -27.641 -22.438 1 97.56 56 ARG B C 1
ATOM 2348 O O . ARG B 1 56 ? 8.102 -27.219 -23 1 97.56 56 ARG B O 1
ATOM 2355 N N . ARG B 1 57 ? 9.242 -27.641 -21.109 1 98.44 57 ARG B N 1
ATOM 2356 C CA . ARG B 1 57 ? 8.141 -27.234 -20.25 1 98.44 57 ARG B CA 1
ATOM 2357 C C . ARG B 1 57 ? 8.352 -25.828 -19.719 1 98.44 57 ARG B C 1
ATOM 2359 O O . ARG B 1 57 ? 7.578 -25.344 -18.875 1 98.44 57 ARG B O 1
ATOM 2366 N N . MET B 1 58 ? 9.391 -25.141 -20.172 1 98.81 58 MET B N 1
ATOM 2367 C CA . MET B 1 58 ? 9.695 -23.766 -19.766 1 98.81 58 MET B CA 1
ATOM 2368 C C . MET B 1 58 ? 9.383 -22.781 -20.891 1 98.81 58 MET B C 1
ATOM 2370 O O . MET B 1 58 ? 9.93 -22.906 -22 1 98.81 58 MET B O 1
ATOM 2374 N N . HIS B 1 59 ? 8.492 -21.844 -20.641 1 98.62 59 HIS B N 1
ATOM 2375 C CA . HIS B 1 59 ? 8.125 -20.828 -21.609 1 98.62 59 HIS B CA 1
ATOM 2376 C C . HIS B 1 59 ? 8.445 -19.422 -21.094 1 98.62 59 HIS B C 1
ATOM 2378 O O . HIS B 1 59 ? 8.109 -19.094 -19.953 1 98.62 59 HIS B O 1
ATOM 2384 N N . GLY B 1 60 ? 9.141 -18.641 -21.906 1 98.44 60 GLY B N 1
ATOM 2385 C CA . GLY B 1 60 ? 9.328 -17.219 -21.609 1 98.44 60 GLY B CA 1
ATOM 2386 C C . GLY B 1 60 ? 8.234 -16.344 -22.172 1 98.44 60 GLY B C 1
ATOM 2387 O O . GLY B 1 60 ? 7.781 -16.562 -23.297 1 98.44 60 GLY B O 1
ATOM 2388 N N . CYS B 1 61 ? 7.781 -15.406 -21.344 1 98.31 61 CYS B N 1
ATOM 2389 C CA . CYS B 1 61 ? 6.746 -14.461 -21.766 1 98.31 61 CYS B CA 1
ATOM 2390 C C . CYS B 1 61 ? 7.121 -13.039 -21.375 1 98.31 61 CYS B C 1
ATOM 2392 O O . CYS B 1 61 ? 7.324 -12.742 -20.203 1 98.31 61 CYS B O 1
ATOM 2394 N N . LYS B 1 62 ? 7.285 -12.195 -22.422 1 98.38 62 LYS B N 1
ATOM 2395 C CA . LYS B 1 62 ? 7.562 -10.789 -22.141 1 98.38 62 LYS B CA 1
ATOM 2396 C C . LYS B 1 62 ? 6.371 -10.125 -21.453 1 98.38 62 LYS B C 1
ATOM 2398 O O . LYS B 1 62 ? 5.262 -10.117 -22 1 98.38 62 LYS B O 1
ATOM 2403 N N . CYS B 1 63 ? 6.633 -9.602 -20.266 1 98.69 63 CYS B N 1
ATOM 2404 C CA . CYS B 1 63 ? 5.551 -8.977 -19.516 1 98.69 63 CYS B CA 1
ATOM 2405 C C . CYS B 1 63 ? 6.098 -8.008 -18.469 1 98.69 63 CYS B C 1
ATOM 2407 O O . CYS B 1 63 ? 6.781 -8.422 -17.531 1 98.69 63 CYS B O 1
ATOM 2409 N N . ASP B 1 64 ? 5.852 -6.773 -18.672 1 98.62 64 ASP B N 1
ATOM 2410 C CA . ASP B 1 64 ? 6.004 -5.766 -17.641 1 98.62 64 ASP B CA 1
ATOM 2411 C C . ASP B 1 64 ? 4.754 -5.684 -16.766 1 98.62 64 ASP B C 1
ATOM 2413 O O . ASP B 1 64 ? 3.711 -5.203 -17.203 1 98.62 64 ASP B O 1
ATOM 2417 N N . VAL B 1 65 ? 4.902 -6.102 -15.5 1 98.5 65 VAL B N 1
ATOM 2418 C CA . VAL B 1 65 ? 3.709 -6.219 -14.672 1 98.5 65 VAL B CA 1
ATOM 2419 C C . VAL B 1 65 ? 3.188 -4.832 -14.312 1 98.5 65 VAL B C 1
ATOM 2421 O O . VAL B 1 65 ? 2.092 -4.695 -13.766 1 98.5 65 VAL B O 1
ATOM 2424 N N . SER B 1 66 ? 3.953 -3.764 -14.57 1 97.88 66 SER B N 1
ATOM 2425 C CA . SER B 1 66 ? 3.43 -2.412 -14.391 1 97.88 66 SER B CA 1
ATOM 2426 C C . SER B 1 66 ? 2.539 -2.008 -15.562 1 97.88 66 SER B C 1
ATOM 2428 O O . SER B 1 66 ? 1.938 -0.931 -15.547 1 97.88 66 SER B O 1
ATOM 2430 N N . SER B 1 67 ? 2.428 -2.811 -16.641 1 98.38 67 SER B N 1
ATOM 2431 C CA . SER B 1 67 ? 1.582 -2.588 -17.797 1 98.38 67 SER B CA 1
ATOM 2432 C C . SER B 1 67 ? 0.385 -3.533 -17.812 1 98.38 67 SER B C 1
ATOM 2434 O O . SER B 1 67 ? 0.54 -4.738 -18.016 1 98.38 67 SER B O 1
ATOM 2436 N N . GLU B 1 68 ? -0.798 -2.994 -17.672 1 98.12 68 GLU B N 1
ATOM 2437 C CA . GLU B 1 68 ? -1.996 -3.826 -17.734 1 98.12 68 GLU B CA 1
ATOM 2438 C C . GLU B 1 68 ? -2.086 -4.574 -19.062 1 98.12 68 GLU B C 1
ATOM 2440 O O . GLU B 1 68 ? -2.49 -5.738 -19.094 1 98.12 68 GLU B O 1
ATOM 2445 N N . LYS B 1 69 ? -1.771 -3.871 -20.094 1 98.38 69 LYS B N 1
ATOM 2446 C CA . LYS B 1 69 ? -1.824 -4.48 -21.422 1 98.38 69 LYS B CA 1
ATOM 2447 C C . LYS B 1 69 ? -0.934 -5.719 -21.5 1 98.38 69 LYS B C 1
ATOM 2449 O O . LYS B 1 69 ? -1.348 -6.758 -22.016 1 98.38 69 LYS B O 1
ATOM 2454 N N . ASP B 1 70 ? 0.309 -5.641 -20.953 1 98.75 70 ASP B N 1
ATOM 2455 C CA . ASP B 1 70 ? 1.222 -6.777 -20.938 1 98.75 70 ASP B CA 1
ATOM 2456 C C . ASP B 1 70 ? 0.648 -7.938 -20.125 1 98.75 70 ASP B C 1
ATOM 2458 O O . ASP B 1 70 ? 0.722 -9.094 -20.547 1 98.75 70 ASP B O 1
ATOM 2462 N N . ILE B 1 71 ? 0.053 -7.645 -18.984 1 98.75 71 ILE B N 1
ATOM 2463 C CA . ILE B 1 71 ? -0.492 -8.656 -18.078 1 98.75 71 ILE B CA 1
ATOM 2464 C C . ILE B 1 71 ? -1.631 -9.398 -18.781 1 98.75 71 ILE B C 1
ATOM 2466 O O . ILE B 1 71 ? -1.634 -10.633 -18.828 1 98.75 71 ILE B O 1
ATOM 2470 N N . VAL B 1 72 ? -2.541 -8.633 -19.328 1 98.5 72 VAL B N 1
ATOM 2471 C CA . VAL B 1 72 ? -3.703 -9.227 -19.984 1 98.5 72 VAL B CA 1
ATOM 2472 C C . VAL B 1 72 ? -3.25 -10.078 -21.172 1 98.5 72 VAL B C 1
ATOM 2474 O O . VAL B 1 72 ? -3.727 -11.203 -21.359 1 98.5 72 VAL B O 1
ATOM 2477 N N . THR B 1 73 ? -2.293 -9.586 -21.922 1 98.56 73 THR B N 1
ATOM 2478 C CA . THR B 1 73 ? -1.77 -10.305 -23.078 1 98.56 73 THR B CA 1
ATOM 2479 C C . THR B 1 73 ? -1.099 -11.602 -22.641 1 98.56 73 THR B C 1
ATOM 2481 O O . THR B 1 73 ? -1.279 -12.641 -23.281 1 98.56 73 THR B O 1
ATOM 2484 N N . ALA B 1 74 ? -0.336 -11.555 -21.609 1 98.69 74 ALA B N 1
ATOM 2485 C CA . ALA B 1 74 ? 0.369 -12.734 -21.109 1 98.69 74 ALA B CA 1
ATOM 2486 C C . ALA B 1 74 ? -0.613 -13.82 -20.688 1 98.69 74 ALA B C 1
ATOM 2488 O O . ALA B 1 74 ? -0.464 -14.984 -21.062 1 98.69 74 ALA B O 1
ATOM 2489 N N . PHE B 1 75 ? -1.661 -13.484 -19.938 1 98.62 75 PHE B N 1
ATOM 2490 C CA . PHE B 1 75 ? -2.59 -14.484 -19.422 1 98.62 75 PHE B CA 1
ATOM 2491 C C . PHE B 1 75 ? -3.492 -15 -20.547 1 98.62 75 PHE B C 1
ATOM 2493 O O . PHE B 1 75 ? -3.885 -16.172 -20.547 1 98.62 75 PHE B O 1
ATOM 2500 N N . LYS B 1 76 ? -3.781 -14.117 -21.516 1 98.5 76 LYS B N 1
ATOM 2501 C CA . LYS B 1 76 ? -4.48 -14.594 -22.703 1 98.5 76 LYS B CA 1
ATOM 2502 C C . LYS B 1 76 ? -3.645 -15.633 -23.453 1 98.5 76 LYS B C 1
ATOM 2504 O O . LYS B 1 76 ? -4.172 -16.641 -23.922 1 98.5 76 LYS B O 1
ATOM 2509 N N . TRP B 1 77 ? -2.4 -15.352 -23.594 1 98.69 77 TRP B N 1
ATOM 2510 C CA . TRP B 1 77 ? -1.507 -16.297 -24.25 1 98.69 77 TRP B CA 1
ATOM 2511 C C . TRP B 1 77 ? -1.47 -17.625 -23.5 1 98.69 77 TRP B C 1
ATOM 2513 O O . TRP B 1 77 ? -1.521 -18.703 -24.125 1 98.69 77 TRP B O 1
ATOM 2523 N N . ILE B 1 78 ? -1.368 -17.594 -22.156 1 98.75 78 ILE B N 1
ATOM 2524 C CA . ILE B 1 78 ? -1.325 -18.797 -21.344 1 98.75 78 ILE B CA 1
ATOM 2525 C C . ILE B 1 78 ? -2.604 -19.609 -21.547 1 98.75 78 ILE B C 1
ATOM 2527 O O . ILE B 1 78 ? -2.555 -20.828 -21.688 1 98.75 78 ILE B O 1
ATOM 2531 N N . ASP B 1 79 ? -3.738 -18.953 -21.578 1 98.44 79 ASP B N 1
ATOM 2532 C CA . ASP B 1 79 ? -5.02 -19.625 -21.812 1 98.44 79 ASP B CA 1
ATOM 2533 C C . ASP B 1 79 ? -5.047 -20.281 -23.188 1 98.44 79 ASP B C 1
ATOM 2535 O O . ASP B 1 79 ? -5.422 -21.453 -23.312 1 98.44 79 ASP B O 1
ATOM 2539 N N . ALA B 1 80 ? -4.602 -19.547 -24.172 1 98.44 80 ALA B N 1
ATOM 2540 C CA . ALA B 1 80 ? -4.719 -20 -25.547 1 98.44 80 ALA B CA 1
ATOM 2541 C C . ALA B 1 80 ? -3.744 -21.141 -25.844 1 98.44 80 ALA B C 1
ATOM 2543 O O . ALA B 1 80 ? -4.062 -22.062 -26.609 1 98.44 80 ALA B O 1
ATOM 2544 N N . ASN B 1 81 ? -2.576 -21.125 -25.234 1 98.5 81 ASN B N 1
ATOM 2545 C CA . ASN B 1 81 ? -1.514 -22.031 -25.656 1 98.5 81 ASN B CA 1
ATOM 2546 C C . ASN B 1 81 ? -1.319 -23.172 -24.656 1 98.5 81 ASN B C 1
ATOM 2548 O O . ASN B 1 81 ? -0.839 -24.234 -25.031 1 98.5 81 ASN B O 1
ATOM 2552 N N . LEU B 1 82 ? -1.684 -22.938 -23.406 1 98.5 82 LEU B N 1
ATOM 2553 C CA . LEU B 1 82 ? -1.372 -23.938 -22.391 1 98.5 82 LEU B CA 1
ATOM 2554 C C . LEU B 1 82 ? -2.623 -24.328 -21.625 1 98.5 82 LEU B C 1
ATOM 2556 O O . LEU B 1 82 ? -2.557 -25.156 -20.703 1 98.5 82 LEU B O 1
ATOM 2560 N N . GLY B 1 83 ? -3.787 -23.672 -21.953 1 98 83 GLY B N 1
ATOM 2561 C CA . GLY B 1 83 ? -5.047 -24.031 -21.312 1 98 83 GLY B CA 1
ATOM 2562 C C . GLY B 1 83 ? -5.293 -23.266 -20.031 1 98 83 GLY B C 1
ATOM 2563 O O . GLY B 1 83 ? -6.27 -23.531 -19.328 1 98 83 GLY B O 1
ATOM 2564 N N . GLY B 1 84 ? -4.391 -22.406 -19.625 1 98.31 84 GLY B N 1
ATOM 2565 C CA . GLY B 1 84 ? -4.59 -21.562 -18.453 1 98.31 84 GLY B CA 1
ATOM 2566 C C . GLY B 1 84 ? -3.611 -21.859 -17.344 1 98.31 84 GLY B C 1
ATOM 2567 O O . GLY B 1 84 ? -3.125 -22.984 -17.219 1 98.31 84 GLY B O 1
ATOM 2568 N N . ALA B 1 85 ? -3.395 -20.891 -16.453 1 98 85 ALA B N 1
ATOM 2569 C CA . ALA B 1 85 ? -2.514 -21.062 -15.305 1 98 85 ALA B CA 1
ATOM 2570 C C . ALA B 1 85 ? -3.258 -21.703 -14.141 1 98 85 ALA B C 1
ATOM 2572 O O . ALA B 1 85 ? -4.352 -21.266 -13.773 1 98 85 ALA B O 1
ATOM 2573 N N . ASP B 1 86 ? -2.686 -22.703 -13.547 1 98.69 86 ASP B N 1
ATOM 2574 C CA . ASP B 1 86 ? -3.225 -23.359 -12.367 1 98.69 86 ASP B CA 1
ATOM 2575 C C . ASP B 1 86 ? -2.629 -22.781 -11.086 1 98.69 86 ASP B C 1
ATOM 2577 O O . ASP B 1 86 ? -3.252 -22.828 -10.023 1 98.69 86 ASP B O 1
ATOM 2581 N N . VAL B 1 87 ? -1.43 -22.297 -11.172 1 98.81 87 VAL B N 1
ATOM 2582 C CA . VAL B 1 87 ? -0.713 -21.656 -10.07 1 98.81 87 VAL B CA 1
ATOM 2583 C C . VAL B 1 87 ? -0.14 -20.312 -10.539 1 98.81 87 VAL B C 1
ATOM 2585 O O . VAL B 1 87 ? 0.392 -20.219 -11.648 1 98.81 87 VAL B O 1
ATOM 2588 N N . LEU B 1 88 ? -0.344 -19.297 -9.781 1 98.94 88 LEU B N 1
ATOM 2589 C CA . LEU B 1 88 ? 0.356 -18.031 -9.961 1 98.94 88 LEU B CA 1
ATOM 2590 C C . LEU B 1 88 ? 1.304 -17.75 -8.797 1 98.94 88 LEU B C 1
ATOM 2592 O O . LEU B 1 88 ? 0.896 -17.812 -7.637 1 98.94 88 LEU B O 1
ATOM 2596 N N . VAL B 1 89 ? 2.543 -17.562 -9.086 1 98.94 89 VAL B N 1
ATOM 2597 C CA . VAL B 1 89 ? 3.48 -17 -8.125 1 98.94 89 VAL B CA 1
ATOM 2598 C C . VAL B 1 89 ? 3.762 -15.539 -8.469 1 98.94 89 VAL B C 1
ATOM 2600 O O . VAL B 1 89 ? 4.531 -15.25 -9.383 1 98.94 89 VAL B O 1
ATOM 2603 N N . ASN B 1 90 ? 3.111 -14.68 -7.75 1 98.69 90 ASN B N 1
ATOM 2604 C CA . ASN B 1 90 ? 3.318 -13.234 -7.848 1 98.69 90 ASN B CA 1
ATOM 2605 C C . ASN B 1 90 ? 4.609 -12.805 -7.152 1 98.69 90 ASN B C 1
ATOM 2607 O O . ASN B 1 90 ? 4.586 -12.406 -5.988 1 98.69 90 ASN B O 1
ATOM 2611 N N . ASN B 1 91 ? 5.688 -12.82 -7.914 1 98.5 91 ASN B N 1
ATOM 2612 C CA . ASN B 1 91 ? 7.012 -12.625 -7.336 1 98.5 91 ASN B CA 1
ATOM 2613 C C . ASN B 1 91 ? 7.625 -11.297 -7.762 1 98.5 91 ASN B C 1
ATOM 2615 O O . ASN B 1 91 ? 8.477 -10.75 -7.062 1 98.5 91 ASN B O 1
ATOM 2619 N N . ALA B 1 92 ? 7.156 -10.789 -8.922 1 97.75 92 ALA B N 1
ATOM 2620 C CA . ALA B 1 92 ? 7.75 -9.547 -9.43 1 97.75 92 ALA B CA 1
ATOM 2621 C C . ALA B 1 92 ? 7.652 -8.438 -8.391 1 97.75 92 ALA B C 1
ATOM 2623 O O . ALA B 1 92 ? 6.621 -8.273 -7.734 1 97.75 92 ALA B O 1
ATOM 2624 N N . GLY B 1 93 ? 8.656 -7.754 -8.164 1 95.75 93 GLY B N 1
ATOM 2625 C CA . GLY B 1 93 ? 8.758 -6.605 -7.277 1 95.75 93 GLY B CA 1
ATOM 2626 C C . GLY B 1 93 ? 10.023 -5.801 -7.484 1 95.75 93 GLY B C 1
ATOM 2627 O O . GLY B 1 93 ? 11.047 -6.336 -7.93 1 95.75 93 GLY B O 1
ATOM 2628 N N . VAL B 1 94 ? 9.953 -4.535 -7.168 1 94.12 94 VAL B N 1
ATOM 2629 C CA . VAL B 1 94 ? 11.125 -3.684 -7.332 1 94.12 94 VAL B CA 1
ATOM 2630 C C . VAL B 1 94 ? 11.305 -2.807 -6.094 1 94.12 94 VAL B C 1
ATOM 2632 O O . VAL B 1 94 ? 10.344 -2.549 -5.367 1 94.12 94 VAL B O 1
ATOM 2635 N N . LEU B 1 95 ? 12.492 -2.502 -5.824 1 92.62 95 LEU B N 1
ATOM 2636 C CA . LEU B 1 95 ? 12.953 -1.493 -4.875 1 92.62 95 LEU B CA 1
ATOM 2637 C C . LEU B 1 95 ? 13.781 -0.423 -5.578 1 92.62 95 LEU B C 1
ATOM 2639 O O . LEU B 1 95 ? 14.602 -0.735 -6.449 1 92.62 95 LEU B O 1
ATOM 2643 N N . LYS B 1 96 ? 13.445 0.805 -5.391 1 89.31 96 LYS B N 1
ATOM 2644 C CA . LYS B 1 96 ? 14.234 1.902 -5.941 1 89.31 96 LYS B CA 1
ATOM 2645 C C . LYS B 1 96 ? 15 2.641 -4.844 1 89.31 96 LYS B C 1
ATOM 2647 O O . LYS B 1 96 ? 14.461 2.861 -3.754 1 89.31 96 LYS B O 1
ATOM 2652 N N . SER B 1 97 ? 16.188 2.98 -5.215 1 85.31 97 SER B N 1
ATOM 2653 C CA . SER B 1 97 ? 17.016 3.703 -4.258 1 85.31 97 SER B CA 1
ATOM 2654 C C . SER B 1 97 ? 16.625 5.176 -4.188 1 85.31 97 SER B C 1
ATOM 2656 O O . SER B 1 97 ? 16.844 5.926 -5.141 1 85.31 97 SER B O 1
ATOM 2658 N N . THR B 1 98 ? 15.953 5.613 -3.141 1 88.19 98 THR B N 1
ATOM 2659 C CA . THR B 1 98 ? 15.586 6.988 -2.812 1 88.19 98 THR B CA 1
ATOM 2660 C C . THR B 1 98 ? 15.109 7.09 -1.368 1 88.19 98 THR B C 1
ATOM 2662 O O . THR B 1 98 ? 15.289 6.16 -0.581 1 88.19 98 THR B O 1
ATOM 2665 N N . GLN B 1 99 ? 14.711 8.242 -0.955 1 91.06 99 GLN B N 1
ATOM 2666 C CA . GLN B 1 99 ? 14.031 8.484 0.31 1 91.06 99 GLN B CA 1
ATOM 2667 C C . GLN B 1 99 ? 12.664 9.125 0.08 1 91.06 99 GLN B C 1
ATOM 2669 O O . GLN B 1 99 ? 12.469 9.852 -0.898 1 91.06 99 GLN B O 1
ATOM 2674 N N . LEU B 1 100 ? 11.727 8.867 0.989 1 94.12 100 LEU B N 1
ATOM 2675 C CA . LEU B 1 100 ? 10.398 9.469 0.865 1 94.12 100 LEU B CA 1
ATOM 2676 C C . LEU B 1 100 ? 10.492 10.992 0.843 1 94.12 100 LEU B C 1
ATOM 2678 O O . LEU B 1 100 ? 9.773 11.648 0.087 1 94.12 100 LEU B O 1
ATOM 2682 N N . ILE B 1 101 ? 11.414 11.461 1.571 1 93.88 101 ILE B N 1
ATOM 2683 C CA . ILE B 1 101 ? 11.484 12.898 1.81 1 93.88 101 ILE B CA 1
ATOM 2684 C C . ILE B 1 101 ? 12.266 13.57 0.686 1 93.88 101 ILE B C 1
ATOM 2686 O O . ILE B 1 101 ? 12.273 14.805 0.578 1 93.88 101 ILE B O 1
ATOM 2690 N N . GLU B 1 102 ? 12.93 12.82 -0.157 1 93.31 102 GLU B N 1
ATOM 2691 C CA . GLU B 1 102 ? 13.781 13.383 -1.198 1 93.31 102 GLU B CA 1
ATOM 2692 C C . GLU B 1 102 ? 12.945 13.977 -2.332 1 93.31 102 GLU B C 1
ATOM 2694 O O . GLU B 1 102 ? 12 13.344 -2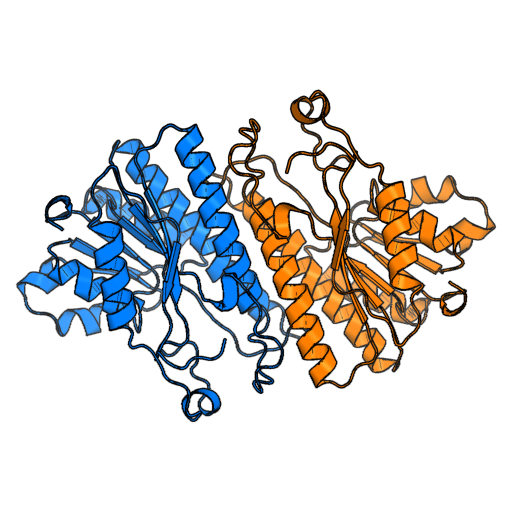.811 1 93.31 102 GLU B O 1
ATOM 2699 N N . PRO B 1 103 ? 13.328 15.25 -2.777 1 92.94 103 PRO B N 1
ATOM 2700 C CA . PRO B 1 103 ? 12.609 15.82 -3.916 1 92.94 103 PRO B CA 1
ATOM 2701 C C . PRO B 1 103 ? 12.898 15.086 -5.227 1 92.94 103 PRO B C 1
ATOM 2703 O O . PRO B 1 103 ? 13.898 14.375 -5.332 1 92.94 103 PRO B O 1
ATOM 2706 N N . GLY B 1 104 ? 12.016 15.289 -6.207 1 92.56 104 GLY B N 1
ATOM 2707 C CA . GLY B 1 104 ? 12.258 14.797 -7.555 1 92.56 104 GLY B CA 1
ATOM 2708 C C . GLY B 1 104 ? 12.195 13.289 -7.66 1 92.56 104 GLY B C 1
ATOM 2709 O O . GLY B 1 104 ? 12.758 12.703 -8.586 1 92.56 104 GLY B O 1
ATOM 2710 N N . ASN B 1 105 ? 11.5 12.602 -6.695 1 94.19 105 ASN B N 1
ATOM 2711 C CA . ASN B 1 105 ? 11.531 11.141 -6.68 1 94.19 105 ASN B CA 1
ATOM 2712 C C . ASN B 1 105 ? 10.164 10.555 -7.027 1 94.19 105 ASN B C 1
ATOM 2714 O O . ASN B 1 105 ? 9.938 9.359 -6.84 1 94.19 105 ASN B O 1
ATOM 2718 N N . THR B 1 106 ? 9.273 11.336 -7.566 1 97.06 106 THR B N 1
ATOM 2719 C CA . THR B 1 106 ? 7.887 10.93 -7.766 1 97.06 106 THR B CA 1
ATOM 2720 C C . THR B 1 106 ? 7.809 9.695 -8.664 1 97.06 106 THR B C 1
ATOM 2722 O O . THR B 1 106 ? 7.098 8.742 -8.359 1 97.06 106 THR B O 1
ATOM 2725 N N . GLN B 1 107 ? 8.492 9.766 -9.742 1 97.12 107 GLN B N 1
ATOM 2726 C CA . GLN B 1 107 ? 8.406 8.656 -10.688 1 97.12 107 GLN B CA 1
ATOM 2727 C C . GLN B 1 107 ? 8.961 7.371 -10.086 1 97.12 107 GLN B C 1
ATOM 2729 O O . GLN B 1 107 ? 8.43 6.285 -10.336 1 97.12 107 GLN B O 1
ATOM 2734 N N . MET B 1 108 ? 10.023 7.457 -9.312 1 95.75 108 MET B N 1
ATOM 2735 C CA . MET B 1 108 ? 10.578 6.281 -8.641 1 95.75 108 MET B CA 1
ATOM 2736 C C . MET B 1 108 ? 9.555 5.664 -7.691 1 95.75 108 MET B C 1
ATOM 2738 O O . MET B 1 108 ? 9.398 4.445 -7.656 1 95.75 108 MET B O 1
ATOM 2742 N N . ILE B 1 109 ? 8.859 6.512 -6.957 1 97.06 109 ILE B N 1
ATOM 2743 C CA . ILE B 1 109 ? 7.824 6.066 -6.023 1 97.06 109 ILE B CA 1
ATOM 2744 C C . ILE B 1 109 ? 6.695 5.387 -6.793 1 97.06 109 ILE B C 1
ATOM 2746 O O . ILE B 1 109 ? 6.277 4.281 -6.445 1 97.06 109 ILE B O 1
ATOM 2750 N N . ARG B 1 110 ? 6.258 6 -7.863 1 97.88 110 ARG B N 1
ATOM 2751 C CA . ARG B 1 110 ? 5.16 5.469 -8.664 1 97.88 110 ARG B CA 1
ATOM 2752 C C . ARG B 1 110 ? 5.535 4.125 -9.281 1 97.88 110 ARG B C 1
ATOM 2754 O O . ARG B 1 110 ? 4.699 3.223 -9.367 1 97.88 110 ARG B O 1
ATOM 2761 N N . ASP B 1 111 ? 6.801 4.012 -9.727 1 97.19 111 ASP B N 1
ATOM 2762 C CA . ASP B 1 111 ? 7.258 2.758 -10.312 1 97.19 111 ASP B CA 1
ATOM 2763 C C . ASP B 1 111 ? 7.117 1.604 -9.328 1 97.19 111 ASP B C 1
ATOM 2765 O O . ASP B 1 111 ? 6.645 0.523 -9.688 1 97.19 111 ASP B O 1
ATOM 2769 N N . VAL B 1 112 ? 7.531 1.875 -8.094 1 97.5 112 VAL B N 1
ATOM 2770 C CA . VAL B 1 112 ? 7.496 0.841 -7.066 1 97.5 112 VAL B CA 1
ATOM 2771 C C . VAL B 1 112 ? 6.047 0.51 -6.715 1 97.5 112 VAL B C 1
ATOM 2773 O O . VAL B 1 112 ? 5.672 -0.662 -6.637 1 97.5 112 VAL B O 1
ATOM 2776 N N . VAL B 1 113 ? 5.211 1.479 -6.582 1 98.5 113 VAL B N 1
ATOM 2777 C CA . VAL B 1 113 ? 3.809 1.306 -6.219 1 98.5 113 VAL B CA 1
ATOM 2778 C C . VAL B 1 113 ? 3.072 0.565 -7.332 1 98.5 113 VAL B C 1
ATOM 2780 O O . VAL B 1 113 ? 2.328 -0.382 -7.07 1 98.5 113 VAL B O 1
ATOM 2783 N N . GLU B 1 114 ? 3.316 0.966 -8.555 1 98.44 114 GLU B N 1
ATOM 2784 C CA . GLU B 1 114 ? 2.652 0.344 -9.695 1 98.44 114 GLU B CA 1
ATOM 2785 C C . GLU B 1 114 ? 3.031 -1.129 -9.82 1 98.44 114 GLU B C 1
ATOM 2787 O O . GLU B 1 114 ? 2.164 -1.983 -10.023 1 98.44 114 GLU B O 1
ATOM 2792 N N . THR B 1 115 ? 4.25 -1.415 -9.695 1 98.25 115 THR B N 1
ATOM 2793 C CA . THR B 1 115 ? 4.738 -2.777 -9.875 1 98.25 115 THR B CA 1
ATOM 2794 C C . THR B 1 115 ? 4.32 -3.662 -8.703 1 98.25 115 THR B C 1
ATOM 2796 O O . THR B 1 115 ? 3.73 -4.727 -8.906 1 98.25 115 THR B O 1
ATOM 2799 N N . ASN B 1 116 ? 4.559 -3.205 -7.469 1 98.44 116 ASN B N 1
ATOM 2800 C CA . ASN B 1 116 ? 4.449 -4.055 -6.285 1 98.44 116 ASN B CA 1
ATOM 2801 C C . ASN B 1 116 ? 2.998 -4.199 -5.832 1 98.44 116 ASN B C 1
ATOM 2803 O O . ASN B 1 116 ? 2.654 -5.156 -5.137 1 98.44 116 ASN B O 1
ATOM 2807 N N . ILE B 1 117 ? 2.168 -3.205 -6.172 1 98.75 117 ILE B N 1
ATOM 2808 C CA . ILE B 1 117 ? 0.796 -3.242 -5.676 1 98.75 117 ILE B CA 1
ATOM 2809 C C . ILE B 1 117 ? -0.166 -3.494 -6.836 1 98.75 117 ILE B C 1
ATOM 2811 O O . ILE B 1 117 ? -0.776 -4.562 -6.922 1 98.75 117 ILE B O 1
ATOM 2815 N N . VAL B 1 118 ? -0.189 -2.588 -7.805 1 98.69 118 VAL B N 1
ATOM 2816 C CA . VAL B 1 118 ? -1.176 -2.678 -8.875 1 98.69 118 VAL B CA 1
ATOM 2817 C C . VAL B 1 118 ? -0.888 -3.902 -9.742 1 98.69 118 VAL B C 1
ATOM 2819 O O . VAL B 1 118 ? -1.794 -4.68 -10.047 1 98.69 118 VAL B O 1
ATOM 2822 N N . GLY B 1 119 ? 0.406 -4.039 -10.141 1 98.81 119 GLY B N 1
ATOM 2823 C CA . GLY B 1 119 ? 0.787 -5.207 -10.914 1 98.81 119 GLY B CA 1
ATOM 2824 C C . GLY B 1 119 ? 0.405 -6.52 -10.25 1 98.81 119 GLY B C 1
ATOM 2825 O O . GLY B 1 119 ? -0.084 -7.434 -10.914 1 98.81 119 GLY B O 1
ATOM 2826 N N . LEU B 1 120 ? 0.642 -6.586 -8.945 1 98.75 120 LEU B N 1
ATOM 2827 C CA . LEU B 1 120 ? 0.294 -7.785 -8.188 1 98.75 120 LEU B CA 1
ATOM 2828 C C . LEU B 1 120 ? -1.207 -8.047 -8.242 1 98.75 120 LEU B C 1
ATOM 2830 O O . LEU B 1 120 ? -1.635 -9.18 -8.477 1 98.75 120 LEU B O 1
ATOM 2834 N N . ILE B 1 121 ? -2.041 -7.039 -8.047 1 98.81 121 ILE B N 1
ATOM 2835 C CA . ILE B 1 121 ? -3.494 -7.16 -8.062 1 98.81 121 ILE B CA 1
ATOM 2836 C C . ILE B 1 121 ? -3.955 -7.668 -9.422 1 98.81 121 ILE B C 1
ATOM 2838 O O . ILE B 1 121 ? -4.742 -8.617 -9.508 1 98.81 121 ILE B O 1
ATOM 2842 N N . LEU B 1 122 ? -3.428 -7.062 -10.477 1 98.75 122 LEU B N 1
ATOM 2843 C CA . LEU B 1 122 ? -3.904 -7.375 -11.82 1 98.75 122 LEU B CA 1
ATOM 2844 C C . LEU B 1 122 ? -3.496 -8.789 -12.227 1 98.75 122 LEU B C 1
ATOM 2846 O O . LEU B 1 122 ? -4.27 -9.5 -12.875 1 98.75 122 LEU B O 1
ATOM 2850 N N . CYS B 1 123 ? -2.283 -9.188 -11.867 1 98.81 123 CYS B N 1
ATOM 2851 C CA . CYS B 1 123 ? -1.863 -10.555 -12.148 1 98.81 123 CYS B CA 1
ATOM 2852 C C . CYS B 1 123 ? -2.756 -11.555 -11.43 1 98.81 123 CYS B C 1
ATOM 2854 O O . CYS B 1 123 ? -3.203 -12.539 -12.031 1 98.81 123 CYS B O 1
ATOM 2856 N N . ALA B 1 124 ? -3.01 -11.297 -10.164 1 98.69 124 ALA B N 1
ATOM 2857 C CA . ALA B 1 124 ? -3.873 -12.188 -9.391 1 98.69 124 ALA B CA 1
ATOM 2858 C C . ALA B 1 124 ? -5.281 -12.234 -9.977 1 98.69 124 ALA B C 1
ATOM 2860 O O . ALA B 1 124 ? -5.891 -13.297 -10.062 1 98.69 124 ALA B O 1
ATOM 2861 N N . ARG B 1 125 ? -5.793 -11.055 -10.344 1 98.38 125 ARG B N 1
ATOM 2862 C CA . ARG B 1 125 ? -7.129 -10.961 -10.922 1 98.38 125 ARG B CA 1
ATOM 2863 C C . ARG B 1 125 ? -7.23 -11.805 -12.195 1 98.38 125 ARG B C 1
ATOM 2865 O O . ARG B 1 125 ? -8.148 -12.609 -12.336 1 98.38 125 ARG B O 1
ATOM 2872 N N . GLU B 1 126 ? -6.238 -11.633 -13.125 1 98.44 126 GLU B N 1
ATOM 2873 C CA . GLU B 1 126 ? -6.273 -12.359 -14.391 1 98.44 126 GLU B CA 1
ATOM 2874 C C . GLU B 1 126 ? -6.109 -13.859 -14.18 1 98.44 126 GLU B C 1
ATOM 2876 O O . GLU B 1 126 ? -6.789 -14.664 -14.82 1 98.44 126 GLU B O 1
ATOM 2881 N N . ALA B 1 127 ? -5.203 -14.281 -13.289 1 98.5 127 ALA B N 1
ATOM 2882 C CA . ALA B 1 127 ? -5.031 -15.695 -12.977 1 98.5 127 ALA B CA 1
ATOM 2883 C C . ALA B 1 127 ? -6.316 -16.297 -12.414 1 98.5 127 ALA B C 1
ATOM 2885 O O . ALA B 1 127 ? -6.75 -17.359 -12.844 1 98.5 127 ALA B O 1
ATOM 2886 N N . TYR B 1 128 ? -6.945 -15.594 -11.5 1 98.31 128 TYR B N 1
ATOM 2887 C CA . TYR B 1 128 ? -8.156 -16.109 -10.867 1 98.31 128 TYR B CA 1
ATOM 2888 C C . TYR B 1 128 ? -9.289 -16.234 -11.875 1 98.31 128 TYR B C 1
ATOM 2890 O O . TYR B 1 128 ? -10.055 -17.203 -11.852 1 98.31 128 TYR B O 1
ATOM 2898 N N . GLN B 1 129 ? -9.398 -15.141 -12.719 1 97.31 129 GLN B N 1
ATOM 2899 C CA . GLN B 1 129 ? -10.453 -15.203 -13.727 1 97.31 129 GLN B CA 1
ATOM 2900 C C . GLN B 1 129 ? -10.328 -16.453 -14.578 1 97.31 129 GLN B C 1
ATOM 2902 O O . GLN B 1 129 ? -11.328 -17.094 -14.906 1 97.31 129 GLN B O 1
ATOM 2907 N N . SER B 1 130 ? -9.133 -16.766 -14.961 1 97.06 130 SER B N 1
ATOM 2908 C CA . SER B 1 130 ? -8.883 -17.984 -15.711 1 97.06 130 SER B CA 1
ATOM 2909 C C . SER B 1 130 ? -9.25 -19.234 -14.898 1 97.06 130 SER B C 1
ATOM 2911 O O . SER B 1 130 ? -9.93 -20.125 -15.398 1 97.06 130 SER B O 1
ATOM 2913 N N . MET B 1 131 ? -8.836 -19.281 -13.617 1 97.94 131 MET B N 1
ATOM 2914 C CA . MET B 1 131 ? -9.125 -20.406 -12.734 1 97.94 131 MET B CA 1
ATOM 2915 C C . MET B 1 131 ? -10.625 -20.562 -12.531 1 97.94 131 MET B C 1
ATOM 2917 O O . MET B 1 131 ? -11.141 -21.688 -12.539 1 97.94 131 MET B O 1
ATOM 2921 N N . LYS B 1 132 ? -11.266 -19.453 -12.375 1 96.81 132 LYS B N 1
ATOM 2922 C CA . LYS B 1 132 ? -12.711 -19.438 -12.164 1 96.81 132 LYS B CA 1
ATOM 2923 C C . LYS B 1 132 ? -13.453 -19.984 -13.383 1 96.81 132 LYS B C 1
ATOM 2925 O O . LYS B 1 132 ? -14.344 -20.828 -13.25 1 96.81 132 LYS B O 1
ATOM 2930 N N . ARG B 1 133 ? -13.039 -19.531 -14.531 1 96.69 133 ARG B N 1
ATOM 2931 C CA . ARG B 1 133 ? -13.672 -19.969 -15.766 1 96.69 133 ARG B CA 1
ATOM 2932 C C . ARG B 1 133 ? -13.508 -21.484 -15.945 1 96.69 133 ARG B C 1
ATOM 2934 O O . ARG B 1 133 ? -14.398 -22.156 -16.469 1 96.69 133 ARG B O 1
ATOM 2941 N N . ARG B 1 134 ? -12.422 -22 -15.453 1 97 134 ARG B N 1
ATOM 2942 C CA . ARG B 1 134 ? -12.094 -23.422 -15.656 1 97 134 ARG B CA 1
ATOM 2943 C C . ARG B 1 134 ? -12.508 -24.25 -14.445 1 97 134 ARG B C 1
ATOM 2945 O O . ARG B 1 134 ? -12.352 -25.469 -14.445 1 97 134 ARG B O 1
ATOM 2952 N N . ASN B 1 135 ? -12.961 -23.641 -13.422 1 95.94 135 ASN B N 1
ATOM 2953 C CA . ASN B 1 135 ? -13.422 -24.281 -12.195 1 95.94 135 ASN B CA 1
ATOM 2954 C C . ASN B 1 135 ? -12.352 -25.172 -11.594 1 95.94 135 ASN B C 1
ATOM 2956 O O . ASN B 1 135 ? -12.594 -26.359 -11.344 1 95.94 135 ASN B O 1
ATOM 2960 N N . ILE B 1 136 ? -11.203 -24.609 -11.43 1 94.12 136 ILE B N 1
ATOM 2961 C CA . ILE B 1 136 ? -10.117 -25.422 -10.906 1 94.12 136 ILE B CA 1
ATOM 2962 C C . ILE B 1 136 ? -9.766 -24.984 -9.484 1 94.12 136 ILE B C 1
ATOM 2964 O O . ILE B 1 136 ? -10.117 -23.875 -9.07 1 94.12 136 ILE B O 1
ATOM 2968 N N . ASP B 1 137 ? -9.117 -25.906 -8.773 1 95.06 137 ASP B N 1
ATOM 2969 C CA . ASP B 1 137 ? -8.562 -25.625 -7.453 1 95.06 137 ASP B CA 1
ATOM 2970 C C . ASP B 1 137 ? -7.129 -25.109 -7.551 1 95.06 137 ASP B C 1
ATOM 2972 O O . ASP B 1 137 ? -6.188 -25.797 -7.129 1 95.06 137 ASP B O 1
ATOM 2976 N N . GLY B 1 138 ? -7 -23.891 -8 1 97.69 138 GLY B N 1
ATOM 2977 C CA . GLY B 1 138 ? -5.699 -23.281 -8.219 1 97.69 138 GLY B CA 1
ATOM 2978 C C . GLY B 1 138 ? -5.078 -22.734 -6.953 1 97.69 138 GLY B C 1
ATOM 2979 O O . GLY B 1 138 ? -5.602 -22.938 -5.855 1 97.69 138 GLY B O 1
ATOM 2980 N N . HIS B 1 139 ? -3.934 -22.125 -7.07 1 98.5 139 HIS B N 1
ATOM 2981 C CA . HIS B 1 139 ? -3.195 -21.547 -5.949 1 98.5 139 HIS B CA 1
ATOM 2982 C C . HIS B 1 139 ? -2.467 -20.281 -6.363 1 98.5 139 HIS B C 1
ATOM 2984 O O . HIS B 1 139 ? -1.726 -20.281 -7.348 1 98.5 139 HIS B O 1
ATOM 2990 N N . ILE B 1 140 ? -2.768 -19.266 -5.688 1 98.75 140 ILE B N 1
ATOM 2991 C CA . ILE B 1 140 ? -2.061 -18 -5.887 1 98.75 140 ILE B CA 1
ATOM 2992 C C . ILE B 1 140 ? -1.124 -17.734 -4.711 1 98.75 140 ILE B C 1
ATOM 2994 O O . ILE B 1 140 ? -1.546 -17.781 -3.553 1 98.75 140 ILE B O 1
ATOM 2998 N N . VAL B 1 141 ? 0.127 -17.562 -5.004 1 98.75 141 VAL B N 1
ATOM 2999 C CA . VAL B 1 141 ? 1.144 -17.234 -4.008 1 98.75 141 VAL B CA 1
ATOM 3000 C C . VAL B 1 141 ? 1.627 -15.805 -4.211 1 98.75 141 VAL B C 1
ATOM 3002 O O . VAL B 1 141 ? 2.152 -15.469 -5.277 1 98.75 141 VAL B O 1
ATOM 3005 N N . ASN B 1 142 ? 1.405 -14.93 -3.246 1 98.81 142 ASN B N 1
ATOM 3006 C CA . ASN B 1 142 ? 1.93 -13.57 -3.256 1 98.81 142 ASN B CA 1
ATOM 3007 C C . ASN B 1 142 ? 3.254 -13.469 -2.502 1 98.81 142 ASN B C 1
ATOM 3009 O O . ASN B 1 142 ? 3.336 -13.844 -1.331 1 98.81 142 ASN B O 1
ATOM 3013 N N . MET B 1 143 ? 4.27 -13 -3.201 1 98.56 143 MET B N 1
ATOM 3014 C CA . MET B 1 143 ? 5.559 -12.781 -2.551 1 98.56 143 MET B CA 1
ATOM 3015 C C . MET B 1 143 ? 5.562 -11.477 -1.767 1 98.56 143 MET B C 1
ATOM 3017 O O . MET B 1 143 ? 5.512 -10.391 -2.355 1 98.56 143 MET B O 1
ATOM 3021 N N . ASN B 1 144 ? 5.566 -11.57 -0.488 1 98.25 144 ASN B N 1
ATOM 3022 C CA . ASN B 1 144 ? 5.594 -10.461 0.461 1 98.25 144 ASN B CA 1
ATOM 3023 C C . ASN B 1 144 ? 6.996 -10.227 1.015 1 98.25 144 ASN B C 1
ATOM 3025 O O . ASN B 1 144 ? 7.973 -10.242 0.265 1 98.25 144 ASN B O 1
ATOM 3029 N N . SER B 1 145 ? 7.199 -9.852 2.143 1 95.25 145 SER B N 1
ATOM 3030 C CA . SER B 1 145 ? 8.438 -9.594 2.865 1 95.25 145 SER B CA 1
ATOM 3031 C C . SER B 1 145 ? 8.195 -9.477 4.367 1 95.25 145 SER B C 1
ATOM 3033 O O . SER B 1 145 ? 7.07 -9.203 4.797 1 95.25 145 SER B O 1
ATOM 3035 N N . VAL B 1 146 ? 9.258 -9.727 5.141 1 92.81 146 VAL B N 1
ATOM 3036 C CA . VAL B 1 146 ? 9.148 -9.492 6.574 1 92.81 146 VAL B CA 1
ATOM 3037 C C . VAL B 1 146 ? 8.797 -8.031 6.832 1 92.81 146 VAL B C 1
ATOM 3039 O O . VAL B 1 146 ? 8.117 -7.711 7.809 1 92.81 146 VAL B O 1
ATOM 3042 N N . VAL B 1 147 ? 9.141 -7.164 5.945 1 92.25 147 VAL B N 1
ATOM 3043 C CA . VAL B 1 147 ? 8.867 -5.746 6.145 1 92.25 147 VAL B CA 1
ATOM 3044 C C . VAL B 1 147 ? 7.402 -5.457 5.82 1 92.25 147 VAL B C 1
ATOM 3046 O O . VAL B 1 147 ? 6.926 -4.336 6.012 1 92.25 147 VAL B O 1
ATOM 3049 N N . GLY B 1 148 ? 6.652 -6.43 5.297 1 95.88 148 GLY B N 1
ATOM 3050 C CA . GLY B 1 148 ? 5.211 -6.316 5.156 1 95.88 148 GLY B CA 1
ATOM 3051 C C . GLY B 1 148 ? 4.473 -6.441 6.473 1 95.88 148 GLY B C 1
ATOM 3052 O O . GLY B 1 148 ? 3.283 -6.121 6.559 1 95.88 148 GLY B O 1
ATOM 3053 N N . HIS B 1 149 ? 5.238 -6.855 7.465 1 93.12 149 HIS B N 1
ATOM 3054 C CA . HIS B 1 149 ? 4.633 -7.121 8.766 1 93.12 149 HIS B CA 1
ATOM 3055 C C . HIS B 1 149 ? 5.188 -6.184 9.836 1 93.12 149 HIS B C 1
ATOM 3057 O O . HIS B 1 149 ? 4.75 -6.223 10.984 1 93.12 149 HIS B O 1
ATOM 3063 N N . GLY B 1 150 ? 6.148 -5.395 9.438 1 89.81 150 GLY B N 1
ATOM 3064 C CA . GLY B 1 150 ? 6.766 -4.418 10.32 1 89.81 150 GLY B CA 1
ATOM 3065 C C . GLY B 1 150 ? 7.852 -3.604 9.648 1 89.81 150 GLY B C 1
ATOM 3066 O O . GLY B 1 150 ? 8.539 -4.098 8.75 1 89.81 150 GLY B O 1
ATOM 3067 N N . VAL B 1 151 ? 8.016 -2.393 10.078 1 88.75 151 VAL B N 1
ATOM 3068 C CA . VAL B 1 151 ? 9.102 -1.546 9.594 1 88.75 151 VAL B CA 1
ATOM 3069 C C . VAL B 1 151 ? 10.281 -1.611 10.562 1 88.75 151 VAL B C 1
ATOM 3071 O O . VAL B 1 151 ? 10.117 -1.414 11.766 1 88.75 151 VAL B O 1
ATOM 3074 N N . PRO B 1 152 ? 11.422 -2.064 10.062 1 77.12 152 PRO B N 1
ATOM 3075 C CA . PRO B 1 152 ? 12.562 -2.232 10.961 1 77.12 152 PRO B CA 1
ATOM 3076 C C . PRO B 1 152 ? 13.055 -0.91 11.547 1 77.12 152 PRO B C 1
ATOM 3078 O O . PRO B 1 152 ? 13.656 -0.102 10.836 1 77.12 152 PRO B O 1
ATOM 3081 N N . VAL B 1 153 ? 12.562 -0.685 12.742 1 66.5 153 VAL B N 1
ATOM 3082 C CA . VAL B 1 153 ? 12.977 0.508 13.469 1 66.5 153 VAL B CA 1
ATOM 3083 C C . VAL B 1 153 ? 14.227 0.205 14.297 1 66.5 153 VAL B C 1
ATOM 3085 O O . VAL B 1 153 ? 14.297 -0.827 14.969 1 66.5 153 VAL B O 1
ATOM 3088 N N . GLY B 1 154 ? 15.266 1.114 14.203 1 57.91 154 GLY B N 1
ATOM 3089 C CA . GLY B 1 154 ? 16.375 0.979 15.133 1 57.91 154 GLY B CA 1
ATOM 3090 C C . GLY B 1 154 ? 17.484 0.083 14.617 1 57.91 154 GLY B C 1
ATOM 3091 O O . GLY B 1 154 ? 18.5 -0.107 15.289 1 57.91 154 GLY B O 1
ATOM 3092 N N . VAL B 1 155 ? 17.094 -0.745 13.625 1 51.22 155 VAL B N 1
ATOM 3093 C CA . VAL B 1 155 ? 18.203 -1.534 13.117 1 51.22 155 VAL B CA 1
ATOM 3094 C C . VAL B 1 155 ? 19.266 -0.608 12.523 1 51.22 155 VAL B C 1
ATOM 3096 O O . VAL B 1 155 ? 18.953 0.479 12.031 1 51.22 155 VAL B O 1
ATOM 3099 N N . ASP B 1 156 ? 20.359 -0.595 13.133 1 47.56 156 ASP B N 1
ATOM 3100 C CA . ASP B 1 156 ? 21.484 0.229 12.703 1 47.56 156 ASP B CA 1
ATOM 3101 C C . ASP B 1 156 ? 21.422 0.501 11.195 1 47.56 156 ASP B C 1
ATOM 3103 O O . ASP B 1 156 ? 22.391 0.974 10.609 1 47.56 156 ASP B O 1
ATOM 3107 N N . THR B 1 157 ? 20.391 0.036 10.578 1 52.06 157 THR B N 1
ATOM 3108 C CA . THR B 1 157 ? 20.391 0.299 9.141 1 52.06 157 THR B CA 1
ATOM 3109 C C . THR B 1 157 ? 19.578 1.55 8.82 1 52.06 157 THR B C 1
ATOM 3111 O O . THR B 1 157 ? 18.422 1.666 9.219 1 52.06 157 THR B O 1
ATOM 3114 N N . LEU B 1 158 ? 20.312 2.658 8.742 1 53.75 158 LEU B N 1
ATOM 3115 C CA . LEU B 1 158 ? 19.875 3.951 8.227 1 53.75 158 LEU B CA 1
ATOM 3116 C C . LEU B 1 158 ? 19.047 3.779 6.961 1 53.75 158 LEU B C 1
ATOM 3118 O O . LEU B 1 158 ? 18.422 4.73 6.488 1 53.75 158 LEU B O 1
ATOM 3122 N N . THR B 1 159 ? 18.953 2.525 6.586 1 64.56 159 THR B N 1
ATOM 3123 C CA . THR B 1 159 ? 18.312 2.389 5.285 1 64.56 159 THR B CA 1
ATOM 3124 C C . THR B 1 159 ? 16.812 2.102 5.441 1 64.56 159 THR B C 1
ATOM 3126 O O . THR B 1 159 ? 16.438 1.167 6.148 1 64.56 159 THR B O 1
ATOM 3129 N N . THR B 1 160 ? 15.961 2.92 5.051 1 71 160 THR B N 1
ATOM 3130 C CA . THR B 1 160 ? 14.523 2.834 5.258 1 71 160 THR B CA 1
ATOM 3131 C C . THR B 1 160 ? 13.859 2.037 4.137 1 71 160 THR B C 1
ATOM 3133 O O . THR B 1 160 ? 12.727 1.563 4.289 1 71 160 THR B O 1
ATOM 3136 N N . TYR B 1 161 ? 14.391 1.771 3.096 1 80.69 161 TYR B N 1
ATOM 3137 C CA . TYR B 1 161 ? 13.867 1.146 1.886 1 80.69 161 TYR B CA 1
ATOM 3138 C C . TYR B 1 161 ? 12.711 1.951 1.313 1 80.69 161 TYR B C 1
ATOM 3140 O O . TYR B 1 161 ? 11.961 1.457 0.465 1 80.69 161 TYR B O 1
ATOM 3148 N N . ASN B 1 162 ? 12.5 3.105 1.896 1 87.19 162 ASN B N 1
ATOM 3149 C CA . ASN B 1 162 ? 11.602 4.133 1.393 1 87.19 162 ASN B CA 1
ATOM 3150 C C . ASN B 1 162 ? 10.172 3.619 1.281 1 87.19 162 ASN B C 1
ATOM 3152 O O . ASN B 1 162 ? 9.562 3.246 2.285 1 87.19 162 ASN B O 1
ATOM 3156 N N . VAL B 1 163 ? 9.695 3.521 0.015 1 94.12 163 VAL B N 1
ATOM 3157 C CA . VAL B 1 163 ? 8.281 3.195 -0.185 1 94.12 163 VAL B CA 1
ATOM 3158 C C . VAL B 1 163 ? 8.102 1.679 -0.197 1 94.12 163 VAL B C 1
ATOM 3160 O O . VAL B 1 163 ? 6.977 1.182 -0.099 1 94.12 163 VAL B O 1
ATOM 3163 N N . TYR B 1 164 ? 9.125 0.867 -0.164 1 93.12 164 TYR B N 1
ATOM 3164 C CA . TYR B 1 164 ? 9.055 -0.581 -0.333 1 93.12 164 TYR B CA 1
ATOM 3165 C C . TYR B 1 164 ? 8.289 -1.229 0.814 1 93.12 164 TYR B C 1
ATOM 3167 O O . TYR B 1 164 ? 7.332 -1.973 0.587 1 93.12 164 TYR B O 1
ATOM 3175 N N . PRO B 1 165 ? 8.602 -0.923 2.098 1 94.62 165 PRO B N 1
ATOM 3176 C CA . PRO B 1 165 ? 7.832 -1.539 3.18 1 94.62 165 PRO B CA 1
ATOM 3177 C C . PRO B 1 165 ? 6.336 -1.25 3.074 1 94.62 165 PRO B C 1
ATOM 3179 O O . PRO B 1 165 ? 5.516 -2.109 3.402 1 94.62 165 PRO B O 1
ATOM 3182 N N . ALA B 1 166 ? 6.012 -0.058 2.641 1 97.31 166 ALA B N 1
ATOM 3183 C CA . ALA B 1 166 ? 4.605 0.297 2.465 1 97.31 166 ALA B CA 1
ATOM 3184 C C . ALA B 1 166 ? 3.932 -0.623 1.451 1 97.31 166 ALA B C 1
ATOM 3186 O O . ALA B 1 166 ? 2.803 -1.068 1.664 1 97.31 166 ALA B O 1
ATOM 3187 N N . THR B 1 167 ? 4.586 -0.914 0.338 1 98.12 167 THR B N 1
ATOM 3188 C CA . THR B 1 167 ? 4.004 -1.782 -0.678 1 98.12 167 THR B CA 1
ATOM 3189 C C . THR B 1 167 ? 3.838 -3.203 -0.146 1 98.12 167 THR B C 1
ATOM 3191 O O . THR B 1 167 ? 2.867 -3.887 -0.474 1 98.12 167 THR B O 1
ATOM 3194 N N . LYS B 1 168 ? 4.77 -3.619 0.665 1 97.69 168 LYS B N 1
ATOM 3195 C CA . LYS B 1 168 ? 4.68 -4.977 1.193 1 97.69 168 LYS B CA 1
ATOM 3196 C C . LYS B 1 168 ? 3.646 -5.062 2.314 1 97.69 168 LYS B C 1
ATOM 3198 O O . LYS B 1 168 ? 2.982 -6.09 2.479 1 97.69 168 LYS B O 1
ATOM 3203 N N . HIS B 1 169 ? 3.443 -4.004 3.086 1 97.94 169 HIS B N 1
ATOM 3204 C CA . HIS B 1 169 ? 2.279 -3.928 3.963 1 97.94 169 HIS B CA 1
ATOM 3205 C C . HIS B 1 169 ? 0.983 -4.051 3.17 1 97.94 169 HIS B C 1
ATOM 3207 O O . HIS B 1 169 ? 0.046 -4.723 3.605 1 97.94 169 HIS B O 1
ATOM 3213 N N . ALA B 1 170 ? 0.959 -3.367 2.07 1 98.56 170 ALA B N 1
ATOM 3214 C CA . ALA B 1 170 ? -0.218 -3.459 1.211 1 98.56 170 ALA B CA 1
ATOM 3215 C C . ALA B 1 170 ? -0.447 -4.895 0.744 1 98.56 170 ALA B C 1
ATOM 3217 O O . ALA B 1 170 ? -1.585 -5.363 0.701 1 98.56 170 ALA B O 1
ATOM 3218 N N . VAL B 1 171 ? 0.605 -5.594 0.395 1 98.5 171 VAL B N 1
ATOM 3219 C CA . VAL B 1 171 ? 0.504 -6.977 -0.062 1 98.5 171 VAL B CA 1
ATOM 3220 C C . VAL B 1 171 ? -0.1 -7.844 1.041 1 98.5 171 VAL B C 1
ATOM 3222 O O . VAL B 1 171 ? -0.911 -8.734 0.767 1 98.5 171 VAL B O 1
ATOM 3225 N N . THR B 1 172 ? 0.295 -7.602 2.301 1 97.69 172 THR B N 1
ATOM 3226 C CA . THR B 1 172 ? -0.276 -8.32 3.432 1 97.69 172 THR B CA 1
ATOM 3227 C C . THR B 1 172 ? -1.795 -8.18 3.455 1 97.69 172 THR B C 1
ATOM 3229 O O . THR B 1 172 ? -2.518 -9.172 3.545 1 97.69 172 THR B O 1
ATOM 3232 N N . ALA B 1 173 ? -2.248 -6.992 3.326 1 96.88 173 ALA B N 1
ATOM 3233 C CA . ALA B 1 173 ? -3.684 -6.719 3.367 1 96.88 173 ALA B CA 1
ATOM 3234 C C . ALA B 1 173 ? -4.379 -7.258 2.119 1 96.88 173 ALA B C 1
ATOM 3236 O O . ALA B 1 173 ? -5.488 -7.785 2.199 1 96.88 173 ALA B O 1
ATOM 3237 N N . LEU B 1 174 ? -3.762 -7.098 0.965 1 97.69 174 LEU B N 1
ATOM 3238 C CA . LEU B 1 174 ? -4.332 -7.566 -0.294 1 97.69 174 LEU B CA 1
ATOM 3239 C C . LEU B 1 174 ? -4.562 -9.07 -0.259 1 97.69 174 LEU B C 1
ATOM 3241 O O . LEU B 1 174 ? -5.582 -9.562 -0.751 1 97.69 174 LEU B O 1
ATOM 3245 N N . THR B 1 175 ? -3.574 -9.773 0.271 1 96.75 175 THR B N 1
ATOM 3246 C CA . THR B 1 175 ? -3.699 -11.227 0.325 1 96.75 175 THR B CA 1
ATOM 3247 C C . THR B 1 175 ? -4.941 -11.641 1.109 1 96.75 175 THR B C 1
ATOM 3249 O O . THR B 1 175 ? -5.719 -12.484 0.66 1 96.75 175 THR B O 1
ATOM 3252 N N . GLU B 1 176 ? -5.141 -10.961 2.201 1 93.94 176 GLU B N 1
ATOM 3253 C CA . GLU B 1 176 ? -6.312 -11.266 3.018 1 93.94 176 GLU B CA 1
ATOM 3254 C C . GLU B 1 176 ? -7.598 -10.836 2.318 1 93.94 176 GLU B C 1
ATOM 3256 O O . GLU B 1 176 ? -8.602 -11.555 2.365 1 93.94 176 GLU B O 1
ATOM 3261 N N . THR B 1 177 ? -7.602 -9.695 1.715 1 94.25 177 THR B N 1
ATOM 3262 C CA . THR B 1 177 ? -8.781 -9.211 1.008 1 94.25 177 THR B CA 1
ATOM 3263 C C . THR B 1 177 ? -9.148 -10.148 -0.136 1 94.25 177 THR B C 1
ATOM 3265 O O . THR B 1 177 ? -10.32 -10.492 -0.314 1 94.25 177 THR B O 1
ATOM 3268 N N . PHE B 1 178 ? -8.148 -10.57 -0.935 1 94.81 178 PHE B N 1
ATOM 3269 C CA . PHE B 1 178 ? -8.383 -11.555 -1.984 1 94.81 178 PHE B CA 1
ATOM 3270 C C . PHE B 1 178 ? -9.023 -12.82 -1.413 1 94.81 178 PHE B C 1
ATOM 3272 O O . PHE B 1 178 ? -9.977 -13.352 -1.98 1 94.81 178 PHE B O 1
ATOM 3279 N N . ARG B 1 179 ? -8.469 -13.266 -0.33 1 92.94 179 ARG B N 1
ATOM 3280 C CA . ARG B 1 179 ? -8.969 -14.492 0.292 1 92.94 179 ARG B CA 1
ATOM 3281 C C . ARG B 1 179 ? -10.445 -14.367 0.633 1 92.94 179 ARG B C 1
ATOM 3283 O O . ARG B 1 179 ? -11.234 -15.273 0.346 1 92.94 179 ARG B O 1
ATOM 3290 N N . ILE B 1 180 ? -10.852 -13.227 1.24 1 92.06 180 ILE B N 1
ATOM 3291 C CA . ILE B 1 180 ? -12.234 -13 1.632 1 92.06 180 ILE B CA 1
ATOM 3292 C C . ILE B 1 180 ? -13.125 -12.984 0.391 1 92.06 180 ILE B C 1
ATOM 3294 O O . ILE B 1 180 ? -14.211 -13.562 0.39 1 92.06 180 ILE B O 1
ATOM 3298 N N . GLU B 1 181 ? -12.68 -12.352 -0.646 1 92.44 181 GLU B N 1
ATOM 3299 C CA . GLU B 1 181 ? -13.477 -12.289 -1.87 1 92.44 181 GLU B CA 1
ATOM 3300 C C . GLU B 1 181 ? -13.625 -13.68 -2.492 1 92.44 181 GLU B C 1
ATOM 3302 O O . GLU B 1 181 ? -14.695 -14.016 -3.008 1 92.44 181 GLU B O 1
ATOM 3307 N N . LEU B 1 182 ? -12.555 -14.453 -2.451 1 92.62 182 LEU B N 1
ATOM 3308 C CA . LEU B 1 182 ? -12.633 -15.82 -2.961 1 92.62 182 LEU B CA 1
ATOM 3309 C C . LEU B 1 182 ? -13.609 -16.656 -2.141 1 92.62 182 LEU B C 1
ATOM 3311 O O . LEU B 1 182 ? -14.383 -17.438 -2.697 1 92.62 182 LEU B O 1
ATOM 3315 N N . LEU B 1 183 ? -13.547 -16.453 -0.853 1 88.81 183 LEU B N 1
ATOM 3316 C CA . LEU B 1 183 ? -14.477 -17.156 0.032 1 88.81 183 LEU B CA 1
ATOM 3317 C C . LEU B 1 183 ? -15.914 -16.781 -0.273 1 88.81 183 LEU B C 1
ATOM 3319 O O . LEU B 1 183 ? -16.797 -17.641 -0.307 1 88.81 183 LEU B O 1
ATOM 3323 N N . ASN B 1 184 ? -16.094 -15.508 -0.51 1 89.12 184 ASN B N 1
ATOM 3324 C CA . ASN B 1 184 ? -17.422 -15.016 -0.834 1 89.12 184 ASN B CA 1
ATOM 3325 C C . ASN B 1 184 ? -17.953 -15.633 -2.127 1 89.12 184 ASN B C 1
ATOM 3327 O O . ASN B 1 184 ? -19.156 -15.836 -2.279 1 89.12 184 ASN B O 1
ATOM 3331 N N . GLU B 1 185 ? -17.031 -16.047 -2.996 1 90.69 185 GLU B N 1
ATOM 3332 C CA . GLU B 1 185 ? -17.406 -16.656 -4.266 1 90.69 185 GLU B CA 1
ATOM 3333 C C . GLU B 1 185 ? -17.422 -18.188 -4.152 1 90.69 185 GLU B C 1
ATOM 3335 O O . GLU B 1 185 ? -17.594 -18.891 -5.148 1 90.69 185 GLU B O 1
ATOM 3340 N N . LYS B 1 186 ? -17.156 -18.688 -2.959 1 92.44 186 LYS B N 1
ATOM 3341 C CA . LYS B 1 186 ? -17.062 -20.125 -2.703 1 92.44 186 LYS B CA 1
ATOM 3342 C C . LYS B 1 186 ? -16.031 -20.781 -3.607 1 92.44 186 LYS B C 1
ATOM 3344 O O . LYS B 1 186 ? -16.25 -21.891 -4.121 1 92.44 186 LYS B O 1
ATOM 3349 N N . SER B 1 187 ? -14.961 -20.047 -3.854 1 94.31 187 SER B N 1
ATOM 3350 C CA . SER B 1 187 ? -13.875 -20.547 -4.695 1 94.31 187 SER B CA 1
ATOM 3351 C C . SER B 1 187 ? -13.055 -21.594 -3.971 1 94.31 187 SER B C 1
ATOM 3353 O O . SER B 1 187 ? -12.938 -21.578 -2.744 1 94.31 187 SER B O 1
ATOM 3355 N N . GLN B 1 188 ? -12.438 -22.484 -4.766 1 94.38 188 GLN B N 1
ATOM 3356 C CA . GLN B 1 188 ? -11.531 -23.5 -4.227 1 94.38 188 GLN B CA 1
ATOM 3357 C C . GLN B 1 188 ? -10.07 -23.094 -4.434 1 94.38 188 GLN B C 1
ATOM 3359 O O . GLN B 1 188 ? -9.172 -23.906 -4.191 1 94.38 188 GLN B O 1
ATOM 3364 N N . VAL B 1 189 ? -9.891 -21.891 -4.969 1 97.19 189 VAL B N 1
ATOM 3365 C CA . VAL B 1 189 ? -8.547 -21.375 -5.188 1 97.19 189 VAL B CA 1
ATOM 3366 C C . VAL B 1 189 ? -7.941 -20.922 -3.861 1 97.19 189 VAL B C 1
ATOM 3368 O O . VAL B 1 189 ? -8.594 -20.219 -3.084 1 97.19 189 VAL B O 1
ATOM 3371 N N . LYS B 1 190 ? -6.727 -21.375 -3.555 1 96.81 190 LYS B N 1
ATOM 3372 C CA . LYS B 1 190 ? -6.031 -21.016 -2.324 1 96.81 190 LYS B CA 1
ATOM 3373 C C . LYS B 1 190 ? -5.16 -19.781 -2.527 1 96.81 190 LYS B C 1
ATOM 3375 O O . LYS B 1 190 ? -4.754 -19.484 -3.652 1 96.81 190 LYS B O 1
ATOM 3380 N N . LEU B 1 191 ? -4.949 -19.062 -1.432 1 96.69 191 LEU B N 1
ATOM 3381 C CA . LEU B 1 191 ? -4.074 -17.891 -1.402 1 96.69 191 LEU B CA 1
ATOM 3382 C C . LEU B 1 191 ? -3.037 -18.016 -0.294 1 96.69 191 LEU B C 1
ATOM 3384 O O . LEU B 1 191 ? -3.377 -18.328 0.85 1 96.69 191 LEU B O 1
ATOM 3388 N N . THR B 1 192 ? -1.759 -17.844 -0.653 1 97.69 192 THR B N 1
ATOM 3389 C CA . THR B 1 192 ? -0.68 -17.875 0.329 1 97.69 192 THR B CA 1
ATOM 3390 C C . THR B 1 192 ? 0.209 -16.641 0.181 1 97.69 192 THR B C 1
ATOM 3392 O O . THR B 1 192 ? 0.527 -16.234 -0.936 1 97.69 192 THR B O 1
ATOM 3395 N N . SER B 1 193 ? 0.532 -16.047 1.293 1 98.44 193 SER B N 1
ATOM 3396 C CA . SER B 1 193 ? 1.588 -15.039 1.353 1 98.44 193 SER B CA 1
ATOM 3397 C C . SER B 1 193 ? 2.889 -15.633 1.879 1 98.44 193 SER B C 1
ATOM 3399 O O . SER B 1 193 ? 2.893 -16.328 2.898 1 98.44 193 SER B O 1
ATOM 3401 N N . ILE B 1 194 ? 4.012 -15.484 1.175 1 98.06 194 ILE B N 1
ATOM 3402 C CA . ILE B 1 194 ? 5.344 -15.828 1.664 1 98.06 194 ILE B CA 1
ATOM 3403 C C . ILE B 1 194 ? 6.133 -14.555 1.958 1 98.06 194 ILE B C 1
ATOM 3405 O O . ILE B 1 194 ? 6.219 -13.664 1.111 1 98.06 194 ILE B O 1
ATOM 3409 N N . SER B 1 195 ? 6.684 -14.445 3.166 1 98.25 195 SER B N 1
ATOM 3410 C CA . SER B 1 195 ? 7.391 -13.258 3.621 1 98.25 195 SER B CA 1
ATOM 3411 C C . SER B 1 195 ? 8.836 -13.57 3.973 1 98.25 195 SER B C 1
ATOM 3413 O O . SER B 1 195 ? 9.156 -13.867 5.129 1 98.25 195 SER B O 1
ATOM 3415 N N . PRO B 1 196 ? 9.75 -13.422 2.984 1 95.62 196 PRO B N 1
ATOM 3416 C CA . PRO B 1 196 ? 11.172 -13.672 3.25 1 95.62 196 PRO B CA 1
ATOM 3417 C C . PRO B 1 196 ? 11.836 -12.523 4.004 1 95.62 196 PRO B C 1
ATOM 3419 O O . PRO B 1 196 ? 11.422 -11.367 3.875 1 95.62 196 PRO B O 1
ATOM 3422 N N . GLY B 1 197 ? 12.852 -12.883 4.801 1 92.06 197 GLY B N 1
ATOM 3423 C CA . GLY B 1 197 ? 13.852 -11.922 5.234 1 92.06 197 GLY B CA 1
ATOM 3424 C C . GLY B 1 197 ? 14.875 -11.602 4.16 1 92.06 197 GLY B C 1
ATOM 3425 O O . GLY B 1 197 ? 14.539 -11.539 2.975 1 92.06 197 GLY B O 1
ATOM 3426 N N . ALA B 1 198 ? 16.062 -11.312 4.496 1 88.62 198 ALA B N 1
ATOM 3427 C CA . ALA B 1 198 ? 17.109 -10.945 3.545 1 88.62 198 ALA B CA 1
ATOM 3428 C C . ALA B 1 198 ? 17.484 -12.133 2.656 1 88.62 198 ALA B C 1
ATOM 3430 O O . ALA B 1 198 ? 17.859 -13.188 3.154 1 88.62 198 ALA B O 1
ATOM 3431 N N . VAL B 1 199 ? 17.266 -11.984 1.399 1 91.56 199 VAL B N 1
ATOM 3432 C CA . VAL B 1 199 ? 17.625 -12.992 0.412 1 91.56 199 VAL B CA 1
ATOM 3433 C C . VAL B 1 199 ? 18.734 -12.445 -0.499 1 91.56 199 VAL B C 1
ATOM 3435 O O . VAL B 1 199 ? 18.688 -11.281 -0.901 1 91.56 199 VAL B O 1
ATOM 3438 N N . ARG B 1 200 ? 19.656 -13.219 -0.805 1 86.94 200 ARG B N 1
ATOM 3439 C CA . ARG B 1 200 ? 20.734 -12.812 -1.699 1 86.94 200 ARG B CA 1
ATOM 3440 C C . ARG B 1 200 ? 20.219 -12.656 -3.129 1 86.94 200 ARG B C 1
ATOM 3442 O O . ARG B 1 200 ? 20.188 -13.625 -3.8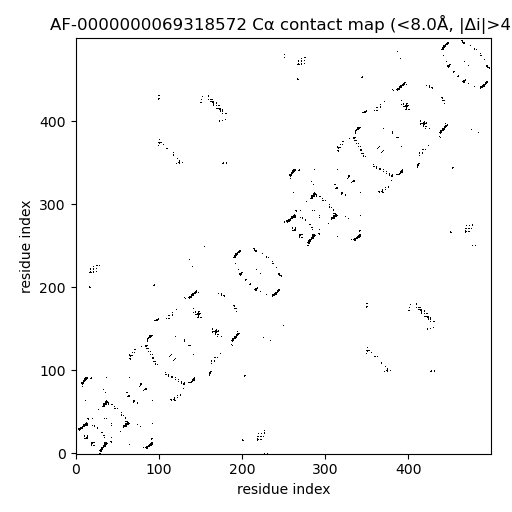91 1 86.94 200 ARG B O 1
ATOM 3449 N N . THR B 1 201 ? 19.844 -11.453 -3.461 1 86.06 201 THR B N 1
ATOM 3450 C CA . THR B 1 201 ? 19.375 -11.117 -4.801 1 86.06 201 THR B CA 1
ATOM 3451 C C . THR B 1 201 ? 19.812 -9.703 -5.184 1 86.06 201 THR B C 1
ATOM 3453 O O . THR B 1 201 ? 20.438 -9.008 -4.391 1 86.06 201 THR B O 1
ATOM 3456 N N . ASP B 1 202 ? 19.484 -9.391 -6.348 1 75 202 ASP B N 1
ATOM 3457 C CA . ASP B 1 202 ? 19.859 -8.078 -6.863 1 75 202 ASP B CA 1
ATOM 3458 C C . ASP B 1 202 ? 18.984 -6.984 -6.258 1 75 202 ASP B C 1
ATOM 3460 O O . ASP B 1 202 ? 19.297 -5.797 -6.355 1 75 202 ASP B O 1
ATOM 3464 N N . ILE B 1 203 ? 17.906 -7.305 -5.594 1 68.88 203 ILE B N 1
ATOM 3465 C CA . ILE B 1 203 ? 17 -6.281 -5.102 1 68.88 203 ILE B CA 1
ATOM 3466 C C . ILE B 1 203 ? 17.672 -5.465 -4.004 1 68.88 203 ILE B C 1
ATOM 3468 O O . ILE B 1 203 ? 17.469 -4.254 -3.902 1 68.88 203 ILE B O 1
ATOM 3472 N N . PHE B 1 204 ? 18.438 -6.113 -3.211 1 64 204 PHE B N 1
ATOM 3473 C CA . PHE B 1 204 ? 19.172 -5.414 -2.16 1 64 204 PHE B CA 1
ATOM 3474 C C . PHE B 1 204 ? 20.594 -5.09 -2.605 1 64 204 PHE B C 1
ATOM 3476 O O . PHE B 1 204 ? 21.531 -5.152 -1.807 1 64 204 PHE B O 1
ATOM 3483 N N . ASN B 1 205 ? 20.719 -4.836 -3.787 1 58.81 205 ASN B N 1
ATOM 3484 C CA . ASN B 1 205 ? 22.078 -4.719 -4.305 1 58.81 205 ASN B CA 1
ATOM 3485 C C . ASN B 1 205 ? 22.812 -3.529 -3.697 1 58.81 205 ASN B C 1
ATOM 3487 O O . ASN B 1 205 ? 23.594 -2.854 -4.379 1 58.81 205 ASN B O 1
ATOM 3491 N N . ASP B 1 206 ? 22.438 -3.24 -2.551 1 58.28 206 ASP B N 1
ATOM 3492 C CA . ASP B 1 206 ? 23.266 -2.258 -1.863 1 58.28 206 ASP B CA 1
ATOM 3493 C C . ASP B 1 206 ? 24.562 -2.889 -1.378 1 58.28 206 ASP B C 1
ATOM 3495 O O . ASP B 1 206 ? 24.562 -3.742 -0.488 1 58.28 206 ASP B O 1
ATOM 3499 N N . PRO B 1 207 ? 25.578 -2.566 -2.168 1 58.22 207 PRO B N 1
ATOM 3500 C CA . PRO B 1 207 ? 26.859 -3.164 -1.806 1 58.22 207 PRO B CA 1
ATOM 3501 C C . PRO B 1 207 ? 27.156 -3.076 -0.31 1 58.22 207 PRO B C 1
ATOM 3503 O O . PRO B 1 207 ? 27.75 -3.992 0.262 1 58.22 207 PRO B O 1
ATOM 3506 N N . ASP B 1 208 ? 26.672 -1.983 0.228 1 58.81 208 ASP B N 1
ATOM 3507 C CA . ASP B 1 208 ? 26.969 -1.793 1.645 1 58.81 208 ASP B CA 1
ATOM 3508 C C . ASP B 1 208 ? 26.172 -2.773 2.508 1 58.81 208 ASP B C 1
ATOM 3510 O O . ASP B 1 208 ? 26.672 -3.242 3.535 1 58.81 208 ASP B O 1
ATOM 3514 N N . LEU B 1 209 ? 24.984 -3.08 2.055 1 61.56 209 LEU B N 1
ATOM 3515 C CA . LEU B 1 209 ? 24.188 -4.055 2.785 1 61.56 209 LEU B CA 1
ATOM 3516 C C . LEU B 1 209 ? 24.766 -5.457 2.639 1 61.56 209 LEU B C 1
ATOM 3518 O O . LEU B 1 209 ? 24.75 -6.242 3.588 1 61.56 209 LEU B O 1
ATOM 3522 N N . LEU B 1 210 ? 25.25 -5.633 1.48 1 59.5 210 LEU B N 1
ATOM 3523 C CA . LEU B 1 210 ? 25.781 -6.965 1.194 1 59.5 210 LEU B CA 1
ATOM 3524 C C . LEU B 1 210 ? 27.062 -7.219 1.968 1 59.5 210 LEU B C 1
ATOM 3526 O O . LEU B 1 210 ? 27.453 -8.375 2.176 1 59.5 210 LEU B O 1
ATOM 3530 N N . LYS B 1 211 ? 27.703 -6.133 2.424 1 59.81 211 LYS B N 1
ATOM 3531 C CA . LYS B 1 211 ? 28.953 -6.23 3.176 1 59.81 211 LYS B CA 1
ATOM 3532 C C . LYS B 1 211 ? 28.688 -6.461 4.66 1 59.81 211 LYS B C 1
ATOM 3534 O O . LYS B 1 211 ? 29.578 -6.871 5.402 1 59.81 211 LYS B O 1
ATOM 3539 N N . LYS B 1 212 ? 27.453 -6.258 4.977 1 62.12 212 LYS B N 1
ATOM 3540 C CA . LYS B 1 212 ? 27.172 -6.402 6.398 1 62.12 212 LYS B CA 1
ATOM 3541 C C . LYS B 1 212 ? 27.062 -7.871 6.793 1 62.12 212 LYS B C 1
ATOM 3543 O O . LYS B 1 212 ? 26.641 -8.703 5.984 1 62.12 212 LYS B O 1
ATOM 3548 N N . PRO B 1 213 ? 27.578 -8.141 7.926 1 66.94 213 PRO B N 1
ATOM 3549 C CA . PRO B 1 213 ? 27.547 -9.531 8.383 1 66.94 213 PRO B CA 1
ATOM 3550 C C . PRO B 1 213 ? 26.125 -10 8.711 1 66.94 213 PRO B C 1
ATOM 3552 O O . PRO B 1 213 ? 25.844 -10.383 9.852 1 66.94 213 PRO B O 1
ATOM 3555 N N . ILE B 1 214 ? 25.312 -9.781 7.828 1 71.88 214 ILE B N 1
ATOM 3556 C CA . ILE B 1 214 ? 23.953 -10.266 8.062 1 71.88 214 ILE B CA 1
ATOM 3557 C C . ILE B 1 214 ? 23.719 -11.578 7.309 1 71.88 214 ILE B C 1
ATOM 3559 O O . ILE B 1 214 ? 24.234 -11.758 6.203 1 71.88 214 ILE B O 1
ATOM 3563 N N . PRO B 1 215 ? 23.188 -12.555 8.023 1 81.94 215 PRO B N 1
ATOM 3564 C CA . PRO B 1 215 ? 22.875 -13.82 7.352 1 81.94 215 PRO B CA 1
ATOM 3565 C C . PRO B 1 215 ? 21.859 -13.648 6.23 1 81.94 215 PRO B C 1
ATOM 3567 O O . PRO B 1 215 ? 20.953 -12.812 6.332 1 81.94 215 PRO B O 1
ATOM 3570 N N . PHE B 1 216 ? 22.062 -14.305 5.109 1 88.62 216 PHE B N 1
ATOM 3571 C CA . PHE B 1 216 ? 21.156 -14.234 3.969 1 88.62 216 PHE B CA 1
ATOM 3572 C C . PHE B 1 216 ? 20.578 -15.609 3.654 1 88.62 216 PHE B C 1
ATOM 3574 O O . PHE B 1 216 ? 21.25 -16.625 3.82 1 88.62 216 PHE B O 1
ATOM 3581 N N . LEU B 1 217 ? 19.344 -15.594 3.24 1 91.81 217 LEU B N 1
ATOM 3582 C CA . LEU B 1 217 ? 18.797 -16.734 2.525 1 91.81 217 LEU B CA 1
ATOM 3583 C C . LEU B 1 217 ? 19.281 -16.766 1.079 1 91.81 217 LEU B C 1
ATOM 3585 O O . LEU B 1 217 ? 19.719 -15.734 0.55 1 91.81 217 LEU B O 1
ATOM 3589 N N . GLU B 1 218 ? 19.25 -17.938 0.506 1 93.38 218 GLU B N 1
ATOM 3590 C CA . GLU B 1 218 ? 19.438 -18.094 -0.933 1 93.38 218 GLU B CA 1
ATOM 3591 C C . GLU B 1 218 ? 18.094 -18.172 -1.663 1 93.38 218 GLU B C 1
ATOM 3593 O O . GLU B 1 218 ? 17.094 -18.609 -1.091 1 93.38 218 GLU B O 1
ATOM 3598 N N . PRO B 1 219 ? 18.031 -17.766 -2.924 1 96.5 219 PRO B N 1
ATOM 3599 C CA . PRO B 1 219 ? 16.781 -17.844 -3.705 1 96.5 219 PRO B CA 1
ATOM 3600 C C . PRO B 1 219 ? 16.141 -19.234 -3.641 1 96.5 219 PRO B C 1
ATOM 3602 O O . PRO B 1 219 ? 14.914 -19.344 -3.58 1 96.5 219 PRO B O 1
ATOM 3605 N N . GLU B 1 220 ? 16.938 -20.266 -3.531 1 97.12 220 GLU B N 1
ATOM 3606 C CA . GLU B 1 220 ? 16.438 -21.641 -3.49 1 97.12 220 GLU B CA 1
ATOM 3607 C C . GLU B 1 220 ? 15.664 -21.906 -2.203 1 97.12 220 GLU B C 1
ATOM 3609 O O . GLU B 1 220 ? 14.742 -22.734 -2.186 1 97.12 220 GLU B O 1
ATOM 3614 N N . ASP B 1 221 ? 16.031 -21.219 -1.148 1 95.88 221 ASP B N 1
ATOM 3615 C CA . ASP B 1 221 ? 15.297 -21.359 0.104 1 95.88 221 ASP B CA 1
ATOM 3616 C C . ASP B 1 221 ? 13.852 -20.906 -0.053 1 95.88 221 ASP B C 1
ATOM 3618 O O . ASP B 1 221 ? 12.938 -21.531 0.485 1 95.88 221 ASP B O 1
ATOM 3622 N N . ILE B 1 222 ? 13.648 -19.812 -0.801 1 97.75 222 ILE B N 1
ATOM 3623 C CA . ILE B 1 222 ? 12.305 -19.312 -1.06 1 97.75 222 ILE B CA 1
ATOM 3624 C C . ILE B 1 222 ? 11.562 -20.25 -1.999 1 97.75 222 ILE B C 1
ATOM 3626 O O . ILE B 1 222 ? 10.383 -20.547 -1.792 1 97.75 222 ILE B O 1
ATOM 3630 N N . ALA B 1 223 ? 12.281 -20.781 -3.006 1 98.5 223 ALA B N 1
ATOM 3631 C CA . ALA B 1 223 ? 11.688 -21.719 -3.949 1 98.5 223 ALA B CA 1
ATOM 3632 C C . ALA B 1 223 ? 11.164 -22.953 -3.23 1 98.5 223 ALA B C 1
ATOM 3634 O O . ALA B 1 223 ? 10.078 -23.453 -3.539 1 98.5 223 ALA B O 1
ATOM 3635 N N . ASN B 1 224 ? 11.93 -23.422 -2.25 1 96.69 224 ASN B N 1
ATOM 3636 C CA . ASN B 1 224 ? 11.508 -24.578 -1.466 1 96.69 224 ASN B CA 1
ATOM 3637 C C . ASN B 1 224 ? 10.219 -24.297 -0.7 1 96.69 224 ASN B C 1
ATOM 3639 O O . ASN B 1 224 ? 9.367 -25.172 -0.573 1 96.69 224 ASN B O 1
ATOM 3643 N N . SER B 1 225 ? 10.117 -23.125 -0.172 1 97.56 225 SER B N 1
ATOM 3644 C CA . SER B 1 225 ? 8.906 -22.734 0.538 1 97.56 225 SER B CA 1
ATOM 3645 C C . SER B 1 225 ? 7.703 -22.703 -0.399 1 97.56 225 SER B C 1
ATOM 3647 O O . SER B 1 225 ? 6.602 -23.094 -0.019 1 97.56 225 SER B O 1
ATOM 3649 N N . VAL B 1 226 ? 7.906 -22.188 -1.661 1 98.38 226 VAL B N 1
ATOM 3650 C CA . VAL B 1 226 ? 6.824 -22.141 -2.639 1 98.38 226 VAL B CA 1
ATOM 3651 C C . VAL B 1 226 ? 6.355 -23.562 -2.947 1 98.38 226 VAL B C 1
ATOM 3653 O O . VAL B 1 226 ? 5.152 -23.844 -2.93 1 98.38 226 VAL B O 1
ATOM 3656 N N . VAL B 1 227 ? 7.273 -24.5 -3.18 1 98.19 227 VAL B N 1
ATOM 3657 C CA . VAL B 1 227 ? 6.926 -25.891 -3.461 1 98.19 227 VAL B CA 1
ATOM 3658 C C . VAL B 1 227 ? 6.16 -26.484 -2.279 1 98.19 227 VAL B C 1
ATOM 3660 O O . VAL B 1 227 ? 5.148 -27.172 -2.465 1 98.19 227 VAL B O 1
ATOM 3663 N N . HIS B 1 228 ? 6.645 -26.188 -1.075 1 95.69 228 HIS B N 1
ATOM 3664 C CA . HIS B 1 228 ? 5.988 -26.688 0.13 1 95.69 228 HIS B CA 1
ATOM 3665 C C . HIS B 1 228 ? 4.543 -26.203 0.211 1 95.69 228 HIS B C 1
ATOM 3667 O O . HIS B 1 228 ? 3.629 -27 0.411 1 95.69 228 HIS B O 1
ATOM 3673 N N . VAL B 1 229 ? 4.305 -24.922 -0.004 1 96.5 229 VAL B N 1
ATOM 3674 C CA . VAL B 1 229 ? 2.98 -24.359 0.227 1 96.5 229 VAL B CA 1
ATOM 3675 C C . VAL B 1 229 ? 2.016 -24.859 -0.851 1 96.5 229 VAL B C 1
ATOM 3677 O O . VAL B 1 229 ? 0.852 -25.141 -0.565 1 96.5 229 VAL B O 1
ATOM 3680 N N . ILE B 1 230 ? 2.49 -24.984 -2.119 1 97.38 230 ILE B N 1
ATOM 3681 C CA . ILE B 1 230 ? 1.532 -25.359 -3.15 1 97.38 230 ILE B CA 1
ATOM 3682 C C . ILE B 1 230 ? 1.315 -26.875 -3.125 1 97.38 230 ILE B C 1
ATOM 3684 O O . ILE B 1 230 ? 0.368 -27.391 -3.729 1 97.38 230 ILE B O 1
ATOM 3688 N N . SER B 1 231 ? 2.129 -27.641 -2.371 1 96 231 SER B N 1
ATOM 3689 C CA . SER B 1 231 ? 2.021 -29.094 -2.297 1 96 231 SER B CA 1
ATOM 3690 C C . SER B 1 231 ? 0.979 -29.516 -1.269 1 96 231 SER B C 1
ATOM 3692 O O . SER B 1 231 ? 0.638 -30.703 -1.174 1 96 231 SER B O 1
ATOM 3694 N N . THR B 1 232 ? 0.499 -28.578 -0.459 1 93.06 232 THR B N 1
ATOM 3695 C CA . THR B 1 232 ? -0.481 -28.938 0.561 1 93.06 232 THR B CA 1
ATOM 3696 C C . THR B 1 232 ? -1.743 -29.516 -0.079 1 93.06 232 THR B C 1
ATOM 3698 O O . THR B 1 232 ? -2.105 -29.141 -1.194 1 93.06 232 THR B O 1
ATOM 3701 N N . PRO B 1 233 ? -2.391 -30.438 0.666 1 90.75 233 PRO B N 1
ATOM 3702 C CA . PRO B 1 233 ? -3.646 -30.969 0.126 1 90.75 233 PRO B CA 1
ATOM 3703 C C . PRO B 1 233 ? -4.703 -29.891 -0.073 1 90.75 233 PRO B C 1
ATOM 3705 O O . PRO B 1 233 ? -4.566 -28.781 0.451 1 90.75 233 PRO B O 1
ATOM 3708 N N . LYS B 1 234 ? -5.742 -30.25 -0.752 1 90.62 234 LYS B N 1
ATOM 3709 C CA . LYS B 1 234 ? -6.785 -29.312 -1.15 1 90.62 234 LYS B CA 1
ATOM 3710 C C . LYS B 1 234 ? -7.41 -28.625 0.067 1 90.62 234 LYS B C 1
ATOM 3712 O O . LYS B 1 234 ? -7.812 -27.469 0.001 1 90.62 234 LYS B O 1
ATOM 3717 N N . HIS B 1 235 ? -7.453 -29.359 1.184 1 90.69 235 HIS B N 1
ATOM 3718 C CA . HIS B 1 235 ? -8.172 -28.844 2.344 1 90.69 235 HIS B CA 1
ATOM 3719 C C . HIS B 1 235 ? -7.254 -28.016 3.244 1 90.69 235 HIS B C 1
ATOM 3721 O O . HIS B 1 235 ? -7.699 -27.469 4.254 1 90.69 235 HIS B O 1
ATOM 3727 N N . VAL B 1 236 ? -5.934 -27.875 2.91 1 90.25 236 VAL B N 1
ATOM 3728 C CA . VAL B 1 236 ? -4.961 -27.172 3.736 1 90.25 236 VAL B CA 1
ATOM 3729 C C . VAL B 1 236 ? -4.484 -25.906 3.014 1 90.25 236 VAL B C 1
ATOM 3731 O O . VAL B 1 236 ? -3.941 -26 1.909 1 90.25 236 VAL B O 1
ATOM 3734 N N . GLU B 1 237 ? -4.746 -24.781 3.605 1 93.44 237 GLU B N 1
ATOM 3735 C CA . GLU B 1 237 ? -4.281 -23.5 3.096 1 93.44 237 GLU B CA 1
ATOM 3736 C C . GLU B 1 237 ? -3.309 -22.844 4.07 1 93.44 237 GLU B C 1
ATOM 3738 O O . GLU B 1 237 ? -3.682 -22.5 5.191 1 93.44 237 GLU B O 1
ATOM 3743 N N . ILE B 1 238 ? -2.088 -22.766 3.715 1 92.81 238 ILE B N 1
ATOM 3744 C CA . ILE B 1 238 ? -1.141 -21.953 4.48 1 92.81 238 ILE B CA 1
ATOM 3745 C C . ILE B 1 238 ? -1.328 -20.484 4.141 1 92.81 238 ILE B C 1
ATOM 3747 O O . ILE B 1 238 ? -0.979 -20.031 3.043 1 92.81 238 ILE B O 1
ATOM 3751 N N . LYS B 1 239 ? -1.79 -19.719 5.047 1 93.31 239 LYS B N 1
ATOM 3752 C CA . LYS B 1 239 ? -2.143 -18.328 4.797 1 93.31 239 LYS B CA 1
ATOM 3753 C C . LYS B 1 239 ? -0.894 -17.453 4.703 1 93.31 239 LYS B C 1
ATOM 3755 O O . LYS B 1 239 ? -0.82 -16.547 3.865 1 93.31 239 LYS B O 1
ATOM 3760 N N . GLU B 1 240 ? 0.031 -17.719 5.664 1 96.12 240 GLU B N 1
ATOM 3761 C CA . GLU B 1 240 ? 1.256 -16.938 5.781 1 96.12 240 GLU B CA 1
ATOM 3762 C C . GLU B 1 240 ? 2.447 -17.828 6.137 1 96.12 240 GLU B C 1
ATOM 3764 O O . GLU B 1 240 ? 2.346 -18.688 7.004 1 96.12 240 GLU B O 1
ATOM 3769 N N . LEU B 1 241 ? 3.529 -17.688 5.383 1 93.81 241 LEU B N 1
ATOM 3770 C CA . LEU B 1 241 ? 4.809 -18.312 5.703 1 93.81 241 LEU B CA 1
ATOM 3771 C C . LEU B 1 241 ? 5.918 -17.266 5.785 1 93.81 241 LEU B C 1
ATOM 3773 O O . LEU B 1 241 ? 6.305 -16.688 4.766 1 93.81 241 LEU B O 1
ATOM 3777 N N . THR B 1 242 ? 6.387 -16.922 7.043 1 95 242 THR B N 1
ATOM 3778 C CA . THR B 1 242 ? 7.512 -16.016 7.262 1 95 242 THR B CA 1
ATOM 3779 C C . THR B 1 242 ? 8.812 -16.797 7.438 1 95 242 THR B C 1
ATOM 3781 O O . THR B 1 242 ? 8.891 -17.703 8.266 1 95 242 THR B O 1
ATOM 3784 N N . ILE B 1 243 ? 9.828 -16.5 6.637 1 92.19 243 ILE B N 1
ATOM 3785 C CA . ILE B 1 243 ? 11.086 -17.25 6.648 1 92.19 243 ILE B CA 1
ATOM 3786 C C . ILE B 1 243 ? 12.258 -16.266 6.691 1 92.19 243 ILE B C 1
ATOM 3788 O O . ILE B 1 243 ? 12.32 -15.32 5.902 1 92.19 243 ILE B O 1
ATOM 3792 N N . LYS B 1 244 ? 13.188 -16.469 7.586 1 90.38 244 LYS B N 1
ATOM 3793 C CA . LYS B 1 244 ? 14.344 -15.594 7.785 1 90.38 244 LYS B CA 1
ATOM 3794 C C . LYS B 1 244 ? 15.625 -16.406 7.961 1 90.38 244 LYS B C 1
ATOM 3796 O O . LYS B 1 244 ? 15.578 -17.562 8.391 1 90.38 244 LYS B O 1
ATOM 3801 N N . PRO B 1 245 ? 16.719 -15.812 7.52 1 89.25 245 PRO B N 1
ATOM 3802 C CA . PRO B 1 245 ? 17.953 -16.484 7.93 1 89.25 245 PRO B CA 1
ATOM 3803 C C . PRO B 1 245 ? 18.141 -16.516 9.445 1 89.25 245 PRO B C 1
ATOM 3805 O O . PRO B 1 245 ? 17.781 -15.547 10.133 1 89.25 245 PRO B O 1
ATOM 3808 N N . LEU B 1 246 ? 18.703 -17.609 9.891 1 82.38 246 LEU B N 1
ATOM 3809 C CA . LEU B 1 246 ? 19 -17.703 11.32 1 82.38 246 LEU B CA 1
ATOM 3810 C C . LEU B 1 246 ? 19.906 -16.547 11.766 1 82.38 246 LEU B C 1
ATOM 3812 O O . LEU B 1 246 ? 20.938 -16.297 11.148 1 82.38 246 LEU B O 1
ATOM 3816 N N . GLY B 1 247 ? 19.531 -15.789 12.68 1 78 247 GLY B N 1
ATOM 3817 C CA . GLY B 1 247 ? 20.359 -14.703 13.211 1 78 247 GLY B CA 1
ATOM 3818 C C . GLY B 1 247 ? 19.875 -13.328 12.797 1 78 247 GLY B C 1
ATOM 3819 O O . GLY B 1 247 ? 20.359 -12.312 13.297 1 78 247 GLY B O 1
ATOM 3820 N N . GLU B 1 248 ? 18.969 -13.242 11.789 1 80.12 248 GLU B N 1
ATOM 3821 C CA . GLU B 1 248 ? 18.422 -11.938 11.438 1 80.12 248 GLU B CA 1
ATOM 3822 C C . GLU B 1 248 ? 17.656 -11.328 12.602 1 80.12 248 GLU B C 1
ATOM 3824 O O . GLU B 1 248 ? 16.734 -11.945 13.133 1 80.12 248 GLU B O 1
ATOM 3829 N N . ARG B 1 249 ? 17.969 -10.07 12.922 1 70.31 249 ARG B N 1
ATOM 3830 C CA . ARG B 1 249 ? 17.469 -9.453 14.133 1 70.31 249 ARG B CA 1
ATOM 3831 C C . ARG B 1 249 ? 16.047 -8.922 13.93 1 70.31 249 ARG B C 1
ATOM 3833 O O . ARG B 1 249 ? 15.242 -8.906 14.859 1 70.31 249 ARG B O 1
ATOM 3840 N N . PHE B 1 250 ? 15.852 -8.547 12.82 1 79.19 250 PHE B N 1
ATOM 3841 C CA . PHE B 1 250 ? 14.516 -8.008 12.578 1 79.19 250 PHE B CA 1
ATOM 3842 C C . PHE B 1 250 ? 13.516 -9.133 12.352 1 79.19 250 PHE B C 1
ATOM 3844 O O . PHE B 1 250 ? 13.812 -10.109 11.664 1 79.19 250 PHE B O 1
#

Radius of gyration: 23.67 Å; Cα contacts (8 Å, |Δi|>4): 1033; chains: 2; bounding box: 57×72×50 Å

InterPro domains:
  IPR002347 Short-chain dehydrogenase/reductase SDR [PF00106] (8-205)
  IPR002347 Short-chain dehydrogenase/reductase SDR [PR00080] (83-94)
  IPR002347 Short-chain dehydrogenase/reductase SDR [PR00080] (138-146)
  IPR002347 Short-chain dehydrogenase/reductase SDR [PR00080] (164-183)
  IPR002347 Short-chain dehydrogenase/reductase SDR [PR00081] (8-25)
  IPR002347 Short-chain dehydrogenase/reductase SDR [PR00081] (83-94)
  IPR002347 Short-chain dehydrogenase/reductase SDR [PR00081] (132-148)
  IPR002347 Short-chain dehydrogenase/reductase SDR [PR00081] (164-183)
  IPR002347 Short-chain dehydrogenase/reductase SDR [PR00081] (187-204)
  IPR002347 Short-chain dehydrogenase/reductase SDR [PR00081] (212-232)
  IPR020904 Short-chain dehydrogenase/reductase, conserved site [PS00061] (151-179)
  IPR036291 NAD(P)-binding domain superfamily [SSF51735] (2-234)

Foldseek 3Di:
DVVQAQAEEEFEPCLDFLNVLLLVLSLVVRYQYEYEYQPLVSQVVVLVVDDPSSSVSYHYAYADLLDLVRLLVRQVCCCVPRVAHQEYEADDAAFDPDAQVDPPCVVVLVSRLSGLAVSSVSNVVSRVVSCVVVQHLGEYEYEAAPLLVHFDDPPVPPGRSHCRSVSRVNVLVVQVVVVVVCVVVVGLYATAYEHEYAAPTCRPVPVVVVPDPDDHHGSNVSSVVVCVQRVDDSVDHHHYHYYYPPPHPD/DVVQAQAEEEFEPCLDFLNVLLLVLSLVVRYQYEYEYQPLVSQVVVLVVDDPSSSVSYHYAYADLLDLVRLLVRQVCCCVPSVAHQEYEADDAAFDPDAQVDPPCVVVLVSRLSGLAVSSVSNVVSRVVSCVVVQHLGEYEYEAAPLLVHFDDPPVPPGRSHCRSVSRVNVLVVQVVVVVVCVVVVGLYAYAYEHEYAAPTCRPVPVVVVPDPDDHHGSNVSSVVVCVQRVDDSVDHHHYHYYYPPPHPD

Secondary structure (DSSP, 8-state):
-GGGTT-EEEEETTTSHHHHHHHHHHHHTT-EEEEEES-HHHHHHHHTTS-HHHHHTEEEEE--TT-HHHHHHHHHHHHHHHS--SEEEE------S--TT-TT-HHHHHHHHIIIIIIHHHHHHHHHHHHHHHT---EEEEE--GGGS----SSS-----TTHHHHHHHHHHHHHHHHHHHHHTT---EEEEEEE--BSSGGG--HHHHTS----B-HHHHHHHHHHHHTS-TT----EEEE--TT---/-GGGTT-EEEEESTTSHHHHHHHHHHHHTT-EEEEEES-HHHHHHHHTTS-HHHHHTEEEEE--TT-HHHHHHHHHHHHHHHS--SEEEE------S--TT-TT-HHHHHHHHIIIIIIHHHHHHHHHHHHHHHT---EEEEE--GGGS----SSS-----TTHHHHHHHHHHHHHHHHHHHHHTT---EEEEEEE--BSSGGG--HHHHHS----B-HHHHHHHHHHHHTS-TT----EEEE--TT---

Solvent-accessible surface area (backbone atoms only — not comparable to full-atom values): 25714 Å² total; per-residue (Å²): 82,74,90,40,52,70,34,30,30,37,29,29,36,20,50,46,50,48,26,30,32,33,48,51,50,42,37,76,50,41,24,25,30,38,33,23,14,71,52,30,67,46,30,52,58,56,40,68,73,46,56,71,77,51,36,75,34,52,40,67,35,65,26,42,54,68,34,68,67,34,44,54,49,47,54,50,48,36,36,74,75,67,72,31,48,44,28,38,38,44,49,45,66,62,67,63,96,66,50,68,69,46,81,94,40,62,67,58,54,48,52,34,46,35,28,37,42,53,18,44,48,52,49,51,24,56,44,45,51,50,23,58,76,66,69,44,73,27,38,40,35,40,59,48,26,49,40,25,78,43,73,82,72,83,50,89,54,89,66,62,60,31,66,42,34,14,35,22,16,16,43,53,34,41,53,53,34,51,46,52,53,36,54,75,66,69,51,65,52,42,54,27,36,39,17,44,46,56,53,65,39,73,74,58,61,42,65,70,60,67,67,39,95,62,54,58,32,50,28,56,60,56,19,52,50,52,54,53,59,72,44,44,55,93,92,51,73,60,56,70,47,78,47,64,29,79,81,53,86,115,80,73,92,39,53,70,34,32,31,36,30,31,36,20,50,45,49,48,26,29,33,32,47,52,50,40,37,76,52,43,23,27,30,38,34,24,13,70,52,31,67,47,31,52,57,56,42,68,74,48,56,71,76,50,37,75,34,52,41,66,35,65,26,43,54,66,34,67,69,33,44,53,49,48,55,50,48,36,36,74,76,67,72,31,49,42,29,38,39,44,51,45,66,62,67,65,97,66,50,69,68,46,80,93,43,62,66,56,53,49,52,32,44,35,28,38,41,53,19,44,48,52,49,51,22,55,44,45,53,49,23,58,75,66,70,43,72,26,38,39,35,40,58,47,27,47,42,26,79,44,72,82,73,83,49,91,54,89,68,62,59,32,66,42,33,14,35,23,15,16,42,53,34,40,52,51,35,51,45,51,54,36,53,75,66,68,50,64,53,41,55,28,37,38,18,44,45,55,54,64,41,74,75,60,64,40,66,70,61,68,66,40,94,61,54,59,32,52,30,57,60,56,20,51,50,53,54,55,59,71,45,44,54,94,90,52,72,61,56,69,48,78,48,62,29,80,82,52,87,117

Nearest PDB structures (foldseek):
  4dry-assembly1_A  TM=8.382E-01  e=6.032E-18  Sinorhizobium meliloti 1021
  5ojg-assembly1_A  TM=8.632E-01  e=1.939E-16  Caenorhabditis elegans
  8bci-assembly1_B  TM=8.591E-01  e=1.181E-16  Pseudomonas aeruginosa PAO1
  4o0l-assembly1_D  TM=8.024E-01  e=8.066E-16  Rhodotorula mucilaginosa
  4yqy-assembly1_B-2  TM=8.239E-01  e=2.153E-14  Sulfitobacter sp. NAS-14.1